Protein AF-A0A9P5BVC5-F1 (afdb_monomer_lite)

Sequence (616 aa):
MGFRSSTNMVRFTPLRLLCAAVILCVFYLHSSLRDLVPYVERGYDILQDRPTPARPAQTQIRFGEECSPFQSGVMEDVTIVLKIGAGEATTKLPAYLNRLGRCKQDLLVFSDRKATVQSFDVIDALSHVRPEYKWENADFNVYDSIQAANETADKSPDGWKLDKYKFLPMMEWTSYLRPDSHWYLFIETDTYVNYDNLYRFLTHFNPKSAHYFGSPVWPKKNAPFAHGGSGFILSRGALDKLMARGRMFAENHHFPGTHFFGENVAESCCGDEMLAQVLKKSGVLLRGYWPMFNGDKPPTMKFGPEQWCEAIMTMHHLQEEDYTGLSQWEQARKHPERALMFEELFNLIEPRLQGKADDWTNMSEDVIHTKGKPVRSFDNCERAFQETKRLLASEINVEIAEEKDACKIAEGLYVCYPDSSIDTIEPPHLRPLNYKEVRIQRLAKRFQPTFSTPGITWIKAVHVPTNTIIGTACWTGPDAPIVCPNRRDAFTFYGWREKLGWSDAQIDELFAHVDHDAWSGRHQRDDAVRKELLGGEKHWYLSLLLTWPEWQGRGVARRLLNWGIDKADAEDPPTAMYLETSAKAKRVYEHVGFVQQGEGKVMIRRGPKAAADVKE

Secondary structure (DSSP, 8-state):
-------------HHHHHHHHHHHHHHHHHHHHHTTS-----SS--S---PPPSS-----PPSSSTTHHHHTTTTTTEEEEEE--TTHHHHTHHHHHHHHGGG--EEEEEESS-EEETTEEEEETTTT--HHHHTT-TTHHHHHHHHH-SS--S--TTHHHHHTTTHHHHHHHHHHH-TT-SEEEEE-TT-EE-HHHHHHHHTTS-TTS--EEE-EE--SSS--EE-STT-EEEEHHHHHHHHHHHTTT-S-TTSSSS--TT--GGG-S-HHHHHHHHHHHTT--EEE-TTTB-SS-TTT---STTTTTSBP-EE-S--HHHHHHHHHHHHT-S-TTS--BHHHHHHHHGGG--S--TT------S----SSS---SHHHHHHHHHHHTPPPGGGEEEEE--GGGHHHHHHHHHHHS-HHHHHHHS-GGG--TTHHHHHHHHHHHHHGGGGGSTTEEEEEEEETTTTEEEEEEEEE-TTS-S--TTSTTHHHHTSHHHHHT--HHHHHHHHTTS-HIIIIIHHHHHHHHHHHHHTTS-EEEEEEEEE-GGGTTTTHHHHHHHHHHHHHTTSSSPPEEEEE--TTTHHHHHTTT-EE-TTSSEEEE-SSPPS-----

Structure (mmCIF, N/CA/C/O backbone):
data_AF-A0A9P5BVC5-F1
#
_entry.id   AF-A0A9P5BVC5-F1
#
loop_
_atom_site.group_PDB
_atom_site.id
_atom_site.type_symbol
_atom_site.label_atom_id
_atom_site.label_alt_id
_atom_site.label_comp_id
_atom_site.label_asym_id
_atom_site.label_entity_id
_atom_site.label_seq_id
_atom_site.pdbx_PDB_ins_code
_atom_site.Cartn_x
_atom_site.Cartn_y
_atom_site.Cartn_z
_atom_site.occupancy
_atom_site.B_iso_or_equiv
_atom_site.auth_seq_id
_atom_site.auth_comp_id
_atom_site.auth_asym_id
_atom_site.auth_atom_id
_atom_site.pdbx_PDB_model_num
ATOM 1 N N . MET A 1 1 ? -10.740 -79.420 -8.671 1.00 40.28 1 MET A N 1
ATOM 2 C CA . MET A 1 1 ? -10.108 -78.852 -7.459 1.00 40.28 1 MET A CA 1
ATOM 3 C C . MET A 1 1 ? -10.469 -77.380 -7.391 1.00 40.28 1 MET A C 1
ATOM 5 O O . MET A 1 1 ? -10.126 -76.647 -8.307 1.00 40.28 1 MET A O 1
ATOM 9 N N . GLY A 1 2 ? -11.267 -76.984 -6.398 1.00 35.28 2 GLY A N 1
ATOM 10 C CA . GLY A 1 2 ? -11.783 -75.621 -6.269 1.00 35.28 2 GLY A CA 1
ATOM 11 C C . GLY A 1 2 ? -10.772 -74.669 -5.630 1.00 35.28 2 GLY A C 1
ATOM 12 O O . GLY A 1 2 ? -10.174 -75.003 -4.610 1.00 35.28 2 GLY A O 1
ATOM 13 N N . PHE A 1 3 ? -10.628 -73.475 -6.203 1.00 37.38 3 PHE A N 1
ATOM 14 C CA . PHE A 1 3 ? -9.960 -72.343 -5.565 1.00 37.38 3 PHE A CA 1
ATOM 15 C C . PHE A 1 3 ? -11.009 -71.496 -4.833 1.00 37.38 3 PHE A C 1
ATOM 17 O O . PHE A 1 3 ? -11.892 -70.904 -5.450 1.00 37.38 3 PHE A O 1
ATOM 24 N N . ARG A 1 4 ? -10.930 -71.469 -3.498 1.00 38.19 4 ARG A N 1
ATOM 25 C CA . ARG A 1 4 ? -11.696 -70.552 -2.644 1.00 38.19 4 ARG A CA 1
ATOM 26 C C . ARG A 1 4 ? -11.077 -69.155 -2.733 1.00 38.19 4 ARG A C 1
ATOM 28 O O . ARG A 1 4 ? -9.928 -68.975 -2.349 1.00 38.19 4 ARG A O 1
ATOM 35 N N . SER A 1 5 ? -11.859 -68.177 -3.185 1.00 39.72 5 SER A N 1
ATOM 36 C CA . SER A 1 5 ? -11.577 -66.750 -3.000 1.00 39.72 5 SER A CA 1
ATOM 37 C C . SER A 1 5 ? -12.016 -66.341 -1.591 1.00 39.72 5 SER A C 1
ATOM 39 O O . SER A 1 5 ? -13.197 -66.441 -1.260 1.00 39.72 5 SER A O 1
ATOM 41 N N . SER A 1 6 ? -11.074 -65.936 -0.738 1.00 38.38 6 SER A N 1
ATOM 42 C CA . SER A 1 6 ? -11.358 -65.363 0.581 1.00 38.38 6 SER A CA 1
ATOM 43 C C . SER A 1 6 ? -11.352 -63.836 0.493 1.00 38.38 6 SER A C 1
ATOM 45 O O . SER A 1 6 ? -10.311 -63.193 0.627 1.00 38.38 6 SER A O 1
ATOM 47 N N . THR A 1 7 ? -12.518 -63.235 0.277 1.00 43.81 7 THR A N 1
ATOM 48 C CA . THR A 1 7 ? -12.722 -61.794 0.459 1.00 43.81 7 THR A CA 1
ATOM 49 C C . THR A 1 7 ? -12.802 -61.476 1.953 1.00 43.81 7 THR A C 1
ATOM 51 O O . THR A 1 7 ? -13.833 -61.702 2.589 1.00 43.81 7 THR A O 1
ATOM 54 N N . ASN A 1 8 ? -11.718 -60.946 2.523 1.00 39.53 8 ASN A N 1
ATOM 55 C CA . ASN A 1 8 ? -11.719 -60.344 3.857 1.00 39.53 8 ASN A CA 1
ATOM 56 C C . ASN A 1 8 ? -12.507 -59.024 3.818 1.00 39.53 8 ASN A C 1
ATOM 58 O O . ASN A 1 8 ? -11.961 -57.970 3.500 1.00 39.53 8 ASN A O 1
ATOM 62 N N . MET A 1 9 ? -13.798 -59.070 4.152 1.00 45.59 9 MET A N 1
ATOM 63 C CA . MET A 1 9 ? -14.551 -57.866 4.508 1.00 45.59 9 MET A CA 1
ATOM 64 C C . MET A 1 9 ? -14.042 -57.349 5.854 1.00 45.59 9 MET A C 1
ATOM 66 O O . MET A 1 9 ? -14.337 -57.918 6.907 1.00 45.59 9 MET A O 1
ATOM 70 N N . VAL A 1 10 ? -13.288 -56.252 5.825 1.00 51.22 10 VAL A N 1
ATOM 71 C CA . VAL A 1 10 ? -12.941 -55.489 7.026 1.00 51.22 10 VAL A CA 1
ATOM 72 C C . VAL A 1 10 ? -14.231 -54.871 7.568 1.00 51.22 10 VAL A C 1
ATOM 74 O O . VAL A 1 10 ? -14.706 -53.854 7.070 1.00 51.22 10 VAL A O 1
ATOM 77 N N . ARG A 1 11 ? -14.836 -55.501 8.581 1.00 56.88 11 ARG A N 1
ATOM 78 C CA . ARG A 1 11 ? -15.947 -54.902 9.332 1.00 56.88 11 ARG A CA 1
ATOM 79 C C . ARG A 1 11 ? -15.412 -53.692 10.094 1.00 56.88 11 ARG A C 1
ATOM 81 O O . ARG A 1 11 ? -14.619 -53.840 11.024 1.00 56.88 11 ARG A O 1
ATOM 88 N N . PHE A 1 12 ? -15.838 -52.497 9.698 1.00 53.12 12 PHE A N 1
ATOM 89 C CA . PHE A 1 12 ? -15.573 -51.287 10.463 1.00 53.12 12 PHE A CA 1
ATOM 90 C C . PHE A 1 12 ? -16.296 -51.388 11.806 1.00 53.12 12 PHE A C 1
ATOM 92 O O . PHE A 1 12 ? -17.519 -51.498 11.864 1.00 53.12 12 PHE A O 1
ATOM 99 N N . THR A 1 13 ? -15.534 -51.399 12.897 1.00 77.25 13 THR A N 1
ATOM 100 C CA . THR A 1 13 ? -16.104 -51.328 14.240 1.00 77.25 13 THR A CA 1
ATOM 101 C C . THR A 1 13 ? -16.777 -49.964 14.445 1.00 77.25 13 THR A C 1
ATOM 103 O O . THR A 1 13 ? -16.338 -48.979 13.842 1.00 77.25 13 THR A O 1
ATOM 106 N N . PRO A 1 14 ? -17.797 -49.864 15.318 1.00 75.00 14 PRO A N 1
ATOM 107 C CA . PRO A 1 14 ? -18.475 -48.597 15.617 1.00 75.00 14 PRO A CA 1
ATOM 108 C C . PRO A 1 14 ? -17.498 -47.476 15.994 1.00 75.00 14 PRO A C 1
ATOM 110 O O . PRO A 1 14 ? -17.671 -46.330 15.596 1.00 75.00 14 PRO A O 1
ATOM 113 N N . LEU A 1 15 ? -16.404 -47.833 16.675 1.00 75.69 15 LEU A N 1
ATOM 114 C CA . LEU A 1 15 ? -15.331 -46.915 17.045 1.00 75.69 15 LEU A CA 1
ATOM 115 C C . LEU A 1 15 ? -14.582 -46.340 15.830 1.00 75.69 15 LEU A C 1
ATOM 117 O O . LEU A 1 15 ? -14.257 -45.160 15.817 1.00 75.69 15 LEU A O 1
ATOM 121 N N . ARG A 1 16 ? -14.336 -47.138 14.782 1.00 72.81 16 ARG A N 1
ATOM 122 C CA . ARG A 1 16 ? -13.659 -46.663 13.561 1.00 72.81 16 ARG A CA 1
ATOM 123 C C . ARG A 1 16 ? -14.553 -45.752 12.722 1.00 72.81 16 ARG A C 1
ATOM 125 O O . ARG A 1 16 ? -14.047 -44.795 12.146 1.00 72.81 16 ARG A O 1
ATOM 132 N N . LEU A 1 17 ? -15.859 -46.021 12.689 1.00 77.44 17 LEU A N 1
ATOM 133 C CA . LEU A 1 17 ? -16.841 -45.127 12.064 1.00 77.44 17 LEU A CA 1
ATOM 134 C C . LEU A 1 17 ? -16.946 -43.801 12.824 1.00 77.44 17 LEU A C 1
ATOM 136 O O . LEU A 1 17 ? -16.964 -42.748 12.195 1.00 77.44 17 LEU A O 1
ATOM 140 N N . LEU A 1 18 ? -16.924 -43.842 14.161 1.00 81.94 18 LEU A N 1
ATOM 141 C CA . LEU A 1 18 ? -16.901 -42.642 14.996 1.00 81.94 18 LEU A CA 1
ATOM 142 C C . LEU A 1 18 ? -15.624 -41.819 14.763 1.00 81.94 18 LEU A C 1
ATOM 144 O O . LEU A 1 18 ? -15.709 -40.616 14.551 1.00 81.94 18 LEU A O 1
ATOM 148 N N . CYS A 1 19 ? -14.447 -42.452 14.729 1.00 80.75 19 CYS A N 1
ATOM 149 C CA . CYS A 1 19 ? -13.193 -41.752 14.439 1.00 80.75 19 CYS A CA 1
ATOM 150 C C . CYS A 1 19 ? -13.185 -41.136 13.033 1.00 80.75 19 CYS A C 1
ATOM 152 O O . CYS A 1 19 ? -12.767 -39.993 12.881 1.00 80.75 19 CYS A O 1
ATOM 154 N N . ALA A 1 20 ? -13.678 -41.850 12.016 1.00 79.00 20 ALA A N 1
ATOM 155 C CA . ALA A 1 20 ? -13.786 -41.312 10.661 1.00 79.00 20 ALA A CA 1
ATOM 156 C C . ALA A 1 20 ? -14.764 -40.126 10.589 1.00 79.00 20 ALA A C 1
ATOM 158 O O . ALA A 1 20 ? -14.454 -39.122 9.954 1.00 79.00 20 ALA A O 1
ATOM 159 N N . ALA A 1 21 ? -15.900 -40.206 11.289 1.00 80.75 21 ALA A N 1
ATOM 160 C CA . ALA A 1 21 ? -16.871 -39.120 11.381 1.00 80.75 21 ALA A CA 1
ATOM 161 C C . ALA A 1 21 ? -16.310 -37.901 12.126 1.00 80.75 21 ALA A C 1
ATOM 163 O O . ALA A 1 21 ? -16.516 -36.778 11.686 1.00 80.75 21 ALA A O 1
ATOM 164 N N . VAL A 1 22 ? -15.548 -38.101 13.207 1.00 86.75 22 VAL A N 1
ATOM 165 C CA . VAL A 1 22 ? -14.874 -37.011 13.929 1.00 86.75 22 VAL A CA 1
ATOM 166 C C . VAL A 1 22 ? -13.807 -36.359 13.054 1.00 86.75 22 VAL A C 1
ATOM 168 O O . VAL A 1 22 ? -13.755 -35.138 12.997 1.00 86.75 22 VAL A O 1
ATOM 171 N N . ILE A 1 23 ? -13.002 -37.135 12.321 1.00 82.69 23 ILE A N 1
ATOM 172 C CA . ILE A 1 23 ? -11.997 -36.587 11.396 1.00 82.69 23 ILE A CA 1
ATOM 173 C C . ILE A 1 23 ? -12.672 -35.789 10.277 1.00 82.69 23 ILE A C 1
ATOM 175 O O . ILE A 1 23 ? -12.227 -34.685 9.983 1.00 82.69 23 ILE A O 1
ATOM 179 N N . LEU A 1 24 ? -13.759 -36.304 9.695 1.00 78.12 24 LEU A N 1
ATOM 180 C CA . LEU A 1 24 ? -14.540 -35.599 8.675 1.00 78.12 24 LEU A CA 1
ATOM 181 C C . LEU A 1 24 ? -15.200 -34.334 9.228 1.00 78.12 24 LEU A C 1
ATOM 183 O O . LEU A 1 24 ? -15.139 -33.303 8.573 1.00 78.12 24 LEU A O 1
ATOM 187 N N . CYS A 1 25 ? -15.766 -34.373 10.437 1.00 78.44 25 CYS A N 1
ATOM 188 C CA . CYS A 1 25 ? -16.325 -33.194 11.098 1.00 78.44 25 CYS A CA 1
ATOM 189 C C . CYS A 1 25 ? -15.248 -32.157 11.416 1.00 78.44 25 CYS A C 1
ATOM 191 O O . CYS A 1 25 ? -15.478 -30.977 11.193 1.00 78.44 25 CYS A O 1
ATOM 193 N N . VAL A 1 26 ? -14.071 -32.571 11.893 1.00 76.06 26 VAL A N 1
ATOM 194 C CA . VAL A 1 26 ? -12.944 -31.660 12.130 1.00 76.06 26 VAL A CA 1
ATOM 195 C C . VAL A 1 26 ? -12.469 -31.062 10.810 1.00 76.06 26 VAL A C 1
ATOM 197 O O . VAL A 1 26 ? -12.317 -29.850 10.749 1.00 76.06 26 VAL A O 1
ATOM 200 N N . PHE A 1 27 ? -12.319 -31.854 9.741 1.00 72.44 27 PHE A N 1
ATOM 201 C CA . PHE A 1 27 ? -11.962 -31.348 8.410 1.00 72.44 27 PHE A CA 1
ATOM 202 C C . PHE A 1 27 ? -13.000 -30.365 7.866 1.00 72.44 27 PHE A C 1
ATOM 204 O O . PHE A 1 27 ? -12.624 -29.306 7.377 1.00 72.44 27 PHE A O 1
ATOM 211 N N . TYR A 1 28 ? -14.289 -30.689 7.992 1.00 70.88 28 TYR A N 1
ATOM 212 C CA . TYR A 1 28 ? -15.392 -29.865 7.503 1.00 70.88 28 TYR A CA 1
ATOM 213 C C . TYR A 1 28 ? -15.557 -28.580 8.323 1.00 70.88 28 TYR A C 1
ATOM 215 O O . TYR A 1 28 ? -15.815 -27.517 7.766 1.00 70.88 28 TYR A O 1
ATOM 223 N N . LEU A 1 29 ? -15.351 -28.643 9.642 1.00 63.59 29 LEU A N 1
ATOM 224 C CA . LEU A 1 29 ? -15.323 -27.467 10.512 1.00 63.59 29 LEU A CA 1
ATOM 225 C C . LEU A 1 29 ? -14.090 -26.604 10.227 1.00 63.59 29 LEU A C 1
ATOM 227 O O . LEU A 1 29 ? -14.221 -25.389 10.178 1.00 63.59 29 LEU A O 1
ATOM 231 N N . HIS A 1 30 ? -12.913 -27.189 9.977 1.00 54.19 30 HIS A N 1
ATOM 232 C CA . HIS A 1 30 ? -11.712 -26.423 9.624 1.00 54.19 30 HIS A CA 1
ATOM 233 C C . HIS A 1 30 ? -11.801 -25.784 8.233 1.00 54.19 30 HIS A C 1
ATOM 235 O O . HIS A 1 30 ? -11.350 -24.653 8.065 1.00 54.19 30 HIS A O 1
ATOM 241 N N . SER A 1 31 ? -12.400 -26.466 7.250 1.00 51.59 31 SER A N 1
ATOM 242 C CA . SER A 1 31 ? -12.621 -25.898 5.916 1.00 51.59 31 SER A CA 1
ATOM 243 C C . SER A 1 31 ? -13.692 -24.808 5.941 1.00 51.59 31 SER A C 1
ATOM 245 O O . SER A 1 31 ? -13.471 -23.737 5.397 1.00 51.59 31 SER A O 1
ATOM 247 N N . SER A 1 32 ? -14.799 -25.022 6.659 1.00 49.97 32 SER A N 1
ATOM 248 C CA . SER A 1 32 ? -15.890 -24.037 6.746 1.00 49.97 32 SER A CA 1
ATOM 249 C C . SER A 1 32 ? -15.529 -22.822 7.613 1.00 49.97 32 SER A C 1
ATOM 251 O O . SER A 1 32 ? -16.039 -21.731 7.382 1.00 49.97 32 SER A O 1
ATOM 253 N N . LEU A 1 33 ? -14.633 -22.974 8.600 1.00 49.75 33 LEU A N 1
ATOM 254 C CA . LEU A 1 33 ? -14.090 -21.847 9.375 1.00 49.75 33 LEU A CA 1
ATOM 255 C C . LEU A 1 33 ? -13.105 -20.995 8.563 1.00 49.75 33 LEU A C 1
ATOM 257 O O . LEU A 1 33 ? -12.993 -19.800 8.834 1.00 49.75 33 LEU A O 1
ATOM 261 N N . ARG A 1 34 ? -12.421 -21.574 7.563 1.00 42.91 34 ARG A N 1
ATOM 262 C CA . ARG A 1 34 ? -11.601 -20.811 6.607 1.00 42.91 34 ARG A CA 1
ATOM 263 C C . ARG A 1 34 ? -12.449 -19.873 5.749 1.00 42.91 34 ARG A C 1
ATOM 265 O O . ARG A 1 34 ? -12.007 -18.762 5.497 1.00 42.91 34 ARG A O 1
ATOM 272 N N . ASP A 1 35 ? -13.663 -20.285 5.391 1.00 42.41 35 ASP A N 1
ATOM 273 C CA . ASP A 1 35 ? -14.580 -19.488 4.564 1.00 42.41 35 ASP A CA 1
ATOM 274 C C . ASP A 1 35 ? -15.356 -18.413 5.364 1.00 42.41 35 ASP A C 1
ATOM 276 O O . ASP A 1 35 ? -15.967 -17.519 4.781 1.00 42.41 35 ASP A O 1
ATOM 280 N N . LEU A 1 36 ? -15.338 -18.476 6.705 1.00 43.91 36 LEU A N 1
ATOM 281 C CA . LEU A 1 36 ? -16.029 -17.541 7.614 1.00 43.91 36 LEU A CA 1
ATOM 282 C C . LEU A 1 36 ? -15.153 -16.380 8.110 1.00 43.91 36 LEU A C 1
ATOM 284 O O . LEU A 1 36 ? -15.677 -15.393 8.626 1.00 43.91 36 LEU A O 1
ATOM 288 N N . VAL A 1 37 ? -13.832 -16.479 7.953 1.00 37.50 37 VAL A N 1
ATOM 289 C CA . VAL A 1 37 ? -12.926 -15.338 8.092 1.00 37.50 37 VAL A CA 1
ATOM 290 C C . VAL A 1 37 ? -12.670 -14.842 6.676 1.00 37.50 37 VAL A C 1
ATOM 292 O O . VAL A 1 37 ? -12.010 -15.557 5.925 1.00 37.50 37 VAL A O 1
ATOM 295 N N . PRO A 1 38 ? -13.146 -13.652 6.275 1.00 33.72 38 PRO A N 1
ATOM 296 C CA . PRO A 1 38 ? -12.721 -13.059 5.022 1.00 33.72 38 PRO A CA 1
ATOM 297 C C . PRO A 1 38 ? -11.249 -12.670 5.184 1.00 33.72 38 PRO A C 1
ATOM 299 O O . PRO A 1 38 ? -10.913 -11.524 5.474 1.00 33.72 38 PRO A O 1
ATOM 302 N N . TYR A 1 39 ? -10.342 -13.633 5.022 1.00 38.34 39 TYR A N 1
ATOM 303 C CA . TYR A 1 39 ? -9.052 -13.310 4.453 1.00 38.34 39 TYR A CA 1
ATOM 304 C C . TYR A 1 39 ? -9.398 -12.775 3.075 1.00 38.34 39 TYR A C 1
ATOM 306 O O . TYR A 1 39 ? -9.800 -13.527 2.193 1.00 38.34 39 TYR A O 1
ATOM 314 N N . VAL A 1 40 ? -9.341 -11.453 2.933 1.00 37.62 40 VAL A N 1
ATOM 315 C CA . VAL A 1 40 ? -9.245 -10.819 1.625 1.00 37.62 40 VAL A CA 1
ATOM 316 C C . VAL A 1 40 ? -8.119 -11.569 0.921 1.00 37.62 40 VAL A C 1
ATOM 318 O O . VAL A 1 40 ? -6.964 -11.483 1.346 1.00 37.62 40 VAL A O 1
ATOM 321 N N . GLU A 1 41 ? -8.463 -12.416 -0.051 1.00 45.03 41 GLU A N 1
ATOM 322 C CA . GLU A 1 41 ? -7.456 -13.066 -0.874 1.00 45.03 41 GLU A CA 1
ATOM 323 C C . GLU A 1 41 ? -6.658 -11.933 -1.504 1.00 45.03 41 GLU A C 1
ATOM 325 O O . GLU A 1 41 ? -7.192 -11.097 -2.236 1.00 45.03 41 GLU A O 1
ATOM 330 N N . ARG A 1 42 ? -5.388 -11.845 -1.112 1.00 56.22 42 ARG A N 1
ATOM 331 C CA . ARG A 1 42 ? -4.443 -10.879 -1.656 1.00 56.22 42 ARG A CA 1
ATOM 332 C C . ARG A 1 42 ? -4.497 -11.020 -3.180 1.00 56.22 42 ARG A C 1
ATOM 334 O O . ARG A 1 42 ? -4.284 -12.112 -3.696 1.00 56.22 42 ARG A O 1
ATOM 341 N N . GLY A 1 43 ? -4.811 -9.941 -3.899 1.00 57.53 43 GLY A N 1
ATOM 342 C CA . GLY A 1 43 ? -4.928 -9.928 -5.367 1.00 57.53 43 GLY A CA 1
ATOM 343 C C . GLY A 1 43 ? -3.583 -10.039 -6.100 1.00 57.53 43 GLY A C 1
ATOM 344 O O . GLY A 1 43 ? -3.401 -9.425 -7.148 1.00 57.53 43 GLY A O 1
ATOM 345 N N . TYR A 1 44 ? -2.616 -10.735 -5.509 1.00 74.94 44 TYR A N 1
ATOM 346 C CA . TYR A 1 44 ? -1.228 -10.845 -5.935 1.00 74.94 44 TYR A CA 1
ATOM 347 C C . TYR A 1 44 ? -0.635 -12.182 -5.469 1.00 74.94 44 TYR A C 1
ATOM 349 O O . TYR A 1 44 ? -1.099 -12.787 -4.499 1.00 74.94 44 TYR A O 1
ATOM 357 N N . ASP A 1 45 ? 0.393 -12.650 -6.173 1.00 76.44 45 ASP A N 1
ATOM 358 C CA . ASP A 1 45 ? 1.061 -13.913 -5.889 1.00 76.44 45 ASP A CA 1
ATOM 359 C C . ASP A 1 45 ? 1.915 -13.801 -4.620 1.00 76.44 45 ASP A C 1
ATOM 361 O O . ASP A 1 45 ? 2.712 -12.878 -4.448 1.00 76.44 45 ASP A O 1
ATOM 365 N N . ILE A 1 46 ? 1.792 -14.791 -3.738 1.00 75.25 46 ILE A N 1
ATOM 366 C CA . ILE A 1 46 ? 2.689 -14.970 -2.593 1.00 75.25 46 ILE A CA 1
ATOM 367 C C . ILE A 1 46 ? 3.764 -15.972 -3.006 1.00 75.25 46 ILE A C 1
ATOM 369 O O . ILE A 1 46 ? 3.484 -16.941 -3.716 1.00 75.25 46 ILE A O 1
ATOM 373 N N . LEU A 1 47 ? 4.995 -15.792 -2.527 1.00 68.81 47 LEU A N 1
ATOM 374 C CA . LEU A 1 47 ? 6.060 -16.784 -2.677 1.00 68.81 47 LEU A CA 1
ATOM 375 C C . LEU A 1 47 ? 5.762 -18.036 -1.818 1.00 68.81 47 LEU A C 1
ATOM 377 O O . LEU A 1 47 ? 6.363 -18.259 -0.770 1.00 68.81 47 LEU A O 1
ATOM 381 N N . GLN A 1 48 ? 4.781 -18.841 -2.234 1.00 61.62 48 GLN A N 1
ATOM 382 C CA . GLN A 1 48 ? 4.442 -20.142 -1.638 1.00 61.62 48 GLN A CA 1
ATOM 383 C C . GLN A 1 48 ? 5.134 -21.301 -2.359 1.00 61.62 48 GLN A C 1
ATOM 385 O O . GLN A 1 48 ? 5.340 -22.363 -1.766 1.00 61.62 48 GLN A O 1
ATOM 390 N N . ASP A 1 49 ? 5.522 -21.080 -3.618 1.00 52.47 49 ASP A N 1
ATOM 391 C CA . ASP A 1 49 ? 6.307 -22.004 -4.423 1.00 52.47 49 ASP A CA 1
ATOM 392 C C . ASP A 1 49 ? 7.670 -22.203 -3.736 1.00 52.47 49 ASP A C 1
ATOM 394 O O . ASP A 1 49 ? 8.596 -21.410 -3.891 1.00 52.47 49 ASP A O 1
ATOM 398 N N . ARG A 1 50 ? 7.800 -23.283 -2.957 1.00 47.69 50 ARG A N 1
ATOM 399 C CA . ARG A 1 50 ? 9.086 -23.853 -2.528 1.00 47.69 50 ARG A CA 1
ATOM 400 C C . ARG A 1 50 ? 9.456 -25.021 -3.448 1.00 47.69 50 ARG A C 1
ATOM 402 O O . ARG A 1 50 ? 9.423 -26.169 -2.994 1.00 47.69 50 ARG A O 1
ATOM 409 N N . PRO A 1 51 ? 9.790 -24.809 -4.733 1.00 49.91 51 PRO A N 1
ATOM 410 C CA . PRO A 1 51 ? 10.487 -25.851 -5.457 1.00 49.91 51 PRO A CA 1
ATOM 411 C C . PRO A 1 51 ? 11.849 -26.054 -4.786 1.00 49.91 51 PRO A C 1
ATOM 413 O O . PRO A 1 51 ? 12.432 -25.135 -4.201 1.00 49.91 51 PRO A O 1
ATOM 416 N N . THR A 1 52 ? 12.352 -27.282 -4.838 1.00 49.94 52 THR A N 1
ATOM 417 C CA . THR A 1 52 ? 13.735 -27.574 -4.461 1.00 49.94 52 THR A CA 1
ATOM 418 C C . THR A 1 52 ? 14.649 -26.604 -5.222 1.00 49.94 52 THR A C 1
ATOM 420 O O . THR A 1 52 ? 14.451 -26.467 -6.433 1.00 49.94 52 THR A O 1
ATOM 423 N N . PRO A 1 53 ? 15.596 -25.908 -4.558 1.00 52.53 53 PRO A N 1
ATOM 424 C CA . PRO A 1 53 ? 16.456 -24.929 -5.215 1.00 52.53 53 PRO A CA 1
ATOM 425 C C . PRO A 1 53 ? 17.043 -25.514 -6.501 1.00 52.53 53 PRO A C 1
ATOM 427 O O . PRO A 1 53 ? 17.666 -26.576 -6.471 1.00 52.53 53 PRO A O 1
ATOM 430 N N . ALA A 1 54 ? 16.824 -24.844 -7.635 1.00 53.69 54 ALA A N 1
ATOM 431 C CA . ALA A 1 54 ? 17.306 -25.326 -8.932 1.00 53.69 54 ALA A CA 1
ATOM 432 C C . ALA A 1 54 ? 18.847 -25.342 -9.008 1.00 53.69 54 ALA A C 1
ATOM 434 O O . ALA A 1 54 ? 19.426 -26.030 -9.848 1.00 53.69 54 ALA A O 1
ATOM 435 N N . ARG A 1 55 ? 19.511 -24.609 -8.102 1.00 54.06 55 ARG A N 1
ATOM 436 C CA . ARG A 1 55 ? 20.955 -24.638 -7.866 1.00 54.06 55 ARG A CA 1
ATOM 437 C C . ARG A 1 55 ? 21.248 -25.203 -6.469 1.00 54.06 55 ARG A C 1
ATOM 439 O O . ARG A 1 55 ? 20.633 -24.744 -5.506 1.00 54.06 55 ARG A O 1
ATOM 446 N N . PRO A 1 56 ? 22.201 -26.141 -6.311 1.00 49.84 56 PRO A N 1
ATOM 447 C CA . PRO A 1 56 ? 22.737 -26.453 -4.991 1.00 49.84 56 PRO A CA 1
ATOM 448 C C . PRO A 1 56 ? 23.333 -25.179 -4.374 1.00 49.84 56 PRO A C 1
ATOM 450 O O . PRO A 1 56 ? 23.990 -24.406 -5.070 1.00 49.84 56 PRO A O 1
ATOM 453 N N . ALA A 1 57 ? 23.093 -24.962 -3.078 1.00 52.03 57 ALA A N 1
ATOM 454 C CA . ALA A 1 57 ? 23.644 -23.853 -2.300 1.00 52.03 57 ALA A CA 1
ATOM 455 C C . ALA A 1 57 ? 25.173 -23.991 -2.189 1.00 52.03 57 ALA A C 1
ATOM 457 O O . ALA A 1 57 ? 25.692 -24.459 -1.182 1.00 52.03 57 ALA A O 1
ATOM 458 N N . GLN A 1 58 ? 25.901 -23.669 -3.257 1.00 52.66 58 GLN A N 1
ATOM 459 C CA . GLN A 1 58 ? 27.357 -23.810 -3.297 1.00 52.66 58 GLN A CA 1
ATOM 460 C C . GLN A 1 58 ? 28.076 -22.622 -2.641 1.00 52.66 58 GLN A C 1
ATOM 462 O O . GLN A 1 58 ? 29.240 -22.757 -2.275 1.00 52.66 58 GLN A O 1
ATOM 467 N N . THR A 1 59 ? 27.374 -21.513 -2.376 1.00 59.78 59 THR A N 1
ATOM 468 C CA . THR A 1 59 ? 27.960 -20.319 -1.753 1.00 59.78 59 THR A CA 1
ATOM 469 C C . THR A 1 59 ? 26.938 -19.658 -0.824 1.00 59.78 59 THR A C 1
ATOM 471 O O . THR A 1 59 ? 25.904 -19.172 -1.276 1.00 59.78 59 THR A O 1
ATOM 474 N N . GLN A 1 60 ? 27.188 -19.648 0.491 1.00 67.56 60 GLN A N 1
ATOM 475 C CA . GLN A 1 60 ? 26.404 -18.822 1.418 1.00 67.56 60 GLN A CA 1
ATOM 476 C C . GLN A 1 60 ? 26.793 -17.354 1.208 1.00 67.56 60 GLN A C 1
ATOM 478 O O . GLN A 1 60 ? 27.828 -16.914 1.703 1.00 67.56 60 GLN A O 1
ATOM 483 N N . ILE A 1 61 ? 25.981 -16.604 0.461 1.00 84.06 61 ILE A N 1
ATOM 484 C CA . ILE A 1 61 ? 26.189 -15.161 0.287 1.00 84.06 61 ILE A CA 1
ATOM 485 C C . ILE A 1 61 ? 25.663 -14.449 1.531 1.00 84.06 61 ILE A C 1
ATOM 487 O O . ILE A 1 61 ? 24.509 -14.652 1.937 1.00 84.06 61 ILE A O 1
ATOM 491 N N . ARG A 1 62 ? 26.516 -13.633 2.148 1.00 83.50 62 ARG A N 1
ATOM 492 C CA . ARG A 1 62 ? 26.174 -12.866 3.347 1.00 83.50 62 ARG A CA 1
ATOM 493 C C . ARG A 1 62 ? 25.229 -11.725 2.983 1.00 83.50 62 ARG A C 1
ATOM 495 O O . ARG A 1 62 ? 25.293 -11.184 1.887 1.00 83.50 62 ARG A O 1
ATOM 502 N N . PHE A 1 63 ? 24.312 -11.403 3.886 1.00 87.56 63 PHE A N 1
ATOM 503 C CA . PHE A 1 63 ? 23.521 -10.180 3.776 1.00 87.56 63 PHE A CA 1
ATOM 504 C C . PHE A 1 63 ? 24.341 -8.983 4.271 1.00 87.56 63 PHE A C 1
ATOM 506 O O . PHE A 1 63 ? 25.227 -9.150 5.112 1.00 87.56 63 PHE A O 1
ATOM 513 N N . GLY A 1 64 ? 24.014 -7.788 3.777 1.00 78.31 64 GLY A N 1
ATOM 514 C CA . GLY A 1 64 ? 24.489 -6.525 4.351 1.00 78.31 64 GLY A CA 1
ATOM 515 C C . GLY A 1 64 ? 25.864 -6.060 3.872 1.00 78.31 64 GLY A C 1
ATOM 516 O O . GLY A 1 64 ? 26.314 -4.994 4.282 1.00 78.31 64 GLY A O 1
ATOM 517 N N . GLU A 1 65 ? 26.524 -6.820 2.998 1.00 83.69 65 GLU A N 1
ATOM 518 C CA . GLU A 1 65 ? 27.775 -6.419 2.348 1.00 83.69 65 GLU A CA 1
ATOM 519 C C . GLU A 1 65 ? 27.480 -5.723 1.003 1.00 83.69 65 GLU A C 1
ATOM 521 O O . GLU A 1 65 ? 26.725 -6.236 0.173 1.00 83.69 65 GLU A O 1
ATOM 526 N N . GLU A 1 66 ? 28.085 -4.553 0.766 1.00 81.88 66 GLU A N 1
ATOM 527 C CA . GLU A 1 66 ? 27.904 -3.788 -0.476 1.00 81.88 66 GLU A CA 1
ATOM 528 C C . GLU A 1 66 ? 28.286 -4.639 -1.700 1.00 81.88 66 GLU A C 1
ATOM 530 O O . GLU A 1 66 ? 29.373 -5.215 -1.769 1.00 81.88 66 GLU A O 1
ATOM 535 N N . CYS A 1 67 ? 27.386 -4.722 -2.682 1.00 85.62 67 CYS A N 1
ATOM 536 C CA . CYS A 1 67 ? 27.554 -5.531 -3.892 1.00 85.62 67 CYS A CA 1
ATOM 537 C C . CYS A 1 67 ? 27.801 -7.042 -3.653 1.00 85.62 67 CYS A C 1
ATOM 539 O O . CYS A 1 67 ? 28.278 -7.709 -4.575 1.00 85.62 67 CYS A O 1
ATOM 541 N N . SER A 1 68 ? 27.476 -7.616 -2.484 1.00 88.31 68 SER A N 1
ATOM 542 C CA . SER A 1 68 ? 27.786 -9.027 -2.153 1.00 88.31 68 SER A CA 1
ATOM 543 C C . SER A 1 68 ? 27.336 -10.054 -3.212 1.00 88.31 68 SER A C 1
ATOM 545 O O . SER A 1 68 ? 28.138 -10.914 -3.602 1.00 88.31 68 SER A O 1
ATOM 547 N N . PRO A 1 69 ? 26.116 -9.959 -3.788 1.00 89.62 69 PRO A N 1
ATOM 548 C CA . PRO A 1 69 ? 25.687 -10.882 -4.845 1.00 89.62 69 PRO A CA 1
ATOM 549 C C . PRO A 1 69 ? 26.529 -10.785 -6.128 1.00 89.62 69 PRO A C 1
ATOM 551 O O . PRO A 1 69 ? 26.723 -11.774 -6.829 1.00 89.62 69 PRO A O 1
ATOM 554 N N . PHE A 1 70 ? 27.066 -9.605 -6.438 1.00 90.50 70 PHE A N 1
ATOM 555 C CA . PHE A 1 70 ? 27.908 -9.409 -7.616 1.00 90.50 70 PHE A CA 1
ATOM 556 C C . PHE A 1 70 ? 29.344 -9.872 -7.373 1.00 90.50 70 PHE A C 1
ATOM 558 O O . PHE A 1 70 ? 29.914 -10.571 -8.204 1.00 90.50 70 PHE A O 1
ATOM 565 N N . GLN A 1 71 ? 29.921 -9.540 -6.215 1.00 88.12 71 GLN A N 1
ATOM 566 C CA . GLN A 1 71 ? 31.287 -9.945 -5.861 1.00 88.12 71 GLN A CA 1
ATOM 567 C C . GLN A 1 71 ? 31.443 -11.467 -5.757 1.00 88.12 71 GLN A C 1
ATOM 569 O O . GLN A 1 71 ? 32.522 -11.999 -6.007 1.00 88.12 71 GLN A O 1
ATOM 574 N N . SER A 1 72 ? 30.364 -12.168 -5.407 1.00 86.06 72 SER A N 1
ATOM 575 C CA . SER A 1 72 ? 30.324 -13.629 -5.330 1.00 86.06 72 SER A CA 1
ATOM 576 C C . SER A 1 72 ? 30.034 -14.335 -6.660 1.00 86.06 72 SER A C 1
ATOM 578 O O . SER A 1 72 ? 30.005 -15.565 -6.690 1.00 86.06 72 SER A O 1
ATOM 580 N N . GLY A 1 73 ? 29.806 -13.586 -7.745 1.00 89.12 73 GLY A N 1
ATOM 581 C CA . GLY A 1 73 ? 29.548 -14.124 -9.084 1.00 89.12 73 GLY A CA 1
ATOM 582 C C . GLY A 1 73 ? 28.138 -14.691 -9.295 1.00 89.12 73 GLY A C 1
ATOM 583 O O . GLY A 1 73 ? 27.811 -15.133 -10.392 1.00 89.12 73 GLY A O 1
ATOM 584 N N . VAL A 1 74 ? 27.251 -14.662 -8.290 1.00 89.38 74 VAL A N 1
ATOM 585 C CA . VAL A 1 74 ? 25.897 -15.247 -8.423 1.00 89.38 74 VAL A CA 1
ATOM 586 C C . VAL A 1 74 ? 24.952 -14.422 -9.303 1.00 89.38 74 VAL A C 1
ATOM 588 O O . VAL A 1 74 ? 23.860 -14.889 -9.611 1.00 89.38 74 VAL A O 1
ATOM 591 N N . MET A 1 75 ? 25.375 -13.219 -9.699 1.00 92.44 75 MET A N 1
ATOM 592 C CA . MET A 1 75 ? 24.648 -12.307 -10.587 1.00 92.44 75 MET A CA 1
ATOM 593 C C . MET A 1 75 ? 25.205 -12.272 -12.022 1.00 92.44 75 MET A C 1
ATOM 595 O O . MET A 1 75 ? 24.715 -11.488 -12.827 1.00 92.44 75 MET A O 1
ATOM 599 N N . GLU A 1 76 ? 26.207 -13.091 -12.369 1.00 92.12 76 GLU A N 1
ATOM 600 C CA . GLU A 1 76 ? 26.821 -13.097 -13.714 1.00 92.12 76 GLU A CA 1
ATOM 601 C C . GLU A 1 76 ? 25.848 -13.498 -14.835 1.00 92.12 76 GLU A C 1
ATOM 603 O O . GLU A 1 76 ? 26.046 -13.131 -15.989 1.00 92.12 76 GLU A O 1
ATOM 608 N N . ASP A 1 77 ? 24.783 -14.233 -14.506 1.00 93.62 77 ASP A N 1
ATOM 609 C CA . ASP A 1 77 ? 23.738 -14.653 -15.443 1.00 93.62 77 ASP A CA 1
ATOM 610 C C . ASP A 1 77 ? 22.492 -13.747 -15.420 1.00 93.62 77 ASP A C 1
ATOM 612 O O . ASP A 1 77 ? 21.456 -14.093 -16.004 1.00 93.62 77 ASP A O 1
ATOM 616 N N . VAL A 1 78 ? 22.585 -12.586 -14.767 1.00 96.62 78 VAL A N 1
ATOM 617 C CA . VAL A 1 78 ? 21.521 -11.582 -14.686 1.00 96.62 78 VAL A CA 1
ATOM 618 C C . VAL A 1 78 ? 21.942 -10.328 -15.447 1.00 96.62 78 VAL A C 1
ATOM 620 O O . VAL A 1 78 ? 22.831 -9.597 -15.018 1.00 96.62 78 VAL A O 1
ATOM 623 N N . THR A 1 79 ? 21.248 -10.032 -16.543 1.00 97.75 79 THR A N 1
ATOM 624 C CA . THR A 1 79 ? 21.417 -8.767 -17.266 1.00 97.75 79 THR A CA 1
ATOM 625 C C . THR A 1 79 ? 20.439 -7.731 -16.728 1.00 97.75 79 THR A C 1
ATOM 627 O O . THR A 1 79 ? 19.227 -7.962 -16.670 1.00 97.75 79 THR A O 1
ATOM 630 N N . ILE A 1 80 ? 20.958 -6.554 -16.396 1.00 96.94 80 ILE A N 1
ATOM 631 C CA . ILE A 1 80 ? 20.166 -5.372 -16.071 1.00 96.94 80 ILE A CA 1
ATOM 632 C C . ILE A 1 80 ? 19.946 -4.579 -17.355 1.00 96.94 80 ILE A C 1
ATOM 634 O O . ILE A 1 80 ? 20.891 -4.215 -18.052 1.00 96.94 80 ILE A O 1
ATOM 638 N N . VAL A 1 81 ? 18.687 -4.315 -17.673 1.00 98.06 81 VAL A N 1
ATOM 639 C CA . VAL A 1 81 ? 18.265 -3.569 -18.852 1.00 98.06 81 VAL A CA 1
ATOM 640 C C . VAL A 1 81 ? 17.679 -2.239 -18.400 1.00 98.06 81 VAL A C 1
ATOM 642 O O . VAL A 1 81 ? 16.575 -2.177 -17.865 1.00 98.06 81 VAL A O 1
ATOM 645 N N . LEU A 1 82 ? 18.431 -1.169 -18.619 1.00 96.75 82 LEU A N 1
ATOM 646 C CA . LEU A 1 82 ? 18.068 0.181 -18.220 1.00 96.75 82 LEU A CA 1
ATOM 647 C C . LEU A 1 82 ? 17.415 0.917 -19.394 1.00 96.75 82 LEU A C 1
ATOM 649 O O . LEU A 1 82 ? 18.041 1.100 -20.440 1.00 96.75 82 LEU A O 1
ATOM 653 N N . LYS A 1 83 ? 16.165 1.353 -19.222 1.00 95.69 83 LYS A N 1
ATOM 654 C CA . LYS A 1 83 ? 15.455 2.213 -20.180 1.00 95.69 83 LYS A CA 1
ATOM 655 C C . LYS A 1 83 ? 15.584 3.670 -19.756 1.00 95.69 83 LYS A C 1
ATOM 657 O O . LYS A 1 83 ? 15.259 4.005 -18.622 1.00 95.69 83 LYS A O 1
ATOM 662 N N . ILE A 1 84 ? 16.000 4.531 -20.678 1.00 93.50 84 ILE A N 1
ATOM 663 C CA . ILE A 1 84 ? 16.117 5.977 -20.460 1.00 93.50 84 ILE A CA 1
ATOM 664 C C . ILE A 1 84 ? 15.552 6.768 -21.643 1.00 93.50 84 ILE A C 1
ATOM 666 O O . ILE A 1 84 ? 15.325 6.221 -22.726 1.00 93.50 84 ILE A O 1
ATOM 670 N N . GLY A 1 85 ? 15.323 8.066 -21.445 1.00 90.75 85 GLY A N 1
ATOM 671 C CA . GLY A 1 85 ? 15.154 9.032 -22.538 1.00 90.75 85 GLY A CA 1
ATOM 672 C C . GLY A 1 85 ? 16.500 9.581 -23.028 1.00 90.75 85 GLY A C 1
ATOM 673 O O . GLY A 1 85 ? 17.490 9.504 -22.301 1.00 90.75 85 GLY A O 1
ATOM 674 N N . ALA A 1 86 ? 16.571 10.168 -24.228 1.00 88.88 86 ALA A N 1
ATOM 675 C CA . ALA A 1 86 ? 17.812 10.792 -24.711 1.00 88.88 86 ALA A CA 1
ATOM 676 C C . ALA A 1 86 ? 18.306 11.937 -23.811 1.00 88.88 86 ALA A C 1
ATOM 678 O O . ALA A 1 86 ? 19.512 12.088 -23.640 1.00 88.88 86 ALA A O 1
ATOM 679 N N . GLY A 1 87 ? 17.395 12.712 -23.209 1.00 86.25 87 GLY A N 1
ATOM 680 C CA . GLY A 1 87 ? 17.747 13.764 -22.244 1.00 86.25 87 GLY A CA 1
ATOM 681 C C . GLY A 1 87 ? 18.387 13.216 -20.965 1.00 86.25 87 GLY A C 1
ATOM 682 O O . GLY A 1 87 ? 19.352 13.778 -20.463 1.00 86.25 87 GLY A O 1
ATOM 683 N N . GLU A 1 88 ? 17.934 12.047 -20.503 1.00 89.88 88 GLU A N 1
ATOM 684 C CA . GLU A 1 88 ? 18.435 11.419 -19.275 1.00 89.88 88 GLU A CA 1
ATOM 685 C C . GLU A 1 88 ? 19.859 10.860 -19.404 1.00 89.88 88 GLU A C 1
ATOM 687 O O . GLU A 1 88 ? 20.521 10.597 -18.394 1.00 89.88 88 GLU A O 1
ATOM 692 N N . ALA A 1 89 ? 20.343 10.667 -20.636 1.00 89.31 89 ALA A N 1
ATOM 693 C CA . ALA A 1 89 ? 21.659 10.096 -20.900 1.00 89.31 89 ALA A CA 1
ATOM 694 C C . ALA A 1 89 ? 22.796 10.956 -20.323 1.00 89.31 89 ALA A C 1
ATOM 696 O O . ALA A 1 89 ? 23.804 10.412 -19.881 1.00 89.31 89 ALA A O 1
ATOM 697 N N . THR A 1 90 ? 22.647 12.283 -20.286 1.00 85.31 90 THR A N 1
ATOM 698 C CA . THR A 1 90 ? 23.673 13.194 -19.749 1.00 85.31 90 THR A CA 1
ATOM 699 C C . THR A 1 90 ? 23.400 13.644 -18.316 1.00 85.31 90 THR A C 1
ATOM 701 O O . THR A 1 90 ? 24.319 14.123 -17.654 1.00 85.31 90 THR A O 1
ATOM 704 N N . THR A 1 91 ? 22.181 13.468 -17.813 1.00 86.88 91 THR A N 1
ATOM 705 C CA . THR A 1 91 ? 21.731 14.057 -16.541 1.00 86.88 91 THR A CA 1
ATOM 706 C C . THR A 1 91 ? 21.518 13.021 -15.440 1.00 86.88 91 THR A C 1
ATOM 708 O O . THR A 1 91 ? 22.012 13.207 -14.330 1.00 86.88 91 THR A O 1
ATOM 711 N N . LYS A 1 92 ? 20.849 11.898 -15.736 1.00 90.62 92 LYS A N 1
ATOM 712 C CA . LYS A 1 92 ? 20.512 10.854 -14.754 1.00 90.62 92 LYS A CA 1
ATOM 713 C C . LYS A 1 92 ? 21.410 9.630 -14.853 1.00 90.62 92 LYS A C 1
ATOM 715 O O . LYS A 1 92 ? 21.795 9.064 -13.830 1.00 90.62 92 LYS A O 1
ATOM 720 N N . LEU A 1 93 ? 21.774 9.220 -16.070 1.00 91.88 93 LEU A N 1
ATOM 721 C CA . LEU A 1 93 ? 22.607 8.035 -16.279 1.00 91.88 93 LEU A CA 1
ATOM 722 C C . LEU A 1 93 ? 23.967 8.125 -15.551 1.00 91.88 93 LEU A C 1
ATOM 724 O O . LEU A 1 93 ? 24.324 7.151 -14.888 1.00 91.88 93 LEU A O 1
ATOM 728 N N . PRO A 1 94 ? 24.705 9.258 -15.558 1.00 91.69 94 PRO A N 1
ATOM 729 C CA . PRO A 1 94 ? 25.943 9.377 -14.782 1.00 91.69 94 PRO A CA 1
ATOM 730 C C . PRO A 1 94 ? 25.748 9.156 -13.276 1.00 91.69 94 PRO A C 1
ATOM 732 O O . PRO A 1 94 ? 26.572 8.506 -12.634 1.00 91.69 94 PRO A O 1
ATOM 735 N N . ALA A 1 95 ? 24.652 9.666 -12.702 1.00 89.94 95 ALA A N 1
ATOM 736 C CA . ALA A 1 95 ? 24.334 9.470 -11.289 1.00 89.94 95 ALA A CA 1
ATOM 737 C C . ALA A 1 95 ? 24.028 7.993 -10.988 1.00 89.94 95 ALA A C 1
ATOM 739 O O . ALA A 1 95 ? 24.569 7.439 -10.029 1.00 89.94 95 ALA A O 1
ATOM 740 N N . TYR A 1 96 ? 23.249 7.329 -11.849 1.00 90.75 96 TYR A N 1
ATOM 741 C CA . TYR A 1 96 ? 22.987 5.890 -11.757 1.00 90.75 96 TYR A CA 1
ATOM 742 C C . TYR A 1 96 ? 24.289 5.066 -11.801 1.00 90.75 96 TYR A C 1
ATOM 744 O O . TYR A 1 96 ? 24.531 4.231 -10.924 1.00 90.75 96 TYR A O 1
ATOM 752 N N . LEU A 1 97 ? 25.165 5.336 -12.777 1.00 90.25 97 LEU A N 1
ATOM 753 C CA . LEU A 1 97 ? 26.442 4.634 -12.947 1.00 90.25 97 LEU A CA 1
ATOM 754 C C . LEU A 1 97 ? 27.392 4.859 -11.764 1.00 90.25 97 LEU A C 1
ATOM 756 O O . LEU A 1 97 ? 28.038 3.919 -11.309 1.00 90.25 97 LEU A O 1
ATOM 760 N N . ASN A 1 98 ? 27.448 6.070 -11.211 1.00 87.75 98 ASN A N 1
ATOM 761 C CA . ASN A 1 98 ? 28.270 6.356 -10.035 1.00 87.75 98 ASN A CA 1
ATOM 762 C C . ASN A 1 98 ? 27.794 5.607 -8.781 1.00 87.75 98 ASN A C 1
ATOM 764 O O . ASN A 1 98 ? 28.625 5.196 -7.964 1.00 87.75 98 ASN A O 1
ATOM 768 N N . ARG A 1 99 ? 26.474 5.429 -8.631 1.00 83.94 99 ARG A N 1
ATOM 769 C CA . ARG A 1 99 ? 25.856 4.718 -7.504 1.00 83.94 99 ARG A CA 1
ATOM 770 C C . ARG A 1 99 ? 26.054 3.205 -7.604 1.00 83.94 99 ARG A C 1
ATOM 772 O O . ARG A 1 99 ? 26.517 2.591 -6.649 1.00 83.94 99 ARG A O 1
ATOM 779 N N . LEU A 1 100 ? 25.720 2.607 -8.749 1.00 76.19 100 LEU A N 1
ATOM 780 C CA . LEU A 1 100 ? 25.608 1.146 -8.896 1.00 76.19 100 LEU A CA 1
ATOM 781 C C . LEU A 1 100 ? 26.678 0.512 -9.794 1.00 76.19 100 LEU A C 1
ATOM 783 O O . LEU A 1 100 ? 26.914 -0.695 -9.718 1.00 76.19 100 LEU A O 1
ATOM 787 N N . GLY A 1 101 ? 27.397 1.307 -10.589 1.00 66.94 101 GLY A N 1
ATOM 788 C CA . GLY A 1 101 ? 28.467 0.829 -11.471 1.00 66.94 101 GLY A CA 1
ATOM 789 C C . GLY A 1 101 ? 29.649 0.201 -10.725 1.00 66.94 101 GLY A C 1
ATOM 790 O O . GLY A 1 101 ? 30.384 -0.603 -11.297 1.00 66.94 101 GLY A O 1
ATOM 791 N N . ARG A 1 102 ? 29.792 0.473 -9.419 1.00 69.25 102 ARG A N 1
ATOM 792 C CA . ARG A 1 102 ? 30.777 -0.192 -8.544 1.00 69.25 102 ARG A CA 1
ATOM 793 C C . ARG A 1 102 ? 30.546 -1.701 -8.434 1.00 69.25 102 ARG A C 1
ATOM 795 O O . ARG A 1 102 ? 31.505 -2.444 -8.242 1.00 69.25 102 ARG A O 1
ATOM 802 N N . CYS A 1 103 ? 29.307 -2.163 -8.615 1.00 81.88 103 CYS A N 1
ATOM 803 C CA . CYS A 1 103 ? 28.939 -3.568 -8.484 1.00 81.88 103 CYS A CA 1
ATOM 804 C C . CYS A 1 103 ? 29.228 -4.426 -9.734 1.00 81.88 103 CYS A C 1
ATOM 806 O O . CYS A 1 103 ? 28.777 -5.562 -9.775 1.00 81.88 103 CYS A O 1
ATOM 808 N N . LYS A 1 104 ? 29.972 -3.934 -10.744 1.00 83.06 104 LYS A N 1
ATOM 809 C CA . LYS A 1 104 ? 30.319 -4.682 -11.981 1.00 83.06 104 LYS A CA 1
ATOM 810 C C . LYS A 1 104 ? 29.121 -5.409 -12.620 1.00 83.06 104 LYS A C 1
ATOM 812 O O . LYS A 1 104 ? 29.182 -6.595 -12.929 1.00 83.06 104 LYS A O 1
ATOM 817 N N . GLN A 1 105 ? 28.019 -4.692 -12.780 1.00 88.81 105 GLN A N 1
ATOM 818 C CA . GLN A 1 105 ? 26.779 -5.243 -13.318 1.00 88.81 105 GLN A CA 1
ATOM 819 C C . GLN A 1 105 ? 26.905 -5.524 -14.825 1.00 88.81 105 GLN A C 1
ATOM 821 O O . GLN A 1 105 ? 27.528 -4.733 -15.537 1.00 88.81 105 GLN A O 1
ATOM 826 N N . ASP A 1 106 ? 26.265 -6.585 -15.328 1.00 92.88 106 ASP A N 1
ATOM 827 C CA . ASP A 1 106 ? 26.016 -6.703 -16.768 1.00 92.88 106 ASP A CA 1
ATOM 828 C C . ASP A 1 106 ? 24.859 -5.776 -17.154 1.00 92.88 106 ASP A C 1
ATOM 830 O O . ASP A 1 106 ? 23.702 -6.032 -16.815 1.00 92.88 106 ASP A O 1
ATOM 834 N N . LEU A 1 107 ? 25.188 -4.671 -17.822 1.00 93.81 107 LEU A N 1
ATOM 835 C CA . LEU A 1 107 ? 24.269 -3.575 -18.101 1.00 93.81 107 LEU A CA 1
ATOM 836 C C . LEU A 1 107 ? 24.045 -3.409 -19.610 1.00 93.81 107 LEU A C 1
ATOM 838 O O . LEU A 1 107 ? 24.995 -3.283 -20.385 1.00 93.81 107 LEU A O 1
ATOM 842 N N . LEU A 1 108 ? 22.777 -3.339 -20.011 1.00 96.56 108 LEU A N 1
ATOM 843 C CA . LEU A 1 108 ? 22.331 -2.851 -21.315 1.00 96.56 108 LEU A CA 1
ATOM 844 C C . LEU A 1 108 ? 21.556 -1.551 -21.120 1.00 96.56 108 LEU A C 1
ATOM 846 O O . LEU A 1 108 ? 20.589 -1.529 -20.364 1.00 96.56 108 LEU A O 1
ATOM 850 N N . VAL A 1 109 ? 21.945 -0.485 -21.820 1.00 96.94 109 VAL A N 1
ATOM 851 C CA . VAL A 1 109 ? 21.264 0.812 -21.736 1.00 96.94 109 VAL A CA 1
ATOM 852 C C . VAL A 1 109 ? 20.564 1.105 -23.055 1.00 96.94 109 VAL A C 1
ATOM 854 O O . VAL A 1 109 ? 21.209 1.190 -24.100 1.00 96.94 109 VAL A O 1
ATOM 857 N N . PHE A 1 110 ? 19.247 1.282 -23.002 1.00 97.50 110 PHE A N 1
ATOM 858 C CA . PHE A 1 110 ? 18.421 1.637 -24.148 1.00 97.50 110 PHE A CA 1
ATOM 859 C C . PHE A 1 110 ? 17.866 3.047 -24.018 1.00 97.50 110 PHE A C 1
ATOM 861 O O . PHE A 1 110 ? 17.353 3.440 -22.972 1.00 97.50 110 PHE A O 1
ATOM 868 N N . SER A 1 111 ? 17.915 3.779 -25.121 1.00 95.00 111 SER A N 1
ATOM 869 C CA . SER A 1 111 ? 17.374 5.122 -25.265 1.00 95.00 111 SER A CA 1
ATOM 870 C C . SER A 1 111 ? 16.632 5.256 -26.596 1.00 95.00 111 SER A C 1
ATOM 872 O O . SER A 1 111 ? 16.545 4.317 -27.387 1.00 95.00 111 SER A O 1
ATOM 874 N N . ASP A 1 112 ? 16.091 6.441 -26.836 1.00 91.44 112 ASP A N 1
ATOM 875 C CA . ASP A 1 112 ? 15.579 6.904 -28.128 1.00 91.44 112 ASP A CA 1
ATOM 876 C C . ASP A 1 112 ? 16.682 7.545 -28.992 1.00 91.44 112 ASP A C 1
ATOM 878 O O . ASP A 1 112 ? 16.405 8.040 -30.078 1.00 91.44 112 ASP A O 1
ATOM 882 N N . ARG A 1 113 ? 17.946 7.526 -28.545 1.00 92.00 113 ARG A N 1
ATOM 883 C CA . ARG A 1 113 ? 19.111 7.993 -29.308 1.00 92.00 113 ARG A CA 1
ATOM 884 C C . ARG A 1 113 ? 20.366 7.202 -28.950 1.00 92.00 113 ARG A C 1
ATOM 886 O O . ARG A 1 113 ? 20.614 6.903 -27.784 1.00 92.00 113 ARG A O 1
ATOM 893 N N . LYS A 1 114 ? 21.200 6.927 -29.955 1.00 94.75 114 LYS A N 1
ATOM 894 C CA . LYS A 1 114 ? 22.513 6.310 -29.750 1.00 94.75 114 LYS A CA 1
ATOM 895 C C . LYS A 1 114 ? 23.470 7.323 -29.126 1.00 94.75 114 LYS A C 1
ATOM 897 O O . LYS A 1 114 ? 23.610 8.431 -29.639 1.00 94.75 114 LYS A O 1
ATOM 902 N N . ALA A 1 115 ? 24.161 6.929 -28.064 1.00 93.06 115 ALA A N 1
ATOM 903 C CA . ALA A 1 115 ? 25.167 7.755 -27.402 1.00 93.06 115 ALA A CA 1
ATOM 904 C C . ALA A 1 115 ? 26.238 6.884 -26.732 1.00 93.06 115 ALA A C 1
ATOM 906 O O . ALA A 1 115 ? 26.098 5.666 -26.639 1.00 93.06 115 ALA A O 1
ATOM 907 N N . THR A 1 116 ? 27.293 7.523 -26.233 1.00 93.19 116 THR A N 1
ATOM 908 C CA . THR A 1 116 ? 28.283 6.892 -25.356 1.00 93.19 116 THR A CA 1
ATOM 909 C C . THR A 1 116 ? 28.488 7.799 -24.147 1.00 93.19 116 THR A C 1
ATOM 911 O O . THR A 1 116 ? 28.811 8.975 -24.306 1.00 93.19 116 THR A O 1
ATOM 914 N N . VAL A 1 117 ? 28.292 7.269 -22.937 1.00 90.00 117 VAL A N 1
ATOM 915 C CA . VAL A 1 117 ? 28.346 8.033 -21.678 1.00 90.00 117 VAL A CA 1
ATOM 916 C C . VAL A 1 117 ? 29.263 7.316 -20.697 1.00 90.00 117 VAL A C 1
ATOM 918 O O . VAL A 1 117 ? 29.025 6.162 -20.370 1.00 90.00 117 VAL A O 1
ATOM 921 N N . GLN A 1 118 ? 30.328 7.977 -20.226 1.00 83.62 118 GLN A N 1
ATOM 922 C CA . GLN A 1 118 ? 31.305 7.402 -19.279 1.00 83.62 118 GLN A CA 1
ATOM 923 C C . GLN A 1 118 ? 31.814 5.993 -19.673 1.00 83.62 118 GLN A C 1
ATOM 925 O O . GLN A 1 118 ? 32.096 5.162 -18.814 1.00 83.62 118 GLN A O 1
ATOM 930 N N . SER A 1 119 ? 31.985 5.749 -20.979 1.00 83.81 119 SER A N 1
ATOM 931 C CA . SER A 1 119 ? 32.384 4.463 -21.597 1.00 83.81 119 SER A CA 1
ATOM 932 C C . SER A 1 119 ? 31.292 3.389 -21.705 1.00 83.81 119 SER A C 1
ATOM 934 O O . SER A 1 119 ? 31.588 2.280 -22.140 1.00 83.81 119 SER A O 1
ATOM 936 N N . PHE A 1 120 ? 30.043 3.703 -21.356 1.00 88.19 120 PHE A N 1
ATOM 937 C CA . PHE A 1 120 ? 28.888 2.839 -21.602 1.00 88.19 120 PHE A CA 1
ATOM 938 C C . PHE A 1 120 ? 28.220 3.193 -22.927 1.00 88.19 120 PHE A C 1
ATOM 940 O O . PHE A 1 120 ? 27.949 4.366 -23.204 1.00 88.19 120 PHE A O 1
ATOM 947 N N . ASP A 1 121 ? 27.921 2.168 -23.721 1.00 93.81 121 ASP A N 1
ATOM 948 C CA . ASP A 1 121 ? 27.153 2.306 -24.952 1.00 93.81 121 ASP A CA 1
ATOM 949 C C . ASP A 1 121 ? 25.660 2.422 -24.641 1.00 93.81 121 ASP A C 1
ATOM 951 O O . ASP A 1 121 ? 25.067 1.563 -23.985 1.00 93.81 121 ASP A O 1
ATOM 955 N N . VAL A 1 122 ? 25.050 3.491 -25.148 1.00 96.12 122 VAL A N 1
ATOM 956 C CA . VAL A 1 122 ? 23.607 3.719 -25.113 1.00 96.12 122 VAL A CA 1
ATOM 957 C C . VAL A 1 122 ? 23.043 3.368 -26.484 1.00 96.12 122 VAL A C 1
ATOM 959 O O . VAL A 1 122 ? 23.408 3.970 -27.498 1.00 96.12 122 VAL A O 1
ATOM 962 N N . ILE A 1 123 ? 22.159 2.376 -26.518 1.00 96.88 123 ILE A N 1
ATOM 963 C CA . ILE A 1 123 ? 21.599 1.807 -27.743 1.00 96.88 123 ILE A CA 1
ATOM 964 C C . ILE A 1 123 ? 20.278 2.501 -28.066 1.00 96.88 123 ILE A C 1
ATOM 966 O O . ILE A 1 123 ? 19.389 2.584 -27.221 1.00 96.88 123 ILE A O 1
ATOM 970 N N . ASP A 1 124 ? 20.118 2.951 -29.308 1.00 96.12 124 ASP A N 1
ATOM 971 C CA . ASP A 1 124 ? 18.824 3.417 -29.802 1.00 96.12 124 ASP A CA 1
ATOM 972 C C . ASP A 1 124 ? 17.902 2.221 -30.072 1.00 96.12 124 ASP A C 1
ATOM 974 O O . ASP A 1 124 ? 18.068 1.501 -31.064 1.00 96.12 124 ASP A O 1
ATOM 978 N N . ALA A 1 125 ? 16.914 2.028 -29.199 1.00 96.06 125 ALA A N 1
ATOM 979 C CA . ALA A 1 125 ? 15.940 0.947 -29.305 1.00 96.06 125 ALA A CA 1
ATOM 980 C C . ALA A 1 125 ? 15.061 1.048 -30.565 1.00 96.06 125 ALA A C 1
ATOM 982 O O . ALA A 1 125 ? 14.535 0.034 -31.019 1.00 96.06 125 ALA A O 1
ATOM 983 N N . LEU A 1 126 ? 14.906 2.244 -31.141 1.00 95.12 126 LEU A N 1
ATOM 984 C CA . LEU A 1 126 ? 14.023 2.517 -32.280 1.00 95.12 126 LEU A CA 1
ATOM 985 C C . LEU A 1 126 ? 14.769 2.599 -33.621 1.00 95.12 126 LEU A C 1
ATOM 987 O O . LEU A 1 126 ? 14.143 2.792 -34.668 1.00 95.12 126 LEU A O 1
ATOM 991 N N . SER A 1 127 ? 16.093 2.423 -33.606 1.00 93.56 127 SER A N 1
ATOM 992 C CA . SER A 1 127 ? 16.971 2.588 -34.774 1.00 93.56 127 SER A CA 1
ATOM 993 C C . SER A 1 127 ? 16.609 1.703 -35.971 1.00 93.56 127 SER A C 1
ATOM 995 O O . SER A 1 127 ? 16.781 2.122 -37.115 1.00 93.56 127 SER A O 1
ATOM 997 N N . HIS A 1 128 ? 16.074 0.503 -35.731 1.00 92.94 128 HIS A N 1
ATOM 998 C CA . HIS A 1 128 ? 15.676 -0.445 -36.779 1.00 92.94 128 HIS A CA 1
ATOM 999 C C . HIS A 1 128 ? 14.165 -0.489 -37.046 1.00 92.94 128 HIS A C 1
ATOM 1001 O O . HIS A 1 128 ? 13.719 -1.271 -37.888 1.00 92.94 128 HIS A O 1
ATOM 1007 N N . VAL A 1 129 ? 13.370 0.353 -36.375 1.00 92.00 129 VAL A N 1
ATOM 1008 C CA . VAL A 1 129 ? 11.922 0.412 -36.612 1.00 92.00 129 VAL A CA 1
ATOM 1009 C C . VAL A 1 129 ? 11.674 0.866 -38.047 1.00 92.00 129 VAL A C 1
ATOM 1011 O O . VAL A 1 129 ? 12.136 1.931 -38.471 1.00 92.00 129 VAL A O 1
ATOM 1014 N N . ARG A 1 130 ? 10.931 0.048 -38.800 1.00 89.69 130 ARG A N 1
ATOM 1015 C CA . ARG A 1 130 ? 10.694 0.272 -40.228 1.00 89.69 130 ARG A CA 1
ATOM 1016 C C . ARG A 1 130 ? 9.899 1.560 -40.487 1.00 89.69 130 ARG A C 1
ATOM 1018 O O . ARG A 1 130 ? 9.031 1.907 -39.683 1.00 89.69 130 ARG A O 1
ATOM 1025 N N . PRO A 1 131 ? 10.122 2.234 -41.634 1.00 90.00 131 PRO A N 1
ATOM 1026 C CA . PRO A 1 131 ? 9.420 3.471 -41.983 1.00 90.00 131 PRO A CA 1
ATOM 1027 C C . PRO A 1 131 ? 7.890 3.362 -41.972 1.00 90.00 131 PRO A C 1
ATOM 1029 O O . PRO A 1 131 ? 7.219 4.321 -41.614 1.00 90.00 131 PRO A O 1
ATOM 1032 N N . GLU A 1 132 ? 7.335 2.195 -42.302 1.00 89.50 132 GLU A N 1
ATOM 1033 C CA . GLU A 1 132 ? 5.888 1.923 -42.284 1.00 89.50 132 GLU A CA 1
ATOM 1034 C C . GLU A 1 132 ? 5.234 2.141 -40.910 1.00 89.50 132 GLU A C 1
ATOM 1036 O O . GLU A 1 132 ? 4.091 2.576 -40.849 1.00 89.50 132 GLU A O 1
ATOM 1041 N N . TYR A 1 133 ? 5.962 1.927 -39.809 1.00 89.12 133 TYR A N 1
ATOM 1042 C CA . TYR A 1 133 ? 5.457 2.197 -38.458 1.00 89.12 133 TYR A CA 1
ATOM 1043 C C . TYR A 1 133 ? 5.563 3.674 -38.047 1.00 89.12 133 TYR A C 1
ATOM 1045 O O . TYR A 1 133 ? 4.923 4.101 -37.082 1.00 89.12 133 TYR A O 1
ATOM 1053 N N . LYS A 1 134 ? 6.403 4.437 -38.757 1.00 89.88 134 LYS A N 1
ATOM 1054 C CA . LYS A 1 134 ? 6.605 5.880 -38.560 1.00 89.88 134 LYS A CA 1
ATOM 1055 C C . LYS A 1 134 ? 5.672 6.704 -39.456 1.00 89.88 134 LYS A C 1
ATOM 1057 O O . LYS A 1 134 ? 5.368 7.849 -39.136 1.00 89.88 134 LYS A O 1
ATOM 1062 N N . TRP A 1 135 ? 5.220 6.127 -40.571 1.00 87.94 135 TRP A N 1
ATOM 1063 C CA . TRP A 1 135 ? 4.320 6.770 -41.525 1.00 87.94 135 TRP A CA 1
ATOM 1064 C C . TRP A 1 135 ? 2.991 7.157 -40.867 1.00 87.94 135 TRP A C 1
ATOM 1066 O O . TRP A 1 135 ? 2.391 6.349 -40.166 1.00 87.94 135 TRP A O 1
ATOM 1076 N N . GLU A 1 136 ? 2.547 8.401 -41.084 1.00 87.56 136 GLU A N 1
ATOM 1077 C CA . GLU A 1 136 ? 1.318 8.971 -40.496 1.00 87.56 136 GLU A CA 1
ATOM 1078 C C . GLU A 1 136 ? 1.218 8.856 -38.961 1.00 87.56 136 GLU A C 1
ATOM 1080 O O . GLU A 1 136 ? 0.144 9.003 -38.378 1.00 87.56 136 GLU A O 1
ATOM 1085 N N . ASN A 1 137 ? 2.352 8.668 -38.283 1.00 91.69 137 ASN A N 1
ATOM 1086 C CA . ASN A 1 137 ? 2.414 8.534 -36.839 1.00 91.69 137 ASN A CA 1
ATOM 1087 C C . ASN A 1 137 ? 3.081 9.761 -36.209 1.00 91.69 137 ASN A C 1
ATOM 1089 O O . ASN A 1 137 ? 4.306 9.867 -36.138 1.00 91.69 137 ASN A O 1
ATOM 1093 N N . ALA A 1 138 ? 2.257 10.687 -35.715 1.00 91.25 138 ALA A N 1
ATOM 1094 C CA . ALA A 1 138 ? 2.729 11.940 -35.130 1.00 91.25 138 ALA A CA 1
ATOM 1095 C C . ALA A 1 138 ? 3.614 11.752 -33.881 1.00 91.25 138 ALA A C 1
ATOM 1097 O O . ALA A 1 138 ? 4.375 12.662 -33.551 1.00 91.25 138 ALA A O 1
ATOM 1098 N N . ASP A 1 139 ? 3.565 10.592 -33.214 1.00 90.56 139 ASP A N 1
ATOM 1099 C CA . ASP A 1 139 ? 4.440 10.298 -32.074 1.00 90.56 139 ASP A CA 1
ATOM 1100 C C . ASP A 1 139 ? 5.923 10.260 -32.502 1.00 90.56 139 ASP A C 1
ATOM 1102 O O . ASP A 1 139 ? 6.802 10.666 -31.740 1.00 90.56 139 ASP A O 1
ATOM 1106 N N . PHE A 1 140 ? 6.218 9.847 -33.744 1.00 92.62 140 PHE A N 1
ATOM 1107 C CA . PHE A 1 140 ? 7.588 9.790 -34.273 1.00 92.62 140 PHE A CA 1
ATOM 1108 C C . PHE A 1 140 ? 8.160 11.155 -34.676 1.00 92.62 140 PHE A C 1
ATOM 1110 O O . PHE A 1 140 ? 9.379 11.275 -34.789 1.00 92.62 140 PHE A O 1
ATOM 1117 N N . ASN A 1 141 ? 7.344 12.214 -34.745 1.00 90.25 141 ASN A N 1
ATOM 1118 C CA . ASN A 1 141 ? 7.863 13.583 -34.877 1.00 90.25 141 ASN A CA 1
ATOM 1119 C C . ASN A 1 141 ? 8.790 13.942 -33.699 1.00 90.25 141 ASN A C 1
ATOM 1121 O O . ASN A 1 141 ? 9.755 14.695 -33.859 1.00 90.25 141 ASN A O 1
ATOM 1125 N N . VAL A 1 142 ? 8.515 13.386 -32.510 1.00 89.00 142 VAL A N 1
ATOM 1126 C CA . VAL A 1 142 ? 9.366 13.541 -31.322 1.00 89.00 142 VAL A CA 1
ATOM 1127 C C . VAL A 1 142 ? 10.713 12.853 -31.538 1.00 89.00 142 VAL A C 1
ATOM 1129 O O . VAL A 1 142 ? 11.747 13.441 -31.233 1.00 89.00 142 VAL A O 1
ATOM 1132 N N . TYR A 1 143 ? 10.720 11.644 -32.108 1.00 91.44 143 TYR A N 1
ATOM 1133 C CA . TYR A 1 143 ? 11.951 10.913 -32.421 1.00 91.44 143 TYR A CA 1
ATOM 1134 C C . TYR A 1 143 ? 12.815 11.674 -33.428 1.00 91.44 143 TYR A C 1
ATOM 1136 O O . TYR A 1 143 ? 14.002 11.870 -33.179 1.00 91.44 143 TYR A O 1
ATOM 1144 N N . ASP A 1 144 ? 12.221 12.171 -34.514 1.00 90.19 144 ASP A N 1
ATOM 1145 C CA . ASP A 1 144 ? 12.939 12.945 -35.533 1.00 90.19 144 ASP A CA 1
ATOM 1146 C C . ASP A 1 144 ? 13.527 14.238 -34.950 1.00 90.19 144 ASP A C 1
ATOM 1148 O O . ASP A 1 144 ? 14.680 14.582 -35.217 1.00 90.19 144 ASP A O 1
ATOM 1152 N N . SER A 1 145 ? 12.771 14.915 -34.079 1.00 88.88 145 SER A N 1
ATOM 1153 C CA . SER A 1 145 ? 13.245 16.100 -33.354 1.00 88.88 145 SER A CA 1
ATOM 1154 C C . SER A 1 145 ? 14.426 15.772 -32.439 1.00 88.88 145 SER A C 1
ATOM 1156 O O . SER A 1 145 ? 15.401 16.523 -32.402 1.00 88.88 145 SER A O 1
ATOM 1158 N N . ILE A 1 146 ? 14.368 14.638 -31.730 1.00 89.25 146 ILE A N 1
ATOM 1159 C CA . ILE A 1 146 ? 15.476 14.155 -30.902 1.00 89.25 146 ILE A CA 1
ATOM 1160 C C . ILE A 1 146 ? 16.689 13.879 -31.782 1.00 89.25 146 ILE A C 1
ATOM 1162 O O . ILE A 1 146 ? 17.756 14.367 -31.442 1.00 89.25 146 ILE A O 1
ATOM 1166 N N . GLN A 1 147 ? 16.550 13.180 -32.915 1.00 90.50 147 GLN A N 1
ATOM 1167 C CA . GLN A 1 147 ? 17.680 12.881 -33.805 1.00 90.50 147 GLN A CA 1
ATOM 1168 C C . GLN A 1 147 ? 18.304 14.135 -34.429 1.00 90.50 147 GLN A C 1
ATOM 1170 O O . GLN A 1 147 ? 19.522 14.167 -34.599 1.00 90.50 147 GLN A O 1
ATOM 1175 N N . ALA A 1 148 ? 17.508 15.164 -34.725 1.00 88.81 148 ALA A N 1
ATOM 1176 C CA . ALA A 1 148 ? 17.985 16.419 -35.301 1.00 88.81 148 ALA A CA 1
ATOM 1177 C C . ALA A 1 148 ? 18.650 17.368 -34.283 1.00 88.81 148 ALA A C 1
ATOM 1179 O O . ALA A 1 148 ? 19.416 18.247 -34.677 1.00 88.81 148 ALA A O 1
ATOM 1180 N N . ALA A 1 149 ? 18.367 17.225 -32.984 1.00 84.31 149 ALA A N 1
ATOM 1181 C CA . ALA A 1 149 ? 18.873 18.131 -31.954 1.00 84.31 149 ALA A CA 1
ATOM 1182 C C . ALA A 1 149 ? 20.354 17.875 -31.618 1.00 84.31 149 ALA A C 1
ATOM 1184 O O . ALA A 1 149 ? 20.757 16.732 -31.422 1.00 84.31 149 ALA A O 1
ATOM 1185 N N . ASN A 1 150 ? 21.171 18.920 -31.451 1.00 74.81 150 ASN A N 1
ATOM 1186 C CA . ASN A 1 150 ? 22.555 18.754 -30.969 1.00 74.81 150 ASN A CA 1
ATOM 1187 C C . ASN A 1 150 ? 22.610 18.342 -29.488 1.00 74.81 150 ASN A C 1
ATOM 1189 O O . ASN A 1 150 ? 23.460 17.548 -29.101 1.00 74.81 150 ASN A O 1
ATOM 1193 N N . GLU A 1 151 ? 21.667 18.835 -28.685 1.00 68.50 151 GLU A N 1
ATOM 1194 C CA . GLU A 1 151 ? 21.475 18.471 -27.281 1.00 68.50 151 GLU A CA 1
ATOM 1195 C C . GLU A 1 151 ? 19.980 18.255 -27.031 1.00 68.50 151 GLU A C 1
ATOM 1197 O O . GLU A 1 151 ? 19.147 19.029 -27.511 1.00 68.50 151 GLU A O 1
ATOM 1202 N N . THR A 1 152 ? 19.630 17.196 -26.300 1.00 66.50 152 THR A N 1
ATOM 1203 C CA . THR A 1 152 ? 18.238 16.895 -25.952 1.00 66.50 152 THR A CA 1
ATOM 1204 C C . THR A 1 152 ? 17.964 17.390 -24.538 1.00 66.50 152 THR A C 1
ATOM 1206 O O . THR A 1 152 ? 18.684 17.032 -23.610 1.00 66.50 152 THR A O 1
ATOM 1209 N N . ALA A 1 153 ? 16.921 18.205 -24.365 1.00 67.00 153 ALA A N 1
ATOM 1210 C CA . ALA A 1 153 ? 16.485 18.633 -23.041 1.00 67.00 153 ALA A CA 1
ATOM 1211 C C . ALA A 1 153 ? 16.079 17.434 -22.169 1.00 67.00 153 ALA A C 1
ATOM 1213 O O . ALA A 1 153 ? 15.574 16.425 -22.661 1.00 67.00 153 ALA A O 1
ATOM 1214 N N . ASP A 1 154 ? 16.255 17.598 -20.861 1.00 63.12 154 ASP A N 1
ATOM 1215 C CA . ASP A 1 154 ? 16.136 16.535 -19.863 1.00 63.12 154 ASP A CA 1
ATOM 1216 C C . ASP A 1 154 ? 14.734 15.896 -19.799 1.00 63.12 154 ASP A C 1
ATOM 1218 O O . ASP A 1 154 ? 14.569 14.683 -19.680 1.00 63.12 154 ASP A O 1
ATOM 1222 N N . LYS A 1 155 ? 13.694 16.726 -19.949 1.00 61.84 155 LYS A N 1
ATOM 1223 C CA . LYS A 1 155 ? 12.295 16.301 -20.061 1.00 61.84 155 LYS A CA 1
ATOM 1224 C C . LYS A 1 155 ? 11.649 16.970 -21.266 1.00 61.84 155 LYS A C 1
ATOM 1226 O O . LYS A 1 155 ? 11.431 18.180 -21.268 1.00 61.84 155 LYS A O 1
ATOM 1231 N N . SER A 1 156 ? 11.293 16.173 -22.270 1.00 64.88 156 SER A N 1
ATOM 1232 C CA . SER A 1 156 ? 10.347 16.601 -23.303 1.00 64.88 156 SER A CA 1
ATOM 1233 C C . SER A 1 156 ? 8.918 16.436 -22.768 1.00 64.88 156 SER A C 1
ATOM 1235 O O . SER A 1 156 ? 8.596 15.341 -22.297 1.00 64.88 156 SER A O 1
ATOM 1237 N N . PRO A 1 157 ? 8.040 17.454 -22.869 1.00 61.34 157 PRO A N 1
ATOM 1238 C CA . PRO A 1 157 ? 6.623 17.337 -22.499 1.00 61.34 157 PRO A CA 1
ATOM 1239 C C . PRO A 1 157 ? 5.905 16.163 -23.183 1.00 61.34 157 PRO A C 1
ATOM 1241 O O . PRO A 1 157 ? 4.963 15.599 -22.632 1.00 61.34 157 PRO A O 1
ATOM 1244 N N . ASP A 1 158 ? 6.392 15.772 -24.362 1.00 69.56 158 ASP A N 1
ATOM 1245 C CA . ASP A 1 158 ? 5.836 14.714 -25.201 1.00 69.56 158 ASP A CA 1
ATOM 1246 C C . ASP A 1 158 ? 6.698 13.441 -25.230 1.00 69.56 158 ASP A C 1
ATOM 1248 O O . ASP A 1 158 ? 6.361 12.491 -25.932 1.00 69.56 158 ASP A O 1
ATOM 1252 N N . GLY A 1 159 ? 7.795 13.377 -24.465 1.00 68.06 159 GLY A N 1
ATOM 1253 C CA . GLY A 1 159 ? 8.719 12.232 -24.481 1.00 68.06 159 GLY A CA 1
ATOM 1254 C C . GLY A 1 159 ? 8.049 10.899 -24.126 1.00 68.06 159 GLY A C 1
ATOM 1255 O O . GLY A 1 159 ? 8.392 9.858 -24.685 1.00 68.06 159 GLY A O 1
ATOM 1256 N N . TRP A 1 160 ? 7.020 10.939 -23.275 1.00 73.12 160 TRP A N 1
ATOM 1257 C CA . TRP A 1 160 ? 6.221 9.768 -22.906 1.00 73.12 160 TRP A CA 1
A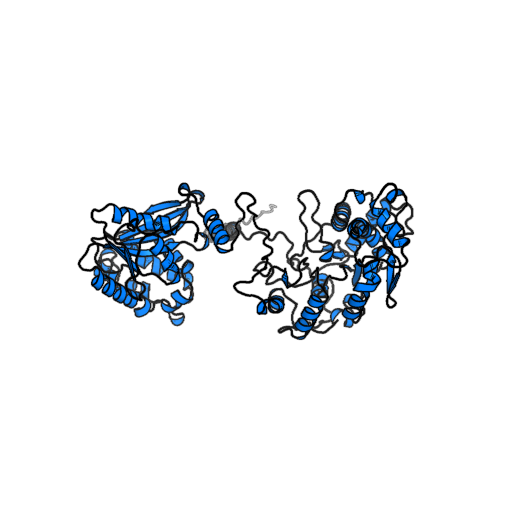TOM 1258 C C . TRP A 1 160 ? 5.455 9.159 -24.095 1.00 73.12 160 TRP A C 1
ATOM 1260 O O . TRP A 1 160 ? 5.238 7.949 -24.117 1.00 73.12 160 TRP A O 1
ATOM 1270 N N . LYS A 1 161 ? 5.092 9.961 -25.114 1.00 82.69 161 LYS A N 1
ATOM 1271 C CA . LYS A 1 161 ? 4.396 9.475 -26.321 1.00 82.69 161 LYS A CA 1
ATOM 1272 C C . LYS A 1 161 ? 5.262 8.506 -27.118 1.00 82.69 161 LYS A C 1
ATOM 1274 O O . LYS A 1 161 ? 4.747 7.548 -27.686 1.00 82.69 161 LYS A O 1
ATOM 1279 N N . LEU A 1 162 ? 6.574 8.747 -27.141 1.00 89.19 162 LEU A N 1
ATOM 1280 C CA . LEU A 1 162 ? 7.536 7.902 -27.841 1.00 89.19 162 LEU A CA 1
ATOM 1281 C C . LEU A 1 162 ? 7.954 6.684 -27.004 1.00 89.19 162 LEU A C 1
ATOM 1283 O O . LEU A 1 162 ? 8.279 5.628 -27.547 1.00 89.19 162 LEU A O 1
ATOM 1287 N N . ASP A 1 163 ? 7.927 6.808 -25.677 1.00 89.06 163 ASP A N 1
ATOM 1288 C CA . ASP A 1 163 ? 8.448 5.790 -24.767 1.00 89.06 163 ASP A CA 1
ATOM 1289 C C . ASP A 1 163 ? 7.755 4.423 -24.910 1.00 89.06 163 ASP A C 1
ATOM 1291 O O . ASP A 1 163 ? 8.423 3.384 -24.898 1.00 89.06 163 ASP A O 1
ATOM 1295 N N . LYS A 1 164 ? 6.444 4.418 -25.198 1.00 92.00 164 LYS A N 1
ATOM 1296 C CA . LYS A 1 164 ? 5.664 3.190 -25.437 1.00 92.00 164 LYS A CA 1
ATOM 1297 C C . LYS A 1 164 ? 6.222 2.311 -26.566 1.00 92.00 164 LYS A C 1
ATOM 1299 O O . LYS A 1 164 ? 6.078 1.091 -26.508 1.00 92.00 164 LYS A O 1
ATOM 1304 N N . TYR A 1 165 ? 6.897 2.895 -27.561 1.00 95.19 165 TYR A N 1
ATOM 1305 C CA . TYR A 1 165 ? 7.445 2.155 -28.703 1.00 95.19 165 TYR A CA 1
ATOM 1306 C C . TYR A 1 165 ? 8.758 1.434 -28.387 1.00 95.19 165 TYR A C 1
ATOM 1308 O O . TYR A 1 165 ? 9.125 0.524 -29.125 1.00 95.19 165 TYR A O 1
ATOM 1316 N N . LYS A 1 166 ? 9.469 1.792 -27.306 1.00 95.50 166 LYS A N 1
ATOM 1317 C CA . LYS A 1 166 ? 10.765 1.177 -26.964 1.00 95.50 166 LYS A CA 1
ATOM 1318 C C . LYS A 1 166 ? 10.617 -0.245 -26.412 1.00 95.50 166 LYS A C 1
ATOM 1320 O O . LYS A 1 166 ? 11.476 -1.085 -26.666 1.00 95.50 166 LYS A O 1
ATOM 1325 N N . PHE A 1 167 ? 9.516 -0.540 -25.716 1.00 96.25 167 PHE A N 1
ATOM 1326 C CA . PHE A 1 167 ? 9.328 -1.794 -24.974 1.00 96.25 167 PHE A CA 1
ATOM 1327 C C . PHE A 1 167 ? 9.511 -3.052 -25.826 1.00 96.25 167 PHE A C 1
ATOM 1329 O O . PHE A 1 167 ? 10.227 -3.957 -25.413 1.00 96.25 167 PHE A O 1
ATOM 1336 N N . LEU A 1 168 ? 8.892 -3.128 -27.008 1.00 96.62 168 LEU A N 1
ATOM 1337 C CA . LEU A 1 168 ? 8.950 -4.337 -27.837 1.00 96.62 168 LEU A CA 1
ATOM 1338 C C . LEU A 1 168 ? 10.310 -4.518 -28.546 1.00 96.62 168 LEU A C 1
ATOM 1340 O O . LEU A 1 168 ? 10.889 -5.597 -28.399 1.00 96.62 168 LEU A O 1
ATOM 1344 N N . PRO A 1 169 ? 10.876 -3.511 -29.248 1.00 95.94 169 PRO A N 1
ATOM 1345 C CA . PRO A 1 169 ? 12.201 -3.628 -29.860 1.00 95.94 169 PRO A CA 1
ATOM 1346 C C . PRO A 1 169 ? 13.313 -3.924 -28.856 1.00 95.94 169 PRO A C 1
ATOM 1348 O O . PRO A 1 169 ? 14.214 -4.707 -29.159 1.00 95.94 169 PRO A O 1
ATOM 1351 N N . MET A 1 170 ? 13.239 -3.350 -27.649 1.00 97.31 170 MET A N 1
ATOM 1352 C CA . MET A 1 170 ? 14.204 -3.635 -26.586 1.00 97.31 170 MET A CA 1
ATOM 1353 C C . MET A 1 170 ? 14.283 -5.129 -26.270 1.00 97.31 170 MET A C 1
ATOM 1355 O O . MET A 1 170 ? 15.372 -5.617 -26.005 1.00 97.31 170 MET A O 1
ATOM 1359 N N . MET A 1 171 ? 13.179 -5.880 -26.343 1.00 97.81 171 MET A N 1
ATOM 1360 C CA . MET A 1 171 ? 13.207 -7.325 -26.084 1.00 97.81 171 MET A CA 1
ATOM 1361 C C . MET A 1 171 ? 14.036 -8.079 -27.128 1.00 97.81 171 MET A C 1
ATOM 1363 O O . MET A 1 171 ? 14.818 -8.961 -26.770 1.00 97.81 171 MET A O 1
ATOM 1367 N N . GLU A 1 172 ? 13.895 -7.723 -28.410 1.00 95.44 172 GLU A N 1
ATOM 1368 C CA . GLU A 1 172 ? 14.697 -8.323 -29.482 1.00 95.44 172 GLU A CA 1
ATOM 1369 C C . GLU A 1 172 ? 16.171 -7.956 -29.340 1.00 95.44 172 GLU A C 1
ATOM 1371 O O . GLU A 1 172 ? 17.037 -8.828 -29.420 1.00 95.44 172 GLU A O 1
ATOM 1376 N N . TRP A 1 173 ? 16.461 -6.685 -29.055 1.00 96.25 173 TRP A N 1
ATOM 1377 C CA . TRP A 1 173 ? 17.825 -6.227 -28.815 1.00 96.25 173 TRP A CA 1
ATOM 1378 C C . TRP A 1 173 ? 18.462 -6.906 -27.603 1.00 96.25 173 TRP A C 1
ATOM 1380 O O . TRP A 1 173 ? 19.592 -7.379 -27.693 1.00 96.25 173 TRP A O 1
ATOM 1390 N N . THR A 1 174 ? 17.747 -7.000 -26.483 1.00 97.81 174 THR A N 1
ATOM 1391 C CA . THR A 1 174 ? 18.209 -7.687 -25.274 1.00 97.81 174 THR A CA 1
ATOM 1392 C C . THR A 1 174 ? 18.504 -9.157 -25.559 1.00 97.81 174 THR A C 1
ATOM 1394 O O . THR A 1 174 ? 19.563 -9.651 -25.170 1.00 97.81 174 THR A O 1
ATOM 1397 N N . SER A 1 175 ? 17.619 -9.857 -26.279 1.00 95.88 175 SER A N 1
ATOM 1398 C CA . SER A 1 175 ? 17.857 -11.256 -26.649 1.00 95.88 175 SER A CA 1
ATOM 1399 C C . SER A 1 175 ? 19.065 -11.412 -27.572 1.00 95.88 175 SER A C 1
ATOM 1401 O O . SER A 1 175 ? 19.813 -12.375 -27.429 1.00 95.88 175 SER A O 1
ATOM 1403 N N . TYR A 1 176 ? 19.249 -10.483 -28.512 1.00 95.25 176 TYR A N 1
ATOM 1404 C CA . TYR A 1 176 ? 20.350 -10.498 -29.472 1.00 95.25 176 TYR A CA 1
ATOM 1405 C C . TYR A 1 176 ? 21.706 -10.212 -28.811 1.00 95.25 176 TYR A C 1
ATOM 1407 O O . TYR A 1 176 ? 22.692 -10.885 -29.097 1.00 95.25 176 TYR A O 1
ATOM 1415 N N . LEU A 1 177 ? 21.763 -9.231 -27.907 1.00 96.44 177 LEU A N 1
ATOM 1416 C CA . LEU A 1 177 ? 23.003 -8.771 -27.273 1.00 96.44 177 LEU A CA 1
ATOM 1417 C C . LEU A 1 177 ? 23.430 -9.608 -26.067 1.00 96.44 177 LEU A C 1
ATOM 1419 O O . LEU A 1 177 ? 24.590 -9.534 -25.656 1.00 96.44 177 LEU A O 1
ATOM 1423 N N . ARG A 1 178 ? 22.496 -10.346 -25.460 1.00 97.12 178 ARG A N 1
ATOM 1424 C CA . ARG A 1 178 ? 22.725 -11.172 -24.268 1.00 97.12 178 ARG A CA 1
ATOM 1425 C C . ARG A 1 178 ? 22.051 -12.537 -24.412 1.00 97.12 178 ARG A C 1
ATOM 1427 O O . ARG A 1 178 ? 21.117 -12.836 -23.664 1.00 97.12 178 ARG A O 1
ATOM 1434 N N . PRO A 1 179 ? 22.484 -13.372 -25.373 1.00 95.56 179 PRO A N 1
ATOM 1435 C CA . PRO A 1 179 ? 21.870 -14.677 -25.630 1.00 95.56 179 PRO A CA 1
ATOM 1436 C C . PRO A 1 179 ? 22.124 -15.704 -24.514 1.00 95.56 179 PRO A C 1
ATOM 1438 O O . PRO A 1 179 ? 21.366 -16.664 -24.393 1.00 95.56 179 PRO A O 1
ATOM 1441 N N . ASP A 1 180 ? 23.137 -15.483 -23.671 1.00 96.25 180 ASP A N 1
ATOM 1442 C CA . ASP A 1 180 ? 23.554 -16.440 -22.638 1.00 96.25 180 ASP A CA 1
ATOM 1443 C C . ASP A 1 180 ? 22.977 -16.146 -21.243 1.00 96.25 180 ASP A C 1
ATOM 1445 O O . ASP A 1 180 ? 22.993 -17.015 -20.372 1.00 96.25 180 ASP A O 1
ATOM 1449 N N . SER A 1 181 ? 22.407 -14.958 -21.018 1.00 97.94 181 SER A N 1
ATOM 1450 C CA . SER A 1 181 ? 21.838 -14.589 -19.715 1.00 97.94 181 SER A CA 1
ATOM 1451 C C . SER A 1 181 ? 20.633 -15.458 -19.347 1.00 97.94 181 SER A C 1
ATOM 1453 O O . SER A 1 181 ? 19.875 -15.920 -20.203 1.00 97.94 181 SER A O 1
ATOM 1455 N N . HIS A 1 182 ? 20.427 -15.685 -18.057 1.00 97.94 182 HIS A N 1
ATOM 1456 C CA . HIS A 1 182 ? 19.299 -16.456 -17.537 1.00 97.94 182 HIS A CA 1
ATOM 1457 C C . HIS A 1 182 ? 18.119 -15.572 -17.141 1.00 97.94 182 HIS A C 1
ATOM 1459 O O . HIS A 1 182 ? 16.963 -15.987 -17.279 1.00 97.94 182 HIS A O 1
ATOM 1465 N N . TRP A 1 183 ? 18.412 -14.366 -16.661 1.00 98.56 183 TRP A N 1
ATOM 1466 C CA . TRP A 1 183 ? 17.430 -13.416 -16.161 1.00 98.56 183 TRP A CA 1
ATOM 1467 C C . TRP A 1 183 ? 17.679 -12.024 -16.722 1.00 98.56 183 TRP A C 1
ATOM 1469 O O . TRP A 1 183 ? 18.820 -11.610 -16.918 1.00 98.56 183 TRP A O 1
ATOM 1479 N N . TYR A 1 184 ? 16.586 -11.300 -16.930 1.00 98.69 184 TYR A N 1
ATOM 1480 C CA . TYR A 1 184 ? 16.580 -9.948 -17.462 1.00 98.69 184 TYR A CA 1
ATOM 1481 C C . TYR A 1 184 ? 15.748 -9.053 -16.562 1.00 98.69 184 TYR A C 1
ATOM 1483 O O . TYR A 1 184 ? 14.528 -9.206 -16.519 1.00 98.69 184 TYR A O 1
ATOM 1491 N N . LEU A 1 185 ? 16.404 -8.147 -15.842 1.00 98.50 185 LEU A N 1
ATOM 1492 C CA . LEU A 1 185 ? 15.754 -7.153 -14.993 1.00 98.50 185 LEU A CA 1
ATOM 1493 C C . LEU A 1 185 ? 15.637 -5.838 -15.765 1.00 98.50 185 LEU A C 1
ATOM 1495 O O . LEU A 1 185 ? 16.646 -5.195 -16.029 1.00 98.50 185 LEU A O 1
ATOM 1499 N N . PHE A 1 186 ? 14.417 -5.434 -16.099 1.00 98.50 186 PHE A N 1
ATOM 1500 C CA . PHE A 1 186 ? 14.132 -4.179 -16.789 1.00 98.50 186 PHE A CA 1
ATOM 1501 C C . PHE A 1 186 ? 13.760 -3.107 -15.770 1.00 98.50 186 PHE A C 1
ATOM 1503 O O . PHE A 1 186 ? 12.851 -3.336 -14.974 1.00 98.50 186 PHE A O 1
ATOM 1510 N N . ILE A 1 187 ? 14.461 -1.971 -15.785 1.00 97.38 187 ILE A N 1
ATOM 1511 C CA . ILE A 1 187 ? 14.313 -0.870 -14.815 1.00 97.38 187 ILE A CA 1
ATOM 1512 C C . ILE A 1 187 ? 14.577 0.503 -15.455 1.00 97.38 187 ILE A C 1
ATOM 1514 O O . ILE A 1 187 ? 15.034 0.594 -16.599 1.00 97.38 187 ILE A O 1
ATOM 1518 N N . GLU A 1 188 ? 14.319 1.568 -14.696 1.00 94.94 188 GLU A N 1
ATOM 1519 C CA . GLU A 1 188 ? 14.607 2.966 -15.041 1.00 94.94 188 GLU A CA 1
ATOM 1520 C C . GLU A 1 188 ? 15.650 3.572 -14.078 1.00 94.94 188 GLU A C 1
ATOM 1522 O O . GLU A 1 188 ? 16.078 2.940 -13.109 1.00 94.94 188 GLU A O 1
ATOM 1527 N N . THR A 1 189 ? 16.111 4.797 -14.353 1.00 93.38 189 THR A N 1
ATOM 1528 C CA . THR A 1 189 ? 17.180 5.457 -13.568 1.00 93.38 189 THR A CA 1
ATOM 1529 C C . THR A 1 189 ? 16.761 5.858 -12.149 1.00 93.38 189 THR A C 1
ATOM 1531 O O . THR A 1 189 ? 17.623 6.079 -11.292 1.00 93.38 189 THR A O 1
ATOM 1534 N N . ASP A 1 190 ? 15.455 5.928 -11.898 1.00 94.44 190 ASP A N 1
ATOM 1535 C CA . ASP A 1 190 ? 14.813 6.231 -10.617 1.00 94.44 190 ASP A CA 1
ATOM 1536 C C . ASP A 1 190 ? 14.154 4.995 -9.967 1.00 94.44 190 ASP A C 1
ATOM 1538 O O . ASP A 1 190 ? 13.339 5.124 -9.046 1.00 94.44 190 ASP A O 1
ATOM 1542 N N . THR A 1 191 ? 14.508 3.789 -10.427 1.00 96.44 191 THR A N 1
ATOM 1543 C CA . THR A 1 191 ? 14.146 2.523 -9.783 1.00 96.44 191 THR A CA 1
ATOM 1544 C C . THR A 1 191 ? 15.266 2.090 -8.829 1.00 96.44 191 THR A C 1
ATOM 1546 O O . THR A 1 191 ? 16.407 1.855 -9.228 1.00 96.44 191 THR A O 1
ATOM 1549 N N . TYR A 1 192 ? 14.974 1.985 -7.535 1.00 95.62 192 TYR A N 1
ATOM 1550 C CA . TYR A 1 192 ? 15.854 1.320 -6.570 1.00 95.62 192 TYR A CA 1
ATOM 1551 C C . TYR A 1 192 ? 15.691 -0.198 -6.675 1.00 95.62 192 TYR A C 1
ATOM 1553 O O . TYR A 1 192 ? 14.580 -0.687 -6.876 1.00 95.62 192 TYR A O 1
ATOM 1561 N N . VAL A 1 193 ? 16.785 -0.940 -6.482 1.00 95.00 193 VAL A N 1
ATOM 1562 C CA . VAL A 1 193 ? 16.793 -2.407 -6.494 1.00 95.00 193 VAL A CA 1
ATOM 1563 C C . VAL A 1 193 ? 17.588 -2.928 -5.303 1.00 95.00 193 VAL A C 1
ATOM 1565 O O . VAL A 1 193 ? 18.768 -2.607 -5.151 1.00 95.00 193 VAL A O 1
ATOM 1568 N N . ASN A 1 194 ? 16.976 -3.797 -4.499 1.00 94.50 194 ASN A N 1
ATOM 1569 C CA . ASN A 1 194 ? 17.689 -4.564 -3.485 1.00 94.50 194 ASN A CA 1
ATOM 1570 C C . ASN A 1 194 ? 18.210 -5.875 -4.097 1.00 94.50 194 ASN A C 1
ATOM 1572 O O . ASN A 1 194 ? 17.513 -6.891 -4.136 1.00 94.50 194 ASN A O 1
ATOM 1576 N N . TYR A 1 195 ? 19.448 -5.859 -4.594 1.00 92.81 195 TYR A N 1
ATOM 1577 C CA . TYR A 1 195 ? 20.036 -7.011 -5.291 1.00 92.81 195 TYR A CA 1
ATOM 1578 C C . TYR A 1 195 ? 20.197 -8.258 -4.406 1.00 92.81 195 TYR A C 1
ATOM 1580 O O . TYR A 1 195 ? 20.163 -9.382 -4.908 1.00 92.81 195 TYR A O 1
ATOM 1588 N N . ASP A 1 196 ? 20.329 -8.074 -3.090 1.00 91.56 196 ASP A N 1
ATOM 1589 C CA . ASP A 1 196 ? 20.381 -9.161 -2.113 1.00 91.56 196 ASP A CA 1
ATOM 1590 C C . ASP A 1 196 ? 19.071 -9.948 -2.045 1.00 91.56 196 ASP A C 1
ATOM 1592 O O . ASP A 1 196 ? 19.071 -11.182 -2.107 1.00 91.56 196 ASP A O 1
ATOM 1596 N N . ASN A 1 197 ? 17.949 -9.247 -1.920 1.00 94.44 197 ASN A N 1
ATOM 1597 C CA . ASN A 1 197 ? 16.629 -9.862 -1.947 1.00 94.44 197 ASN A CA 1
ATOM 1598 C C . ASN A 1 197 ? 16.344 -10.455 -3.334 1.00 94.44 197 ASN A C 1
ATOM 1600 O O . ASN A 1 197 ? 15.800 -11.558 -3.429 1.00 94.44 197 ASN A O 1
ATOM 1604 N N . LEU A 1 198 ? 16.775 -9.768 -4.397 1.00 94.75 198 LEU A N 1
ATOM 1605 C CA . LEU A 1 198 ? 16.548 -10.166 -5.785 1.00 94.75 198 LEU A CA 1
ATOM 1606 C C . LEU A 1 198 ? 17.145 -11.504 -6.138 1.00 94.75 198 LEU A C 1
ATOM 1608 O O . LEU A 1 198 ? 16.419 -12.379 -6.612 1.00 94.75 198 LEU A O 1
ATOM 1612 N N . TYR A 1 199 ? 18.440 -11.693 -5.909 1.00 92.06 199 TYR A N 1
ATOM 1613 C CA . TYR A 1 199 ? 19.049 -12.955 -6.300 1.00 92.06 199 TYR A CA 1
ATOM 1614 C C . TYR A 1 199 ? 18.405 -14.110 -5.516 1.00 92.06 199 TYR A C 1
ATOM 1616 O O . TYR A 1 199 ? 18.095 -15.146 -6.100 1.00 92.06 199 TYR A O 1
ATOM 1624 N N . ARG A 1 200 ? 18.129 -13.924 -4.213 1.00 91.06 200 ARG A N 1
ATOM 1625 C CA . ARG A 1 200 ? 17.497 -14.955 -3.374 1.00 91.06 200 ARG A CA 1
ATOM 1626 C C . ARG A 1 200 ? 16.117 -15.311 -3.906 1.00 91.06 200 ARG A C 1
ATOM 1628 O O . ARG A 1 200 ? 15.821 -16.493 -4.040 1.00 91.06 200 ARG A O 1
ATOM 1635 N N . PHE A 1 201 ? 15.330 -14.318 -4.309 1.00 93.31 201 PHE A N 1
ATOM 1636 C CA . PHE A 1 201 ? 14.052 -14.537 -4.978 1.00 93.31 201 PHE A CA 1
ATOM 1637 C C . PHE A 1 201 ? 14.213 -15.352 -6.271 1.00 93.31 201 PHE A C 1
ATOM 1639 O O . PHE A 1 201 ? 13.529 -16.359 -6.449 1.00 93.31 201 PHE A O 1
ATOM 1646 N N . LEU A 1 202 ? 15.165 -14.992 -7.136 1.00 93.81 202 LEU A N 1
ATOM 1647 C CA . LEU A 1 202 ? 15.393 -15.689 -8.406 1.00 93.81 202 LEU A CA 1
ATOM 1648 C C . LEU A 1 202 ? 15.856 -17.145 -8.234 1.00 93.81 202 LEU A C 1
ATOM 1650 O O . LEU A 1 202 ? 15.515 -17.984 -9.067 1.00 93.81 202 LEU A O 1
ATOM 1654 N N . THR A 1 203 ? 16.563 -17.489 -7.148 1.00 90.00 203 THR A N 1
ATOM 1655 C CA . THR A 1 203 ? 17.008 -18.879 -6.896 1.00 90.00 203 THR A CA 1
ATOM 1656 C C . THR A 1 203 ? 15.862 -19.881 -6.710 1.00 90.00 203 THR A C 1
ATOM 1658 O O . THR A 1 203 ? 16.077 -21.090 -6.840 1.00 90.00 203 THR A O 1
ATOM 1661 N N . HIS A 1 204 ? 14.642 -19.399 -6.457 1.00 89.38 204 HIS A N 1
ATOM 1662 C CA . HIS A 1 204 ? 13.441 -20.226 -6.352 1.00 89.38 204 HIS A CA 1
ATOM 1663 C C . HIS A 1 204 ? 12.837 -20.607 -7.707 1.00 89.38 204 HIS A C 1
ATOM 1665 O O . HIS A 1 204 ? 11.916 -21.415 -7.752 1.00 89.38 204 HIS A O 1
ATOM 1671 N N . PHE A 1 205 ? 13.335 -20.073 -8.821 1.00 92.00 205 PHE A N 1
ATOM 1672 C CA . PHE A 1 205 ? 12.731 -20.286 -10.133 1.00 92.00 205 PHE A CA 1
ATOM 1673 C C . PHE A 1 205 ? 13.726 -20.878 -11.130 1.00 92.00 205 PHE A C 1
ATOM 1675 O O . PHE A 1 205 ? 14.925 -20.608 -11.098 1.00 92.00 205 PHE A O 1
ATOM 1682 N N . ASN A 1 206 ? 13.222 -21.707 -12.046 1.00 93.94 206 ASN A N 1
ATOM 1683 C CA . ASN A 1 206 ? 14.027 -22.237 -13.142 1.00 93.94 206 ASN A CA 1
ATOM 1684 C C . ASN A 1 206 ? 14.033 -21.216 -14.295 1.00 93.94 206 ASN A C 1
ATOM 1686 O O . ASN A 1 206 ? 12.978 -21.010 -14.894 1.00 93.94 206 ASN A O 1
ATOM 1690 N N . PRO A 1 207 ? 15.181 -20.635 -14.683 1.00 96.19 207 PRO A N 1
ATOM 1691 C CA . PRO A 1 207 ? 15.232 -19.624 -15.744 1.00 96.19 207 PRO A CA 1
ATOM 1692 C C . PRO A 1 207 ? 14.824 -20.146 -17.132 1.00 96.19 207 PRO A C 1
ATOM 1694 O O . PRO A 1 207 ? 14.510 -19.360 -18.022 1.00 96.19 207 PRO A O 1
ATOM 1697 N N . LYS A 1 208 ? 14.806 -21.468 -17.347 1.00 96.75 208 LYS A N 1
ATOM 1698 C CA . LYS A 1 208 ? 14.318 -22.071 -18.602 1.00 96.75 208 LYS A CA 1
ATOM 1699 C C . LYS A 1 208 ? 12.791 -22.126 -18.682 1.00 96.75 208 LYS A C 1
ATOM 1701 O O . LYS A 1 208 ? 12.237 -22.278 -19.768 1.00 96.75 208 LYS A O 1
ATOM 1706 N N . SER A 1 209 ? 12.106 -22.024 -17.546 1.00 96.94 209 SER A N 1
ATOM 1707 C CA . SER A 1 209 ? 10.650 -21.898 -17.495 1.00 96.94 209 SER A CA 1
ATOM 1708 C C . SER A 1 209 ? 10.241 -20.463 -17.815 1.00 96.94 209 SER A C 1
ATOM 1710 O O . SER A 1 209 ? 10.972 -19.526 -17.521 1.00 96.94 209 SER A O 1
ATOM 1712 N N . ALA A 1 210 ? 9.064 -20.277 -18.415 1.00 97.81 210 ALA A N 1
ATOM 1713 C CA . ALA A 1 210 ? 8.598 -18.957 -18.826 1.00 97.81 210 ALA A CA 1
ATOM 1714 C C . ALA A 1 210 ? 8.022 -18.156 -17.648 1.00 97.81 210 ALA A C 1
ATOM 1716 O O . ALA A 1 210 ? 6.846 -18.281 -17.306 1.00 97.81 210 ALA A O 1
ATOM 1717 N N . HIS A 1 211 ? 8.873 -17.329 -17.051 1.00 97.88 211 HIS A N 1
ATOM 1718 C CA . HIS A 1 211 ? 8.556 -16.415 -15.962 1.00 97.88 211 HIS A CA 1
ATOM 1719 C C . HIS A 1 211 ? 8.549 -14.949 -16.406 1.00 97.88 211 HIS A C 1
ATOM 1721 O O . HIS A 1 211 ? 9.505 -14.491 -17.039 1.00 97.88 211 HIS A O 1
ATOM 1727 N N . TYR A 1 212 ? 7.486 -14.245 -16.014 1.00 98.50 212 TYR A N 1
ATOM 1728 C CA . TYR A 1 212 ? 7.313 -12.798 -16.105 1.00 98.50 212 TYR A CA 1
ATOM 1729 C C . TYR A 1 212 ? 6.867 -12.279 -14.734 1.00 98.50 212 TYR A C 1
ATOM 1731 O O . TYR A 1 212 ? 5.798 -12.665 -14.261 1.00 98.50 212 TYR A O 1
ATOM 1739 N N . PHE A 1 213 ? 7.701 -11.467 -14.082 1.00 98.25 213 PHE A N 1
ATOM 1740 C CA . PHE A 1 213 ? 7.496 -10.985 -12.710 1.00 98.25 213 PHE A CA 1
ATOM 1741 C C . PHE A 1 213 ? 7.446 -9.462 -12.646 1.00 98.25 213 PHE A C 1
ATOM 1743 O O . PHE A 1 213 ? 8.153 -8.801 -13.402 1.00 98.25 213 PHE A O 1
ATOM 1750 N N . GLY A 1 214 ? 6.683 -8.914 -11.702 1.00 97.44 214 GLY A N 1
ATOM 1751 C CA . GLY A 1 214 ? 6.711 -7.488 -11.374 1.00 97.44 214 GLY A CA 1
ATOM 1752 C C . GLY A 1 214 ? 5.525 -7.055 -10.516 1.00 97.44 214 GLY A C 1
ATOM 1753 O O . GLY A 1 214 ? 4.783 -7.897 -10.004 1.00 97.44 214 GLY A O 1
ATOM 1754 N N . SER A 1 215 ? 5.346 -5.740 -10.374 1.00 96.50 215 SER A N 1
ATOM 1755 C CA . SER A 1 215 ? 4.193 -5.145 -9.682 1.00 96.50 215 SER A CA 1
ATOM 1756 C C . SER A 1 215 ? 2.970 -5.153 -10.609 1.00 96.50 215 SER A C 1
ATOM 1758 O O . SER A 1 215 ? 3.031 -4.510 -11.657 1.00 96.50 215 SER A O 1
ATOM 1760 N N . PRO A 1 216 ? 1.879 -5.877 -10.298 1.00 94.38 216 PRO A N 1
ATOM 1761 C CA . PRO A 1 216 ? 0.752 -6.016 -11.201 1.00 94.38 216 PRO A CA 1
ATOM 1762 C C . PRO A 1 216 ? -0.122 -4.758 -11.235 1.00 94.38 216 PRO A C 1
ATOM 1764 O O . PRO A 1 216 ? -0.538 -4.233 -10.204 1.00 94.38 216 PRO A O 1
ATOM 1767 N N . VAL A 1 217 ? -0.479 -4.339 -12.444 1.00 91.00 217 VAL A N 1
ATOM 1768 C CA . VAL A 1 217 ? -1.559 -3.394 -12.730 1.00 91.00 217 VAL A CA 1
ATOM 1769 C C . VAL A 1 217 ? -2.737 -4.180 -13.296 1.00 91.00 217 VAL A C 1
ATOM 1771 O O . VAL A 1 217 ? -2.569 -5.014 -14.189 1.00 91.00 217 VAL A O 1
ATOM 1774 N N . TRP A 1 218 ? -3.938 -3.909 -12.779 1.00 87.62 218 TRP A N 1
ATOM 1775 C CA . TRP A 1 218 ? -5.166 -4.644 -13.101 1.00 87.62 218 TRP A CA 1
ATOM 1776 C C . TRP A 1 218 ? -6.149 -3.775 -13.902 1.00 87.62 218 TRP A C 1
ATOM 1778 O O . TRP A 1 218 ? -7.100 -3.222 -13.340 1.00 87.62 218 TRP A O 1
ATOM 1788 N N . PRO A 1 219 ? -5.952 -3.616 -15.224 1.00 81.56 219 PRO A N 1
ATOM 1789 C CA . PRO A 1 219 ? -6.890 -2.874 -16.054 1.00 81.56 219 PRO A CA 1
ATOM 1790 C C . PRO A 1 219 ? -8.222 -3.627 -16.190 1.00 81.56 219 PRO A C 1
ATOM 1792 O O . PRO A 1 219 ? -8.268 -4.851 -16.267 1.00 81.56 219 PRO A O 1
ATOM 1795 N N . LYS A 1 220 ? -9.336 -2.891 -16.301 1.00 77.25 220 LYS A N 1
ATOM 1796 C CA . LYS A 1 220 ? -10.687 -3.489 -16.392 1.00 77.25 220 LYS A CA 1
ATOM 1797 C C . LYS A 1 220 ? -10.917 -4.349 -17.641 1.00 77.25 220 LYS A C 1
ATOM 1799 O O . LYS A 1 220 ? -11.786 -5.214 -17.622 1.00 77.25 220 LYS A O 1
ATOM 1804 N N . LYS A 1 221 ? -10.230 -4.046 -18.748 1.00 78.31 221 LYS A N 1
ATOM 1805 C CA . LYS A 1 221 ? -10.491 -4.642 -20.074 1.00 78.31 221 LYS A CA 1
ATOM 1806 C C . LYS A 1 221 ? -9.316 -5.432 -20.650 1.00 78.31 221 LYS A C 1
ATOM 1808 O O . LYS A 1 221 ? -9.526 -6.216 -21.570 1.00 78.31 221 LYS A O 1
ATOM 1813 N N . ASN A 1 222 ? -8.113 -5.236 -20.120 1.00 81.25 222 ASN A N 1
ATOM 1814 C CA . ASN A 1 222 ? -6.878 -5.747 -20.704 1.00 81.25 222 ASN A CA 1
ATOM 1815 C C . ASN A 1 222 ? -6.215 -6.779 -19.785 1.00 81.25 222 ASN A C 1
ATOM 1817 O O . ASN A 1 222 ? -6.688 -7.054 -18.682 1.00 81.25 222 ASN A O 1
ATOM 1821 N N . ALA A 1 223 ? -5.154 -7.421 -20.274 1.00 82.69 223 ALA A N 1
ATOM 1822 C CA . ALA A 1 223 ? -4.402 -8.369 -19.465 1.00 82.69 223 ALA A CA 1
ATOM 1823 C C . ALA A 1 223 ? -3.701 -7.645 -18.300 1.00 82.69 223 ALA A C 1
ATOM 1825 O O . ALA A 1 223 ? -3.229 -6.527 -18.501 1.00 82.69 223 ALA A O 1
ATOM 1826 N N . PRO A 1 224 ? -3.583 -8.281 -17.122 1.00 91.38 224 PRO A N 1
ATOM 1827 C CA . PRO A 1 224 ? -2.712 -7.781 -16.067 1.00 91.38 224 PRO A CA 1
ATOM 1828 C C . PRO A 1 224 ? -1.279 -7.649 -16.584 1.00 91.38 224 PRO A C 1
ATOM 1830 O O . PRO A 1 224 ? -0.796 -8.537 -17.297 1.00 91.38 224 PRO A O 1
ATOM 1833 N N . PHE A 1 225 ? -0.610 -6.558 -16.228 1.00 94.94 225 PHE A N 1
ATOM 1834 C CA . PHE A 1 225 ? 0.743 -6.250 -16.691 1.00 94.94 225 PHE A CA 1
ATOM 1835 C C . PHE A 1 225 ? 1.626 -5.777 -15.538 1.00 94.94 225 PHE A C 1
ATOM 1837 O O . PHE A 1 225 ? 1.121 -5.252 -14.549 1.00 94.94 225 PHE A O 1
ATOM 1844 N N . ALA A 1 226 ? 2.935 -6.013 -15.634 1.00 97.06 226 ALA A N 1
ATOM 1845 C CA . ALA A 1 226 ? 3.877 -5.456 -14.672 1.00 97.06 226 ALA A CA 1
ATOM 1846 C C . ALA A 1 226 ? 4.082 -3.969 -14.969 1.00 97.06 226 ALA A C 1
ATOM 1848 O O . ALA A 1 226 ? 4.414 -3.628 -16.102 1.00 97.06 226 ALA A O 1
ATOM 1849 N N . HIS A 1 227 ? 3.925 -3.114 -13.961 1.00 95.75 227 HIS A N 1
ATOM 1850 C CA . HIS A 1 227 ? 4.204 -1.686 -14.070 1.00 95.75 227 HIS A CA 1
ATOM 1851 C C . HIS A 1 227 ? 5.668 -1.451 -14.473 1.00 95.75 227 HIS A C 1
ATOM 1853 O O . HIS A 1 227 ? 6.579 -1.857 -13.746 1.00 95.75 227 HIS A O 1
ATOM 1859 N N . GLY A 1 228 ? 5.896 -0.802 -15.620 1.00 93.19 228 GLY A N 1
ATOM 1860 C CA . GLY A 1 228 ? 7.227 -0.686 -16.226 1.00 93.19 228 GLY A CA 1
ATOM 1861 C C . GLY A 1 228 ? 8.276 -0.034 -15.321 1.00 93.19 228 GLY A C 1
ATOM 1862 O O . GLY A 1 228 ? 9.375 -0.567 -15.175 1.00 93.19 228 GLY A O 1
ATOM 1863 N N . GLY A 1 229 ? 7.925 1.071 -14.660 1.00 93.19 229 GLY A N 1
ATOM 1864 C CA . GLY A 1 229 ? 8.855 1.825 -13.814 1.00 93.19 229 GLY A CA 1
ATOM 1865 C C . GLY A 1 229 ? 9.154 1.176 -12.454 1.00 93.19 229 GLY A C 1
ATOM 1866 O O . GLY A 1 229 ? 10.253 1.310 -11.916 1.00 93.19 229 GLY A O 1
ATOM 1867 N N . SER A 1 230 ? 8.225 0.363 -11.927 1.00 96.62 230 SER A N 1
ATOM 1868 C CA . SER A 1 230 ? 8.484 -0.492 -10.748 1.00 96.62 230 SER A CA 1
ATOM 1869 C C . SER A 1 230 ? 9.546 -1.555 -11.014 1.00 96.62 230 SER A C 1
ATOM 1871 O O . SER A 1 230 ? 10.027 -2.199 -10.084 1.00 96.62 230 SER A O 1
ATOM 1873 N N . GLY A 1 231 ? 9.886 -1.766 -12.279 1.00 97.75 231 GLY A N 1
ATOM 1874 C CA . GLY A 1 231 ? 10.749 -2.829 -12.731 1.00 97.75 231 GLY A CA 1
ATOM 1875 C C . GLY A 1 231 ? 10.014 -4.156 -12.885 1.00 97.75 231 GLY A C 1
ATOM 1876 O O . GLY A 1 231 ? 9.077 -4.492 -12.153 1.00 97.75 231 GLY A O 1
ATOM 1877 N N . PHE A 1 232 ? 10.468 -4.930 -13.863 1.00 98.62 232 PHE A N 1
ATOM 1878 C CA . PHE A 1 232 ? 9.941 -6.256 -14.152 1.00 98.62 232 PHE A CA 1
ATOM 1879 C C . PHE A 1 232 ? 11.053 -7.196 -14.599 1.00 98.62 232 PHE A C 1
ATOM 1881 O O . PHE A 1 232 ? 12.121 -6.770 -15.040 1.00 98.62 232 PHE A O 1
ATOM 1888 N N . ILE A 1 233 ? 10.801 -8.497 -14.483 1.00 98.75 233 ILE A N 1
ATOM 1889 C CA . ILE A 1 233 ? 11.784 -9.528 -14.809 1.00 98.75 233 ILE A CA 1
ATOM 1890 C C . ILE A 1 233 ? 11.219 -10.477 -15.846 1.00 98.75 233 ILE A C 1
ATOM 1892 O O . ILE A 1 233 ? 10.109 -10.990 -15.687 1.00 98.75 233 ILE A O 1
ATOM 1896 N N . LEU A 1 234 ? 12.024 -10.765 -16.864 1.00 98.75 234 LEU A N 1
ATOM 1897 C CA . LEU A 1 234 ? 11.810 -11.891 -17.761 1.00 98.75 234 LEU A CA 1
ATOM 1898 C C . LEU A 1 234 ? 12.909 -12.928 -17.550 1.00 98.75 234 LEU A C 1
ATOM 1900 O O . LEU A 1 234 ? 14.099 -12.626 -17.515 1.00 98.75 234 LEU A O 1
ATOM 1904 N N . SER A 1 235 ? 12.497 -14.179 -17.423 1.00 98.62 235 SER A N 1
ATOM 1905 C CA . SER A 1 235 ? 13.401 -15.324 -17.581 1.00 98.62 235 SER A CA 1
ATOM 1906 C C . SER A 1 235 ? 13.816 -15.513 -19.043 1.00 98.62 235 SER A C 1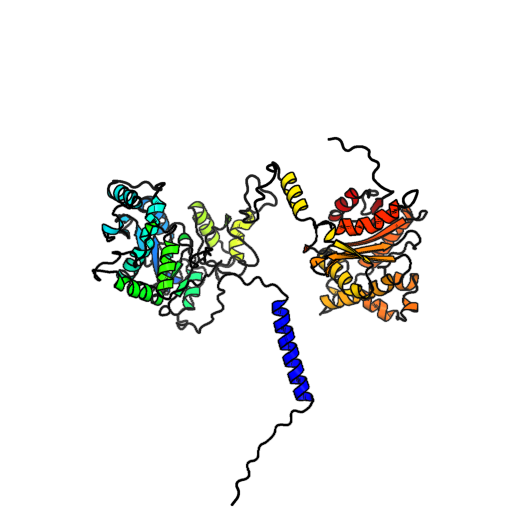
ATOM 1908 O O . SER A 1 235 ? 13.076 -15.130 -19.956 1.00 98.62 235 SER A O 1
ATOM 1910 N N . ARG A 1 236 ? 14.929 -16.217 -19.270 1.00 98.31 236 ARG A N 1
ATOM 1911 C CA . ARG A 1 236 ? 15.312 -16.755 -20.586 1.00 98.31 236 ARG A CA 1
ATOM 1912 C C . ARG A 1 236 ? 14.136 -17.440 -21.283 1.00 98.31 236 ARG A C 1
ATOM 1914 O O . ARG A 1 236 ? 13.794 -17.074 -22.401 1.00 98.31 236 ARG A O 1
ATOM 1921 N N . GLY A 1 237 ? 13.460 -18.369 -20.604 1.00 98.38 237 GLY A N 1
ATOM 1922 C CA . GLY A 1 237 ? 12.337 -19.108 -21.188 1.00 98.38 237 GLY A CA 1
ATOM 1923 C C . GLY A 1 237 ? 11.152 -18.227 -21.604 1.00 98.38 237 GLY A C 1
ATOM 1924 O O . GLY A 1 237 ? 10.450 -18.547 -22.565 1.00 98.38 237 GLY A O 1
ATOM 1925 N N . ALA A 1 238 ? 10.913 -17.111 -20.907 1.00 98.62 238 ALA A N 1
ATOM 1926 C CA . ALA A 1 238 ? 9.890 -16.144 -21.299 1.00 98.62 238 ALA A CA 1
ATOM 1927 C C . ALA A 1 238 ? 10.320 -15.331 -22.524 1.00 98.62 238 ALA A C 1
ATOM 1929 O O . ALA A 1 238 ? 9.531 -15.180 -23.460 1.00 98.62 238 ALA A O 1
ATOM 1930 N N . LEU A 1 239 ? 11.567 -14.850 -22.536 1.00 98.25 239 LEU A N 1
ATOM 1931 C CA . LEU A 1 239 ? 12.097 -14.081 -23.657 1.00 98.25 239 LEU A CA 1
ATOM 1932 C C . LEU A 1 239 ? 12.175 -14.933 -24.931 1.00 98.25 239 LEU A C 1
ATOM 1934 O O . LEU A 1 239 ? 11.753 -14.477 -25.986 1.00 98.25 239 LEU A O 1
ATOM 1938 N N . ASP A 1 240 ? 12.586 -16.199 -24.838 1.00 98.19 240 ASP A N 1
ATOM 1939 C CA . ASP A 1 240 ? 12.652 -17.117 -25.984 1.00 98.19 240 ASP A CA 1
ATOM 1940 C C . ASP A 1 240 ? 11.277 -17.354 -26.623 1.00 98.19 240 ASP A C 1
ATOM 1942 O O . ASP A 1 240 ? 11.149 -17.385 -27.851 1.00 98.19 240 ASP A O 1
ATOM 1946 N N . LYS A 1 241 ? 10.224 -17.489 -25.803 1.00 98.25 241 LYS A N 1
ATOM 1947 C CA . LYS A 1 241 ? 8.839 -17.576 -26.295 1.00 98.25 241 LYS A CA 1
ATOM 1948 C C . LYS A 1 241 ? 8.414 -16.298 -27.007 1.00 98.25 241 LYS A C 1
ATOM 1950 O O . LYS A 1 241 ? 7.778 -16.375 -28.058 1.00 98.25 241 LYS A O 1
ATOM 1955 N N . LEU A 1 242 ? 8.779 -15.142 -26.454 1.00 97.25 242 LEU A N 1
ATOM 1956 C CA . LEU A 1 242 ? 8.512 -13.856 -27.083 1.00 97.25 242 LEU A CA 1
ATOM 1957 C C . LEU A 1 242 ? 9.229 -13.760 -28.439 1.00 97.25 242 LEU A C 1
ATOM 1959 O O . LEU A 1 242 ? 8.585 -13.492 -29.449 1.00 97.25 242 LEU A O 1
ATOM 1963 N N . MET A 1 243 ? 10.523 -14.086 -28.501 1.00 95.75 243 MET A N 1
ATOM 1964 C CA . MET A 1 243 ? 11.301 -14.102 -29.747 1.00 95.75 243 MET A CA 1
ATOM 1965 C C . MET A 1 243 ? 10.728 -15.085 -30.773 1.00 95.75 243 MET A C 1
ATOM 1967 O O . MET A 1 243 ? 10.693 -14.793 -31.967 1.00 95.75 243 MET A O 1
ATOM 1971 N N . ALA A 1 244 ? 10.226 -16.243 -30.328 1.00 95.44 244 ALA A N 1
ATOM 1972 C CA . ALA A 1 244 ? 9.567 -17.204 -31.207 1.00 95.44 244 ALA A CA 1
ATOM 1973 C C . ALA A 1 244 ? 8.326 -16.631 -31.896 1.00 95.44 244 ALA A C 1
ATOM 1975 O O . ALA A 1 244 ? 8.117 -16.901 -33.078 1.00 95.44 244 ALA A O 1
ATOM 1976 N N . ARG A 1 245 ? 7.552 -15.802 -31.188 1.00 94.44 245 ARG A N 1
ATOM 1977 C CA . ARG A 1 245 ? 6.454 -15.037 -31.780 1.00 94.44 245 ARG A CA 1
ATOM 1978 C C . ARG A 1 245 ? 6.970 -13.958 -32.735 1.00 94.44 245 ARG A C 1
ATOM 1980 O O . ARG A 1 245 ? 6.422 -13.821 -33.823 1.00 94.44 245 ARG A O 1
ATOM 1987 N N . GLY A 1 246 ? 8.019 -13.226 -32.357 1.00 93.50 246 GLY A N 1
ATOM 1988 C CA . GLY A 1 246 ? 8.618 -12.163 -33.180 1.00 93.50 246 GLY A CA 1
ATOM 1989 C C . GLY A 1 246 ? 9.038 -12.641 -34.569 1.00 93.50 246 GLY A C 1
ATOM 1990 O O . GLY A 1 246 ? 8.694 -12.020 -35.570 1.00 93.50 246 GLY A O 1
ATOM 1991 N N . ARG A 1 247 ? 9.626 -13.841 -34.666 1.00 91.94 247 ARG A N 1
ATOM 1992 C CA . ARG A 1 247 ? 10.028 -14.447 -35.952 1.00 91.94 247 ARG A CA 1
ATOM 1993 C C . ARG A 1 247 ? 8.913 -14.553 -37.001 1.00 91.94 247 ARG A C 1
ATOM 1995 O O . ARG A 1 247 ? 9.238 -14.667 -38.178 1.00 91.94 247 ARG A O 1
ATOM 2002 N N . MET A 1 248 ? 7.638 -14.529 -36.598 1.00 91.00 248 MET A N 1
ATOM 2003 C CA . MET A 1 248 ? 6.487 -14.531 -37.512 1.00 91.00 248 MET A CA 1
ATOM 2004 C C . MET A 1 248 ? 6.271 -13.186 -38.224 1.00 91.00 248 MET A C 1
ATOM 2006 O O . MET A 1 248 ? 5.573 -13.143 -39.231 1.00 91.00 248 MET A O 1
ATOM 2010 N N . PHE A 1 249 ? 6.832 -12.104 -37.684 1.00 90.62 249 PHE A N 1
ATOM 2011 C CA . PHE A 1 249 ? 6.656 -10.729 -38.155 1.00 90.62 249 PHE A CA 1
ATOM 2012 C C . PHE A 1 249 ? 7.956 -10.120 -38.691 1.00 90.62 249 PHE A C 1
ATOM 2014 O O . PHE A 1 249 ? 7.917 -9.112 -39.391 1.00 90.62 249 PHE A O 1
ATOM 2021 N N . ALA A 1 250 ? 9.105 -10.720 -38.373 1.00 83.19 250 ALA A N 1
ATOM 2022 C CA . ALA A 1 250 ? 10.396 -10.314 -38.911 1.00 83.19 250 ALA A CA 1
ATOM 2023 C C . ALA A 1 250 ? 10.532 -10.729 -40.381 1.00 83.19 250 ALA A C 1
ATOM 2025 O O . ALA A 1 250 ? 10.607 -11.916 -40.695 1.00 83.19 250 ALA A O 1
ATOM 2026 N N . GLU A 1 251 ? 10.620 -9.744 -41.278 1.00 68.69 251 GLU A N 1
ATOM 2027 C CA . GLU A 1 251 ? 10.982 -9.971 -42.686 1.00 68.69 251 GLU A CA 1
ATOM 2028 C C . GLU A 1 251 ? 12.468 -10.340 -42.841 1.00 68.69 251 GLU A C 1
ATOM 2030 O O . GLU A 1 251 ? 12.834 -11.064 -43.765 1.00 68.69 251 GLU A O 1
ATOM 2035 N N . ASN A 1 252 ? 13.328 -9.874 -41.924 1.00 66.25 252 ASN A N 1
ATOM 2036 C CA . ASN A 1 252 ? 14.756 -10.180 -41.900 1.00 66.25 252 ASN A CA 1
ATOM 2037 C C . ASN A 1 252 ? 15.203 -10.570 -40.484 1.00 66.25 252 ASN A C 1
ATOM 2039 O O . ASN A 1 252 ? 15.300 -9.722 -39.601 1.00 66.25 252 ASN A O 1
ATOM 2043 N N . HIS A 1 253 ? 15.518 -11.852 -40.274 1.00 67.75 253 HIS A N 1
ATOM 2044 C CA . HIS A 1 253 ? 15.900 -12.397 -38.961 1.00 67.75 253 HIS A CA 1
ATOM 2045 C C . HIS A 1 253 ? 17.292 -11.972 -38.463 1.00 67.75 253 HIS A C 1
ATOM 2047 O O . HIS A 1 253 ? 17.689 -12.390 -37.379 1.00 67.75 253 HIS A O 1
ATOM 2053 N N . HIS A 1 254 ? 18.043 -11.172 -39.227 1.00 72.62 254 HIS A N 1
ATOM 2054 C CA . HIS A 1 254 ? 19.404 -10.762 -38.857 1.00 72.62 254 HIS A CA 1
ATOM 2055 C C . HIS A 1 254 ? 19.471 -9.485 -38.011 1.00 72.62 254 HIS A C 1
ATOM 2057 O O . HIS A 1 254 ? 20.504 -9.240 -37.393 1.00 72.62 254 HIS A O 1
ATOM 2063 N N . PHE A 1 255 ? 18.410 -8.669 -37.979 1.00 83.19 255 PHE A N 1
ATOM 2064 C CA . PHE A 1 255 ? 18.411 -7.390 -37.264 1.00 83.19 255 PHE A CA 1
ATOM 2065 C C . PHE A 1 255 ? 17.270 -7.329 -36.238 1.00 83.19 255 PHE A C 1
ATOM 2067 O O . PHE A 1 255 ? 16.109 -7.474 -36.626 1.00 83.19 255 PHE A O 1
ATOM 2074 N N . PRO A 1 256 ? 17.568 -7.096 -34.945 1.00 91.62 256 PRO A N 1
ATOM 2075 C CA . PRO A 1 256 ? 16.539 -6.945 -33.919 1.00 91.62 256 PRO A CA 1
ATOM 2076 C C . PRO A 1 256 ? 15.804 -5.604 -34.052 1.00 91.62 256 PRO A C 1
ATOM 2078 O O . PRO A 1 256 ? 16.375 -4.623 -34.534 1.00 91.62 256 PRO A O 1
ATOM 2081 N N . GLY A 1 257 ? 14.566 -5.541 -33.562 1.00 91.62 257 GLY A N 1
ATOM 2082 C CA . GLY A 1 257 ? 13.812 -4.301 -33.383 1.00 91.62 257 GLY A CA 1
ATOM 2083 C C . GLY A 1 257 ? 13.127 -3.785 -34.647 1.00 91.62 257 GLY A C 1
ATOM 2084 O O . GLY A 1 257 ? 12.915 -2.581 -34.775 1.00 91.62 257 GLY A O 1
ATOM 2085 N N . THR A 1 258 ? 12.800 -4.668 -35.592 1.00 92.38 258 THR A N 1
ATOM 2086 C CA . THR A 1 258 ? 12.252 -4.281 -36.909 1.00 92.38 258 THR A CA 1
ATOM 2087 C C . THR A 1 258 ? 10.723 -4.242 -36.961 1.00 92.38 258 THR A C 1
ATOM 2089 O O . THR A 1 258 ? 10.151 -3.763 -37.942 1.00 92.38 258 THR A O 1
ATOM 2092 N N . HIS A 1 259 ? 10.042 -4.709 -35.912 1.00 92.94 259 HIS A N 1
ATOM 2093 C CA . HIS A 1 259 ? 8.585 -4.810 -35.857 1.00 92.94 259 HIS A CA 1
ATOM 2094 C C . HIS A 1 259 ? 8.028 -4.666 -34.437 1.00 92.94 259 HIS A C 1
ATOM 2096 O O . HIS A 1 259 ? 8.746 -4.777 -33.444 1.00 92.94 259 HIS A O 1
ATOM 2102 N N . PHE A 1 260 ? 6.700 -4.593 -34.336 1.00 94.62 260 PHE A N 1
ATOM 2103 C CA . PHE A 1 260 ? 5.968 -4.602 -33.067 1.00 94.62 260 PHE A CA 1
ATOM 2104 C C . PHE A 1 260 ? 5.126 -5.869 -32.847 1.00 94.62 260 PHE A C 1
ATOM 2106 O O . PHE A 1 260 ? 4.048 -5.810 -32.269 1.00 94.62 260 PHE A O 1
ATOM 2113 N N . PHE A 1 261 ? 5.602 -7.038 -33.299 1.00 94.31 261 PHE A N 1
ATOM 2114 C CA . PHE A 1 261 ? 4.949 -8.342 -33.065 1.00 94.31 261 PHE A CA 1
ATOM 2115 C C . PHE A 1 261 ? 3.503 -8.422 -33.597 1.00 94.31 261 PHE A C 1
ATOM 2117 O O . PHE A 1 261 ? 2.666 -9.151 -33.052 1.00 94.31 261 PHE A O 1
ATOM 2124 N N . GLY A 1 262 ? 3.224 -7.658 -34.659 1.00 90.88 262 GLY A N 1
ATOM 2125 C CA . GLY A 1 262 ? 1.904 -7.538 -35.278 1.00 90.88 262 GLY A CA 1
ATOM 2126 C C . GLY A 1 262 ? 0.921 -6.644 -34.521 1.00 90.88 262 GLY A C 1
ATOM 2127 O O . GLY A 1 262 ? -0.263 -6.658 -34.846 1.00 90.88 262 GLY A O 1
ATOM 2128 N N . GLU A 1 263 ? 1.375 -5.899 -33.514 1.00 92.94 263 GLU A N 1
ATOM 2129 C CA . GLU A 1 263 ? 0.518 -5.037 -32.703 1.00 92.94 263 GLU A CA 1
ATOM 2130 C C . GLU A 1 263 ? 0.539 -3.579 -33.174 1.00 92.94 263 GLU A C 1
ATOM 2132 O O . GLU A 1 263 ? 1.571 -3.049 -33.593 1.00 92.94 263 GLU A O 1
ATOM 2137 N N . ASN A 1 264 ? -0.605 -2.904 -33.035 1.00 90.94 264 ASN A N 1
ATOM 2138 C CA . ASN A 1 264 ? -0.710 -1.466 -33.253 1.00 90.94 264 ASN A CA 1
ATOM 2139 C C . ASN A 1 264 ? -0.368 -0.711 -31.959 1.00 90.94 264 ASN A C 1
ATOM 2141 O O . ASN A 1 264 ? -1.229 -0.441 -31.123 1.00 90.94 264 ASN A O 1
ATOM 2145 N N . VAL A 1 265 ? 0.912 -0.374 -31.785 1.00 92.06 265 VAL A N 1
ATOM 2146 C CA . VAL A 1 265 ? 1.403 0.332 -30.587 1.00 92.06 265 VAL A CA 1
ATOM 2147 C C . VAL A 1 265 ? 0.864 1.764 -30.494 1.00 92.06 265 VAL A C 1
ATOM 2149 O O . VAL A 1 265 ? 0.741 2.298 -29.391 1.00 92.06 265 VAL A O 1
ATOM 2152 N N . ALA A 1 266 ? 0.487 2.381 -31.620 1.00 89.50 266 ALA A N 1
ATOM 2153 C CA . ALA A 1 266 ? -0.026 3.749 -31.635 1.00 89.50 266 ALA A CA 1
ATOM 2154 C C . ALA A 1 266 ? -1.344 3.889 -30.856 1.00 89.50 266 ALA A C 1
ATOM 2156 O O . ALA A 1 266 ? -1.521 4.878 -30.146 1.00 89.50 266 ALA A O 1
ATOM 2157 N N . GLU A 1 267 ? -2.207 2.871 -30.911 1.00 86.75 267 GLU A N 1
ATOM 2158 C CA . GLU A 1 267 ? -3.500 2.823 -30.210 1.00 86.75 267 GLU A CA 1
ATOM 2159 C C . GLU A 1 267 ? -3.395 2.405 -28.732 1.00 86.75 267 GLU A C 1
ATOM 2161 O O . GLU A 1 267 ? -4.387 2.451 -28.003 1.00 86.75 267 GLU A O 1
ATOM 2166 N N . SER A 1 268 ? -2.207 2.007 -28.266 1.00 86.19 268 SER A N 1
ATOM 2167 C CA . SER A 1 268 ? -1.977 1.657 -26.861 1.00 86.19 268 SER A CA 1
ATOM 2168 C C . SER A 1 268 ? -1.747 2.900 -26.003 1.00 86.19 268 SER A C 1
ATOM 2170 O O . SER A 1 268 ? -1.099 3.855 -26.443 1.00 86.19 268 SER A O 1
ATOM 2172 N N . CYS A 1 269 ? -2.195 2.865 -24.743 1.00 81.25 269 CYS A N 1
ATOM 2173 C CA . CYS A 1 269 ? -1.821 3.901 -23.778 1.00 81.25 269 CYS A CA 1
ATOM 2174 C C . CYS A 1 269 ? -0.337 3.821 -23.416 1.00 81.25 269 CYS A C 1
ATOM 2176 O O . CYS A 1 269 ? 0.300 4.844 -23.178 1.00 81.25 269 CYS A O 1
ATOM 2178 N N . CYS A 1 270 ? 0.179 2.591 -23.325 1.00 87.75 270 CYS A N 1
ATOM 2179 C CA . CYS A 1 270 ? 1.342 2.286 -22.511 1.00 87.75 270 CYS A CA 1
ATOM 2180 C C . CYS A 1 270 ? 2.139 1.120 -23.127 1.00 87.75 270 CYS A C 1
ATOM 2182 O O . CYS A 1 270 ? 1.568 0.197 -23.721 1.00 87.75 270 CYS A O 1
ATOM 2184 N N . GLY A 1 271 ? 3.471 1.180 -23.037 1.00 92.56 271 GLY A N 1
ATOM 2185 C CA . GLY A 1 271 ? 4.364 0.179 -23.637 1.00 92.56 271 GLY A CA 1
ATOM 2186 C C . GLY A 1 271 ? 4.488 -1.113 -22.824 1.00 92.56 271 GLY A C 1
ATOM 2187 O O . GLY A 1 271 ? 4.618 -2.193 -23.398 1.00 92.56 271 GLY A O 1
ATOM 2188 N N . ASP A 1 272 ? 4.389 -1.020 -21.502 1.00 94.50 272 ASP A N 1
ATOM 2189 C CA . ASP A 1 272 ? 4.371 -2.153 -20.573 1.00 94.50 272 ASP A CA 1
ATOM 2190 C C . ASP A 1 272 ? 3.098 -2.999 -20.716 1.00 94.50 272 ASP A C 1
ATOM 2192 O O . ASP A 1 272 ? 3.171 -4.227 -20.813 1.00 94.50 272 ASP A O 1
ATOM 2196 N N . GLU A 1 273 ? 1.939 -2.350 -20.839 1.00 94.00 273 GLU A N 1
ATOM 2197 C CA . GLU A 1 273 ? 0.681 -3.014 -21.179 1.00 94.00 273 GLU A CA 1
ATOM 2198 C C . GLU A 1 273 ? 0.788 -3.744 -22.526 1.00 94.00 273 GLU A C 1
ATOM 2200 O O . GLU A 1 273 ? 0.398 -4.910 -22.640 1.00 94.00 273 GLU A O 1
ATOM 2205 N N . MET A 1 274 ? 1.359 -3.089 -23.542 1.00 94.62 274 MET A N 1
ATOM 2206 C CA . MET A 1 274 ? 1.560 -3.691 -24.860 1.00 94.62 274 MET A CA 1
ATOM 2207 C C . MET A 1 274 ? 2.485 -4.917 -24.792 1.00 94.62 274 MET A C 1
ATOM 2209 O O . MET A 1 274 ? 2.157 -5.977 -25.330 1.00 94.62 274 MET A O 1
ATOM 2213 N N . LEU A 1 275 ? 3.603 -4.823 -24.069 1.00 97.06 275 LEU A N 1
ATOM 2214 C CA . LEU A 1 275 ? 4.498 -5.956 -23.832 1.00 97.06 275 LEU A CA 1
ATOM 2215 C C . LEU A 1 275 ? 3.759 -7.130 -23.174 1.00 97.06 275 LEU A C 1
ATOM 2217 O O . LEU A 1 275 ? 3.884 -8.268 -23.632 1.00 97.06 275 LEU A O 1
ATOM 2221 N N . ALA A 1 276 ? 2.944 -6.872 -22.150 1.00 96.44 276 ALA A N 1
ATOM 2222 C CA . ALA A 1 276 ? 2.165 -7.910 -21.480 1.00 96.44 276 ALA A CA 1
ATOM 2223 C C . ALA A 1 276 ? 1.130 -8.569 -22.406 1.00 96.44 276 ALA A C 1
ATOM 2225 O O . ALA A 1 276 ? 0.926 -9.785 -22.335 1.00 96.44 276 ALA A O 1
ATOM 2226 N N . GLN A 1 277 ? 0.509 -7.814 -23.318 1.00 95.06 277 GLN A N 1
ATOM 2227 C CA . GLN A 1 277 ? -0.385 -8.380 -24.332 1.00 95.06 277 GLN A CA 1
ATOM 2228 C C . GLN A 1 277 ? 0.357 -9.353 -25.257 1.00 95.06 277 GLN A C 1
ATOM 2230 O O . GLN A 1 277 ? -0.126 -10.466 -25.494 1.00 95.06 277 GLN A O 1
ATOM 2235 N N . VAL A 1 278 ? 1.547 -8.983 -25.743 1.00 96.69 278 VAL A N 1
ATOM 2236 C CA . VAL A 1 278 ? 2.362 -9.851 -26.610 1.00 96.69 278 VAL A CA 1
ATOM 2237 C C . VAL A 1 278 ? 2.885 -11.072 -25.845 1.00 96.69 278 VAL A C 1
ATOM 2239 O O . VAL A 1 278 ? 2.834 -12.192 -26.365 1.00 96.69 278 VAL A O 1
ATOM 2242 N N . LEU A 1 279 ? 3.319 -10.903 -24.593 1.00 97.94 279 LEU A N 1
ATOM 2243 C CA . LEU A 1 279 ? 3.720 -12.002 -23.708 1.00 97.94 279 LEU A CA 1
ATOM 2244 C C . LEU A 1 279 ? 2.565 -12.984 -23.483 1.00 97.94 279 LEU A C 1
ATOM 2246 O O . LEU A 1 279 ? 2.738 -14.189 -23.679 1.00 97.94 279 LEU A O 1
ATOM 2250 N N . LYS A 1 280 ? 1.357 -12.483 -23.197 1.00 96.50 280 LYS A N 1
ATOM 2251 C CA . LYS A 1 280 ? 0.150 -13.308 -23.052 1.00 96.50 280 LYS A CA 1
ATOM 2252 C C . LYS A 1 280 ? -0.153 -14.087 -24.329 1.00 96.50 280 LYS A C 1
ATOM 2254 O O . LYS A 1 280 ? -0.393 -15.292 -24.261 1.00 96.50 280 LYS A O 1
ATOM 2259 N N . LYS A 1 281 ? -0.087 -13.435 -25.496 1.00 96.25 281 LYS A N 1
ATOM 2260 C CA . LYS A 1 281 ? -0.234 -14.089 -26.811 1.00 96.25 281 LYS A CA 1
ATOM 2261 C C . LYS A 1 281 ? 0.873 -15.122 -27.087 1.00 96.25 281 LYS A C 1
ATOM 2263 O O . LYS A 1 281 ? 0.670 -16.020 -27.898 1.00 96.25 281 LYS A O 1
ATOM 2268 N N . SER A 1 282 ? 2.009 -15.022 -26.397 1.00 97.31 282 SER A N 1
ATOM 2269 C CA . SER A 1 282 ? 3.124 -15.984 -26.428 1.00 97.31 282 SER A CA 1
ATOM 2270 C C . SER A 1 282 ? 3.016 -17.070 -25.342 1.00 97.31 282 SER A C 1
ATOM 2272 O O . SER A 1 282 ? 3.922 -17.888 -25.182 1.00 97.31 282 SER A O 1
ATOM 2274 N N . GLY A 1 283 ? 1.919 -17.102 -24.576 1.00 96.81 283 GLY A N 1
ATOM 2275 C CA . GLY A 1 283 ? 1.709 -18.063 -23.492 1.00 96.81 283 GLY A CA 1
ATOM 2276 C C . GLY A 1 283 ? 2.570 -17.793 -22.254 1.00 96.81 283 GLY A C 1
ATOM 2277 O O . GLY A 1 283 ? 2.976 -18.740 -21.575 1.00 96.81 283 GLY A O 1
ATOM 2278 N N . VAL A 1 284 ? 2.888 -16.523 -21.992 1.00 97.88 284 VAL A N 1
ATOM 2279 C CA . VAL A 1 284 ? 3.588 -16.049 -20.793 1.00 97.88 284 VAL A CA 1
ATOM 2280 C C . VAL A 1 284 ? 2.668 -15.080 -20.059 1.00 97.88 284 VAL A C 1
ATOM 2282 O O . VAL A 1 284 ? 2.323 -14.024 -20.580 1.00 97.88 284 VAL A O 1
ATOM 2285 N N . LEU A 1 285 ? 2.233 -15.458 -18.861 1.00 95.00 285 LEU A N 1
ATOM 2286 C CA . LEU A 1 285 ? 1.371 -14.633 -18.015 1.00 95.00 285 LEU A CA 1
ATOM 2287 C C . LEU A 1 285 ? 2.201 -13.979 -16.913 1.00 95.00 285 LEU A C 1
ATOM 2289 O O . LEU A 1 285 ? 3.196 -14.552 -16.464 1.00 95.00 285 LEU A O 1
ATOM 2293 N N . LEU A 1 286 ? 1.771 -12.796 -16.480 1.00 95.69 286 LEU A N 1
ATOM 2294 C CA . LEU 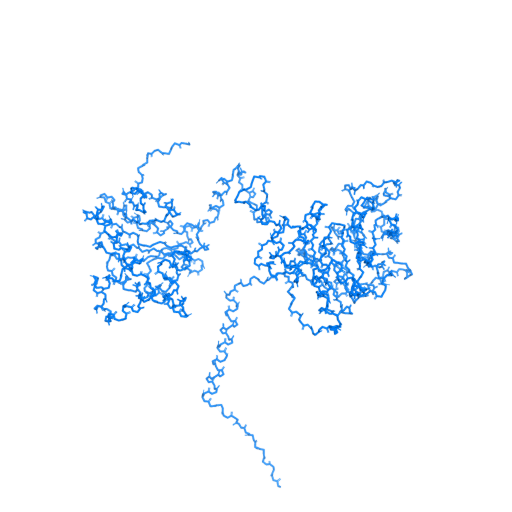A 1 286 ? 2.343 -12.131 -15.318 1.00 95.69 286 LEU A CA 1
ATOM 2295 C C . LEU A 1 286 ? 2.131 -12.983 -14.064 1.00 95.69 286 LEU A C 1
ATOM 2297 O O . LEU A 1 286 ? 1.014 -13.436 -13.816 1.00 95.69 286 LEU A O 1
ATOM 2301 N N . ARG A 1 287 ? 3.187 -13.131 -13.261 1.00 94.44 287 ARG A N 1
ATOM 2302 C CA . ARG A 1 287 ? 3.068 -13.424 -11.830 1.00 94.44 287 ARG A CA 1
ATOM 2303 C C . ARG A 1 287 ? 3.349 -12.145 -11.051 1.00 94.44 287 ARG A C 1
ATOM 2305 O O . ARG A 1 287 ? 4.448 -11.589 -11.134 1.00 94.44 287 ARG A O 1
ATOM 2312 N N . GLY A 1 288 ? 2.324 -11.642 -10.381 1.00 93.19 288 GLY A N 1
ATOM 2313 C CA . GLY A 1 288 ? 2.331 -10.324 -9.761 1.00 93.19 288 GLY A CA 1
ATOM 2314 C C . GLY A 1 288 ? 2.836 -10.406 -8.330 1.00 93.19 288 GLY A C 1
ATOM 2315 O O . GLY A 1 288 ? 2.074 -10.791 -7.455 1.00 93.19 288 GLY A O 1
ATOM 2316 N N . TYR A 1 289 ? 4.080 -10.002 -8.080 1.00 94.06 289 TYR A N 1
ATOM 2317 C CA . TYR A 1 289 ? 4.712 -10.041 -6.754 1.00 94.06 289 TYR A CA 1
ATOM 2318 C C . TYR A 1 289 ? 4.722 -8.657 -6.091 1.00 94.06 289 TYR A C 1
ATOM 2320 O O . TYR A 1 289 ? 5.765 -8.147 -5.678 1.00 94.06 289 TYR A O 1
ATOM 2328 N N . TRP A 1 290 ? 3.555 -8.026 -5.991 1.00 92.19 290 TRP A N 1
ATOM 2329 C CA . TRP A 1 290 ? 3.379 -6.896 -5.077 1.00 92.19 290 TRP A CA 1
ATOM 2330 C C . TRP A 1 290 ? 3.238 -7.437 -3.651 1.00 92.19 290 TRP A C 1
ATOM 2332 O O . TRP A 1 290 ? 2.691 -8.519 -3.480 1.00 92.19 290 TRP A O 1
ATOM 2342 N N . PRO A 1 291 ? 3.748 -6.763 -2.615 1.00 92.81 291 PRO A N 1
ATOM 2343 C CA . PRO A 1 291 ? 4.391 -5.452 -2.616 1.00 92.81 291 PRO A CA 1
ATOM 2344 C C . PRO A 1 291 ? 5.913 -5.504 -2.802 1.00 92.81 291 PRO A C 1
ATOM 2346 O O . PRO A 1 291 ? 6.554 -4.465 -2.672 1.00 92.81 291 PRO A O 1
ATOM 2349 N N . MET A 1 292 ? 6.498 -6.676 -3.084 1.00 95.69 292 MET A N 1
ATOM 2350 C CA . MET A 1 292 ? 7.952 -6.825 -3.222 1.00 95.69 292 MET A CA 1
ATOM 2351 C C . MET A 1 292 ? 8.492 -5.965 -4.368 1.00 95.69 292 MET A C 1
ATOM 2353 O O . MET A 1 292 ? 9.446 -5.214 -4.181 1.00 95.69 292 MET A O 1
ATOM 2357 N N . PHE A 1 293 ? 7.853 -6.041 -5.536 1.00 97.50 293 PHE A N 1
ATOM 2358 C CA . PHE A 1 293 ? 8.014 -5.047 -6.592 1.00 97.50 293 PHE A CA 1
ATOM 2359 C C . PHE A 1 293 ? 7.034 -3.914 -6.329 1.00 97.50 293 PHE A C 1
ATOM 2361 O O . PHE A 1 293 ? 5.826 -4.157 -6.254 1.00 97.50 293 PHE A O 1
ATOM 2368 N N . ASN A 1 294 ? 7.536 -2.690 -6.184 1.00 95.00 294 ASN A N 1
ATOM 2369 C CA . ASN A 1 294 ? 6.714 -1.575 -5.739 1.00 95.00 294 ASN A CA 1
ATOM 2370 C C . ASN A 1 294 ? 6.867 -0.338 -6.631 1.00 95.00 294 ASN A C 1
ATOM 2372 O O . ASN A 1 294 ? 7.952 -0.018 -7.111 1.00 95.00 294 ASN A O 1
ATOM 2376 N N . GLY A 1 295 ? 5.747 0.336 -6.899 1.00 94.12 295 GLY A N 1
ATOM 2377 C CA . GLY A 1 295 ? 5.714 1.612 -7.623 1.00 94.12 295 GLY A CA 1
ATOM 2378 C C . GLY A 1 295 ? 5.960 2.818 -6.730 1.00 94.12 295 GLY A C 1
ATOM 2379 O O . GLY A 1 295 ? 6.287 3.885 -7.237 1.00 94.12 295 GLY A O 1
ATOM 2380 N N . ASP A 1 296 ? 5.847 2.639 -5.417 1.00 93.19 296 ASP A N 1
ATOM 2381 C CA . ASP A 1 296 ? 6.037 3.701 -4.448 1.00 93.19 296 ASP A CA 1
ATOM 2382 C C . ASP A 1 296 ? 7.494 3.822 -4.005 1.00 93.19 296 ASP A C 1
ATOM 2384 O O . ASP A 1 296 ? 8.255 2.850 -3.955 1.00 93.19 296 ASP A O 1
ATOM 2388 N N . LYS A 1 297 ? 7.853 5.040 -3.605 1.00 92.94 297 LYS A N 1
ATOM 2389 C CA . LYS A 1 297 ? 9.062 5.338 -2.836 1.00 92.94 297 LYS A CA 1
ATOM 2390 C C . LYS A 1 297 ? 8.743 5.358 -1.341 1.00 92.94 297 LYS A C 1
ATOM 2392 O O . LYS A 1 297 ? 7.574 5.512 -0.985 1.00 92.94 297 LYS A O 1
ATOM 2397 N N . PRO A 1 298 ? 9.740 5.287 -0.437 1.00 91.62 298 PRO A N 1
ATOM 2398 C CA . PRO A 1 298 ? 9.471 5.148 0.994 1.00 91.62 298 PRO A CA 1
ATOM 2399 C C . PRO A 1 298 ? 8.448 6.150 1.572 1.00 91.62 298 PRO A C 1
ATOM 2401 O O . PRO A 1 298 ? 7.579 5.709 2.318 1.00 91.62 298 PRO A O 1
ATOM 2404 N N . PRO A 1 299 ? 8.445 7.453 1.209 1.00 87.25 299 PRO A N 1
ATOM 2405 C CA . PRO A 1 299 ? 7.447 8.398 1.726 1.00 87.25 299 PRO A CA 1
ATOM 2406 C C . PRO A 1 299 ? 5.999 8.192 1.249 1.00 87.25 299 PRO A C 1
ATOM 2408 O O . PRO A 1 299 ? 5.089 8.671 1.919 1.00 87.25 299 PRO A O 1
ATOM 2411 N N . THR A 1 300 ? 5.771 7.552 0.096 1.00 87.88 300 THR A N 1
ATOM 2412 C CA . THR A 1 300 ? 4.421 7.321 -0.471 1.00 87.88 300 THR A CA 1
ATOM 2413 C C . THR A 1 300 ? 3.945 5.882 -0.298 1.00 87.88 300 THR A C 1
ATOM 2415 O O . THR A 1 300 ? 2.794 5.568 -0.585 1.00 87.88 300 THR A O 1
ATOM 2418 N N . MET A 1 301 ? 4.825 5.013 0.191 1.00 89.19 301 MET A N 1
ATOM 2419 C CA . MET A 1 301 ? 4.592 3.587 0.329 1.00 89.19 301 MET A CA 1
ATOM 2420 C C . MET A 1 301 ? 3.636 3.264 1.480 1.00 89.19 301 MET A C 1
ATOM 2422 O O . MET A 1 301 ? 3.693 3.855 2.561 1.00 89.19 301 MET A O 1
ATOM 2426 N N . LYS A 1 302 ? 2.769 2.270 1.267 1.00 86.88 302 LYS A N 1
ATOM 2427 C CA . LYS A 1 302 ? 1.871 1.749 2.304 1.00 86.88 302 LYS A CA 1
ATOM 2428 C C . LYS A 1 302 ? 2.630 0.808 3.247 1.00 86.88 302 LYS A C 1
ATOM 2430 O O . LYS A 1 302 ? 3.225 -0.173 2.805 1.00 86.88 302 LYS A O 1
ATOM 2435 N N . PHE A 1 303 ? 2.539 1.073 4.549 1.00 88.75 303 PHE A N 1
ATOM 2436 C CA . PHE A 1 303 ? 3.055 0.206 5.611 1.00 88.75 303 PHE A CA 1
ATOM 2437 C C . PHE A 1 303 ? 1.889 -0.335 6.440 1.00 88.75 303 PHE A C 1
ATOM 2439 O O . PHE A 1 303 ? 1.335 0.361 7.289 1.00 88.75 303 PHE A O 1
ATOM 2446 N N . GLY A 1 304 ? 1.491 -1.579 6.182 1.00 85.94 304 GLY A N 1
ATOM 2447 C CA . GLY A 1 304 ? 0.395 -2.234 6.888 1.00 85.94 304 GLY A CA 1
ATOM 2448 C C . GLY A 1 304 ? 0.526 -3.757 6.895 1.00 85.94 304 GLY A C 1
ATOM 2449 O O . GLY A 1 304 ? 1.514 -4.292 6.393 1.00 85.94 304 GLY A O 1
ATOM 2450 N N . PRO A 1 305 ? -0.466 -4.483 7.445 1.00 83.19 305 PRO A N 1
ATOM 2451 C CA . PRO A 1 305 ? -0.410 -5.943 7.597 1.00 83.19 305 PRO A CA 1
ATOM 2452 C C . PRO A 1 305 ? -0.184 -6.722 6.290 1.00 83.19 305 PRO A C 1
ATOM 2454 O O . PRO A 1 305 ? 0.265 -7.867 6.317 1.00 83.19 305 PRO A O 1
ATOM 2457 N N . GLU A 1 306 ? -0.502 -6.121 5.142 1.00 81.88 306 GLU A N 1
ATOM 2458 C CA . GLU A 1 306 ? -0.293 -6.713 3.820 1.00 81.88 306 GLU A CA 1
ATOM 2459 C C . GLU A 1 306 ? 1.176 -6.722 3.391 1.00 81.88 306 GLU A C 1
ATOM 2461 O O . GLU A 1 306 ? 1.622 -7.707 2.805 1.00 81.88 306 GLU A O 1
ATOM 2466 N N . GLN A 1 307 ? 1.926 -5.664 3.715 1.00 88.69 307 GLN A N 1
ATOM 2467 C CA . GLN A 1 307 ? 3.314 -5.484 3.291 1.00 88.69 307 GLN A CA 1
ATOM 2468 C C . GLN A 1 307 ? 4.331 -5.765 4.391 1.00 88.69 307 GLN A C 1
ATOM 2470 O O . GLN A 1 307 ? 5.463 -6.108 4.079 1.00 88.69 307 GLN A O 1
ATOM 2475 N N . TRP A 1 308 ? 3.944 -5.647 5.666 1.00 92.00 308 TRP A N 1
ATOM 2476 C CA . TRP A 1 308 ? 4.856 -5.609 6.818 1.00 92.00 308 TRP A CA 1
ATOM 2477 C C . TRP A 1 308 ? 5.924 -6.712 6.815 1.00 92.00 308 TRP A C 1
ATOM 2479 O O . TRP A 1 308 ? 7.093 -6.459 7.102 1.00 92.00 308 TRP A O 1
ATOM 2489 N N . CYS A 1 309 ? 5.516 -7.931 6.453 1.00 90.25 309 CYS A N 1
ATOM 2490 C CA . CYS A 1 309 ? 6.354 -9.130 6.452 1.00 90.25 309 CYS A CA 1
ATOM 2491 C C . CYS A 1 309 ? 6.893 -9.512 5.064 1.00 90.25 309 CYS A C 1
ATOM 2493 O O . CYS A 1 309 ? 7.364 -10.635 4.895 1.00 90.25 309 CYS A O 1
ATOM 2495 N N . GLU A 1 310 ? 6.820 -8.620 4.080 1.00 92.81 310 GLU A N 1
ATOM 2496 C CA . GLU A 1 310 ? 7.310 -8.848 2.720 1.00 92.81 310 GLU A CA 1
ATOM 2497 C C . GLU A 1 310 ? 8.703 -8.224 2.534 1.00 92.81 310 GLU A C 1
ATOM 2499 O O . GLU A 1 310 ? 9.088 -7.279 3.232 1.00 92.81 310 GLU A O 1
ATOM 2504 N N . ALA A 1 311 ? 9.486 -8.775 1.607 1.00 95.00 311 ALA A N 1
ATOM 2505 C CA . ALA A 1 311 ? 10.815 -8.260 1.281 1.00 95.00 311 ALA A CA 1
ATOM 2506 C C . ALA A 1 311 ? 10.726 -7.147 0.227 1.00 95.00 311 ALA A C 1
ATOM 2508 O O . ALA A 1 311 ? 9.918 -7.232 -0.693 1.00 95.00 311 ALA A O 1
ATOM 2509 N N . ILE A 1 312 ? 11.588 -6.135 0.315 1.00 96.12 312 ILE A N 1
ATOM 2510 C CA . ILE A 1 312 ? 11.673 -5.063 -0.686 1.00 96.12 312 ILE A CA 1
ATOM 2511 C C . ILE A 1 312 ? 12.531 -5.541 -1.854 1.00 96.12 312 ILE A C 1
ATOM 2513 O O . ILE A 1 312 ? 13.707 -5.842 -1.664 1.00 96.12 312 ILE A O 1
ATOM 2517 N N . MET A 1 313 ? 11.962 -5.601 -3.055 1.00 96.12 313 MET A N 1
ATOM 2518 C CA . MET A 1 313 ? 12.693 -5.914 -4.281 1.00 96.12 313 MET A CA 1
ATOM 2519 C C . MET A 1 313 ? 13.075 -4.646 -5.019 1.00 96.12 313 MET A C 1
ATOM 2521 O O . MET A 1 313 ? 14.253 -4.387 -5.267 1.00 96.12 313 MET A O 1
ATOM 2525 N N . THR A 1 314 ? 12.059 -3.851 -5.333 1.00 97.81 314 THR A N 1
ATOM 2526 C CA . THR A 1 314 ? 12.196 -2.605 -6.067 1.00 97.81 314 THR A CA 1
ATOM 2527 C C . THR A 1 314 ? 11.285 -1.537 -5.485 1.00 97.81 314 THR A C 1
ATOM 2529 O O . THR A 1 314 ? 10.232 -1.829 -4.918 1.00 97.81 314 THR A O 1
ATOM 2532 N N . MET A 1 315 ? 11.717 -0.291 -5.629 1.00 97.62 315 MET A N 1
ATOM 2533 C CA . MET A 1 315 ? 10.944 0.913 -5.324 1.00 97.62 315 MET A CA 1
ATOM 2534 C C . MET A 1 315 ? 11.147 1.888 -6.480 1.00 97.62 315 MET A C 1
ATOM 2536 O O . MET A 1 315 ? 12.213 1.868 -7.097 1.00 97.62 315 MET A O 1
ATOM 2540 N N . HIS A 1 316 ? 10.176 2.743 -6.775 1.00 96.81 316 HIS A N 1
ATOM 2541 C CA . HIS A 1 316 ? 10.242 3.634 -7.938 1.00 96.81 316 HIS A CA 1
ATOM 2542 C C . HIS A 1 316 ? 9.887 5.082 -7.575 1.00 96.81 316 HIS A C 1
ATOM 2544 O O . HIS A 1 316 ? 9.468 5.368 -6.455 1.00 96.81 316 HIS A O 1
ATOM 2550 N N . HIS A 1 317 ? 10.136 6.004 -8.507 1.00 94.81 317 HIS A N 1
ATOM 2551 C CA . HIS A 1 317 ? 10.043 7.456 -8.367 1.00 94.81 317 HIS A CA 1
ATOM 2552 C C . HIS A 1 317 ? 11.040 8.081 -7.382 1.00 94.81 317 HIS A C 1
ATOM 2554 O O . HIS A 1 317 ? 10.804 9.186 -6.871 1.00 94.81 317 HIS A O 1
ATOM 2560 N N . LEU A 1 318 ? 12.169 7.412 -7.125 1.00 94.19 318 LEU A N 1
ATOM 2561 C CA . LEU A 1 318 ? 13.202 7.950 -6.246 1.00 94.19 318 LEU A CA 1
ATOM 2562 C C . LEU A 1 318 ? 13.898 9.145 -6.897 1.00 94.19 318 LEU A C 1
ATOM 2564 O O . LEU A 1 318 ? 14.367 9.082 -8.030 1.00 94.19 318 LEU A O 1
ATOM 2568 N N . GLN A 1 319 ? 13.993 10.238 -6.150 1.00 92.25 319 GLN A N 1
ATOM 2569 C CA . GLN A 1 319 ? 14.844 11.370 -6.506 1.00 92.25 319 GLN A CA 1
ATOM 2570 C C . GLN A 1 319 ? 16.224 11.229 -5.849 1.00 92.25 319 GLN A C 1
ATOM 2572 O O . GLN A 1 319 ? 16.447 10.349 -5.013 1.00 92.25 319 GLN A O 1
ATOM 2577 N N . GLU A 1 320 ? 17.169 12.095 -6.208 1.00 89.31 320 GLU A N 1
ATOM 2578 C CA . GLU A 1 320 ? 18.533 12.045 -5.662 1.00 89.31 320 GLU A CA 1
ATOM 2579 C C . GLU A 1 320 ? 18.558 12.214 -4.129 1.00 89.31 320 GLU A C 1
ATOM 2581 O O . GLU A 1 320 ? 19.351 11.565 -3.439 1.00 89.31 320 GLU A O 1
ATOM 2586 N N . GLU A 1 321 ? 17.637 12.997 -3.559 1.00 91.25 321 GLU A N 1
ATOM 2587 C CA . GLU A 1 321 ? 17.483 13.128 -2.105 1.00 91.25 321 GLU A CA 1
ATOM 2588 C C . GLU A 1 321 ? 16.982 11.827 -1.461 1.00 91.25 321 GLU A C 1
ATOM 2590 O O . GLU A 1 321 ? 17.440 11.458 -0.376 1.00 91.25 321 GLU A O 1
ATOM 2595 N N . ASP A 1 322 ? 16.075 11.113 -2.139 1.00 93.44 322 ASP A N 1
ATOM 2596 C CA . ASP A 1 322 ? 15.559 9.820 -1.684 1.00 93.44 322 ASP A CA 1
ATOM 2597 C C . ASP A 1 322 ? 16.688 8.775 -1.679 1.00 93.44 322 ASP A C 1
ATOM 2599 O O . ASP A 1 322 ? 16.871 8.076 -0.683 1.00 93.44 322 ASP A O 1
ATOM 2603 N N . TYR A 1 323 ? 17.500 8.711 -2.744 1.00 92.50 323 TYR A N 1
ATOM 2604 C CA . TYR A 1 323 ? 18.664 7.818 -2.811 1.00 92.50 323 TYR A CA 1
ATOM 2605 C C . TYR A 1 323 ? 19.716 8.140 -1.752 1.00 92.50 323 TYR A C 1
ATOM 2607 O O . TYR A 1 323 ? 20.260 7.227 -1.131 1.00 92.50 323 TYR A O 1
ATOM 2615 N N . THR A 1 324 ? 19.996 9.424 -1.526 1.00 91.06 324 THR A N 1
ATOM 2616 C CA . THR A 1 324 ? 20.955 9.853 -0.503 1.00 91.06 324 THR A CA 1
ATOM 2617 C C . THR A 1 324 ? 20.490 9.424 0.887 1.00 91.06 324 THR A C 1
ATOM 2619 O O . THR A 1 324 ? 21.259 8.816 1.635 1.00 91.06 324 THR A O 1
ATOM 2622 N N . GLY A 1 325 ? 19.222 9.687 1.222 1.00 92.31 325 GLY A N 1
ATOM 2623 C CA . GLY A 1 325 ? 18.642 9.285 2.502 1.00 92.31 325 GLY A CA 1
ATOM 2624 C C . GLY A 1 325 ? 18.597 7.768 2.677 1.00 92.31 325 GLY A C 1
ATOM 2625 O O . GLY A 1 325 ? 18.946 7.263 3.743 1.00 92.31 325 GLY A O 1
ATOM 2626 N N . LEU A 1 326 ? 18.230 7.036 1.621 1.00 92.62 326 LEU A N 1
ATOM 2627 C CA . LEU A 1 326 ? 18.190 5.578 1.643 1.00 92.62 326 LEU A CA 1
ATOM 2628 C C . LEU A 1 326 ? 19.588 4.982 1.825 1.00 92.62 326 LEU A C 1
ATOM 2630 O O . LEU A 1 326 ? 19.752 4.118 2.673 1.00 92.62 326 LEU A O 1
ATOM 2634 N N . SER A 1 327 ? 20.606 5.486 1.122 1.00 90.19 327 SER A N 1
ATOM 2635 C CA . SER A 1 327 ? 21.983 4.992 1.253 1.00 90.19 327 SER A CA 1
ATOM 2636 C C . SER A 1 327 ? 22.545 5.199 2.663 1.00 90.19 327 SER A C 1
ATOM 2638 O O . SER A 1 327 ? 23.160 4.294 3.228 1.00 90.19 327 SER A O 1
ATOM 2640 N N . GLN A 1 328 ? 22.305 6.370 3.262 1.00 92.44 328 GLN A N 1
ATOM 2641 C CA . GLN A 1 328 ? 22.706 6.647 4.646 1.00 92.44 328 GLN A CA 1
ATOM 2642 C C . GLN A 1 328 ? 21.995 5.717 5.632 1.00 92.44 328 GLN A C 1
ATOM 2644 O O . GLN A 1 328 ? 22.610 5.200 6.563 1.00 92.44 328 GLN A O 1
ATOM 2649 N N . TRP A 1 329 ? 20.700 5.489 5.415 1.00 94.25 329 TRP A N 1
ATOM 2650 C CA . TRP A 1 329 ? 19.906 4.591 6.240 1.00 94.25 329 TRP A CA 1
ATOM 2651 C C . TRP A 1 329 ? 20.336 3.127 6.091 1.00 94.25 329 TRP A C 1
ATOM 2653 O O . TRP A 1 329 ? 20.461 2.434 7.096 1.00 94.25 329 TRP A O 1
ATOM 2663 N N . GLU A 1 330 ? 20.631 2.667 4.873 1.00 91.75 330 GLU A N 1
ATOM 2664 C CA . GLU A 1 330 ? 21.109 1.310 4.590 1.00 91.75 330 GLU A CA 1
ATOM 2665 C C . GLU A 1 330 ? 22.422 1.000 5.314 1.00 91.75 330 GLU A C 1
ATOM 2667 O O . GLU A 1 330 ? 22.552 -0.064 5.919 1.00 91.75 330 GLU A O 1
ATOM 2672 N N . GLN A 1 331 ? 23.363 1.951 5.317 1.00 90.06 331 GLN A N 1
ATOM 2673 C CA . GLN A 1 331 ? 24.627 1.845 6.057 1.00 90.06 331 GLN A CA 1
ATOM 2674 C C . GLN A 1 331 ? 24.422 1.775 7.578 1.00 90.06 331 GLN A C 1
ATOM 2676 O O . GLN A 1 331 ? 25.247 1.204 8.288 1.00 90.06 331 GLN A O 1
ATOM 2681 N N . ALA A 1 332 ? 23.327 2.350 8.078 1.00 92.69 332 ALA A N 1
ATOM 2682 C CA . ALA A 1 332 ? 22.968 2.391 9.492 1.00 92.69 332 ALA A CA 1
ATOM 2683 C C . ALA A 1 332 ? 21.873 1.376 9.869 1.00 92.69 332 ALA A C 1
ATOM 2685 O O . ALA A 1 332 ? 21.262 1.498 10.937 1.00 92.69 332 ALA A O 1
ATOM 2686 N N . ARG A 1 333 ? 21.595 0.389 9.005 1.00 92.19 333 ARG A N 1
ATOM 2687 C CA . ARG A 1 333 ? 20.572 -0.629 9.266 1.00 92.19 333 ARG A CA 1
ATOM 2688 C C . ARG A 1 333 ? 20.822 -1.331 10.592 1.00 92.19 333 ARG A C 1
ATOM 2690 O O . ARG A 1 333 ? 21.949 -1.685 10.930 1.00 92.19 333 ARG A O 1
ATOM 2697 N N . LYS A 1 334 ? 19.734 -1.569 11.330 1.00 89.75 334 LYS A N 1
ATOM 2698 C CA . LYS A 1 334 ? 19.771 -2.298 12.606 1.00 89.75 334 LYS A CA 1
ATOM 2699 C C . LYS A 1 334 ? 20.039 -3.787 12.393 1.00 89.75 334 LYS A C 1
ATOM 2701 O O . LYS A 1 334 ? 20.663 -4.405 13.248 1.00 89.75 334 LYS A O 1
ATOM 2706 N N . HIS A 1 335 ? 19.553 -4.335 11.275 1.00 91.44 335 HIS A N 1
ATOM 2707 C CA . HIS A 1 335 ? 19.603 -5.764 10.975 1.00 91.44 335 HIS A CA 1
ATOM 2708 C C . HIS A 1 335 ? 20.136 -6.037 9.556 1.00 91.44 335 HIS A C 1
ATOM 2710 O O . HIS A 1 335 ? 19.421 -6.608 8.724 1.00 91.44 335 HIS A O 1
ATOM 2716 N N . PRO A 1 336 ? 21.376 -5.619 9.230 1.00 91.69 336 PRO A N 1
ATOM 2717 C CA . PRO A 1 336 ? 21.963 -5.839 7.909 1.00 91.69 336 PRO A CA 1
ATOM 2718 C C . PRO A 1 336 ? 22.171 -7.328 7.588 1.00 91.69 336 PRO A C 1
ATOM 2720 O O . PRO A 1 336 ? 22.271 -7.688 6.423 1.00 91.69 336 PRO A O 1
ATOM 2723 N N . GLU A 1 337 ? 22.189 -8.206 8.593 1.00 91.06 337 GLU A N 1
ATOM 2724 C CA . GLU A 1 337 ? 22.361 -9.657 8.471 1.00 91.06 337 GLU A CA 1
ATOM 2725 C C . GLU A 1 337 ? 21.147 -10.411 7.901 1.00 91.06 337 GLU A C 1
ATOM 2727 O O . GLU A 1 337 ? 21.230 -11.623 7.675 1.00 91.06 337 GLU A O 1
ATOM 2732 N N . ARG A 1 338 ? 20.024 -9.725 7.657 1.00 91.56 338 ARG A N 1
ATOM 2733 C CA . ARG A 1 338 ? 18.806 -10.304 7.069 1.00 91.56 338 ARG A CA 1
ATOM 2734 C C . ARG A 1 338 ? 18.318 -9.521 5.848 1.00 91.56 338 ARG A C 1
ATOM 2736 O O . ARG A 1 338 ? 18.744 -8.396 5.574 1.00 91.56 338 ARG A O 1
ATOM 2743 N N . ALA A 1 339 ? 17.373 -10.135 5.136 1.00 92.81 339 ALA A N 1
ATOM 2744 C CA . ALA A 1 339 ? 16.656 -9.521 4.023 1.00 92.81 339 ALA A CA 1
ATOM 2745 C C . ALA A 1 339 ? 16.073 -8.155 4.413 1.00 92.81 339 ALA A C 1
ATOM 2747 O O . ALA A 1 339 ? 15.583 -7.983 5.531 1.00 92.81 339 ALA A O 1
ATOM 2748 N N . LEU A 1 340 ? 16.113 -7.195 3.486 1.00 94.50 340 LEU A N 1
ATOM 2749 C CA . LEU A 1 340 ? 15.467 -5.898 3.686 1.00 94.50 340 LEU A CA 1
ATOM 2750 C C . LEU A 1 340 ? 13.946 -6.080 3.608 1.00 94.50 340 LEU A C 1
ATOM 2752 O O . LEU A 1 340 ? 13.421 -6.391 2.538 1.00 94.50 340 LEU A O 1
ATOM 2756 N N . MET A 1 341 ? 13.258 -5.889 4.731 1.00 95.25 341 MET A N 1
ATOM 2757 C CA . MET A 1 341 ? 11.803 -6.040 4.851 1.00 95.25 341 MET A CA 1
ATOM 2758 C C . MET A 1 341 ? 11.111 -4.679 4.966 1.00 95.25 341 MET A C 1
ATOM 2760 O O . MET A 1 341 ? 11.728 -3.712 5.418 1.00 95.25 341 MET A O 1
ATOM 2764 N N . PHE A 1 342 ? 9.815 -4.617 4.642 1.00 95.62 342 PHE A N 1
ATOM 2765 C CA . PHE A 1 342 ? 8.990 -3.418 4.871 1.00 95.62 342 PHE A CA 1
ATOM 2766 C C . PHE A 1 342 ? 9.012 -2.957 6.335 1.00 95.62 342 PHE A C 1
ATOM 2768 O O . PHE A 1 342 ? 9.127 -1.761 6.589 1.00 95.62 342 PHE A O 1
ATOM 2775 N N . GLU A 1 343 ? 8.943 -3.891 7.290 1.00 95.12 343 GLU A N 1
ATOM 2776 C CA . GLU A 1 343 ? 9.066 -3.594 8.726 1.00 95.12 343 GLU A CA 1
ATOM 2777 C C . GLU A 1 343 ? 10.357 -2.837 9.058 1.00 95.12 343 GLU A C 1
ATOM 2779 O O . GLU A 1 343 ? 10.333 -1.878 9.825 1.00 95.12 343 GLU A O 1
ATOM 2784 N N . GLU A 1 344 ? 11.483 -3.222 8.454 1.00 95.06 344 GLU A N 1
ATOM 2785 C CA . GLU A 1 344 ? 12.744 -2.528 8.696 1.00 95.06 344 GLU A CA 1
ATOM 2786 C C . GLU A 1 344 ? 12.741 -1.163 8.004 1.00 95.06 344 GLU A C 1
ATOM 2788 O O . GLU A 1 344 ? 13.035 -0.160 8.656 1.00 95.06 344 GLU A O 1
ATOM 2793 N N . LEU A 1 345 ? 12.341 -1.106 6.726 1.00 95.56 345 LEU A N 1
ATOM 2794 C CA . LEU A 1 345 ? 12.265 0.130 5.938 1.00 95.56 345 LEU A CA 1
ATOM 2795 C C . LEU A 1 345 ? 11.379 1.197 6.601 1.00 95.56 345 LEU A C 1
ATOM 2797 O O . LEU A 1 345 ? 11.663 2.385 6.469 1.00 95.56 345 LEU A O 1
ATOM 2801 N N . PHE A 1 346 ? 10.356 0.802 7.365 1.00 94.62 346 PHE A N 1
ATOM 2802 C CA . PHE A 1 346 ? 9.513 1.729 8.126 1.00 94.62 346 PHE A CA 1
ATOM 2803 C C . PHE A 1 346 ? 10.327 2.656 9.047 1.00 94.62 346 PHE A C 1
ATOM 2805 O O . PHE A 1 346 ? 9.987 3.829 9.190 1.00 94.62 346 PHE A O 1
ATOM 2812 N N . ASN A 1 347 ? 11.463 2.191 9.585 1.00 93.50 347 ASN A N 1
ATOM 2813 C CA . ASN A 1 347 ? 12.352 3.011 10.419 1.00 93.50 347 ASN A CA 1
ATOM 2814 C C . ASN A 1 347 ? 12.931 4.233 9.667 1.00 93.50 347 ASN A C 1
ATOM 2816 O O . ASN A 1 347 ? 13.401 5.171 10.309 1.00 93.50 347 ASN A O 1
ATOM 2820 N N . LEU A 1 348 ? 12.926 4.239 8.327 1.00 92.44 348 LEU A N 1
ATOM 2821 C CA . LEU A 1 348 ? 13.325 5.399 7.519 1.00 92.44 348 LEU A CA 1
ATOM 2822 C C . LEU A 1 348 ? 12.288 6.530 7.594 1.00 92.44 348 LEU A C 1
ATOM 2824 O O . LEU A 1 348 ? 12.653 7.708 7.562 1.00 92.44 348 LEU A O 1
ATOM 2828 N N . ILE A 1 349 ? 11.000 6.183 7.678 1.00 90.44 349 ILE A N 1
ATOM 2829 C CA . ILE A 1 349 ? 9.897 7.152 7.662 1.00 90.44 349 ILE A CA 1
ATOM 2830 C C . ILE A 1 349 ? 9.355 7.475 9.054 1.00 90.44 349 ILE A C 1
ATOM 2832 O O . ILE A 1 349 ? 8.883 8.590 9.264 1.00 90.44 349 ILE A O 1
ATOM 2836 N N . GLU A 1 350 ? 9.452 6.540 10.003 1.00 91.69 350 GLU A N 1
ATOM 2837 C CA . GLU A 1 350 ? 8.889 6.647 11.353 1.00 91.69 350 GLU A CA 1
ATOM 2838 C C . GLU A 1 350 ? 9.228 7.975 12.055 1.00 91.69 350 GLU A C 1
ATOM 2840 O O . GLU A 1 350 ? 8.302 8.618 12.553 1.00 91.69 350 GLU A O 1
ATOM 2845 N N . PRO A 1 351 ? 10.480 8.487 12.026 1.00 90.62 351 PRO A N 1
ATOM 2846 C CA . PRO A 1 351 ? 10.820 9.742 12.701 1.00 90.62 351 PRO A CA 1
ATOM 2847 C C . PRO A 1 351 ? 10.118 10.982 12.129 1.00 90.62 351 PRO A C 1
ATOM 2849 O O . PRO A 1 351 ? 10.113 12.035 12.765 1.00 90.62 351 PRO A O 1
ATOM 2852 N N . ARG A 1 352 ? 9.569 10.888 10.912 1.00 85.25 352 ARG A N 1
ATOM 2853 C CA . ARG A 1 352 ? 8.870 11.982 10.223 1.00 85.25 352 ARG A CA 1
ATOM 2854 C C . ARG A 1 352 ? 7.355 11.930 10.427 1.00 85.25 352 ARG A C 1
ATOM 2856 O O . ARG A 1 352 ? 6.673 12.876 10.038 1.00 85.25 352 ARG A O 1
ATOM 2863 N N . LEU A 1 353 ? 6.821 10.856 11.014 1.00 86.00 353 LEU A N 1
ATOM 2864 C CA . LEU A 1 353 ? 5.388 10.711 11.250 1.00 86.00 353 LEU A CA 1
ATOM 2865 C C . LEU A 1 353 ? 4.933 11.610 12.404 1.00 86.00 353 LEU A C 1
ATOM 2867 O O . LEU A 1 353 ? 5.523 11.627 13.482 1.00 86.00 353 LEU A O 1
ATOM 2871 N N . GLN A 1 354 ? 3.850 12.352 12.178 1.00 84.44 354 GLN A N 1
ATOM 2872 C CA . GLN A 1 354 ? 3.249 13.262 13.152 1.00 84.44 354 GLN A CA 1
ATOM 2873 C C . GLN A 1 354 ? 1.748 12.985 13.254 1.00 84.44 354 GLN A C 1
ATOM 2875 O O . GLN A 1 354 ? 1.118 12.584 12.279 1.00 84.44 354 GLN A O 1
ATOM 2880 N N . GLY A 1 355 ? 1.152 13.224 14.428 1.00 80.25 355 GLY A N 1
ATOM 2881 C CA . GLY A 1 355 ? -0.294 13.035 14.619 1.00 80.25 355 GLY A CA 1
ATOM 2882 C C . GLY A 1 355 ? -1.157 13.989 13.779 1.00 80.25 355 GLY A C 1
ATOM 2883 O O . GLY A 1 355 ? -2.301 13.668 13.468 1.00 80.25 355 GLY A O 1
ATOM 2884 N N . LYS A 1 356 ? -0.606 15.147 13.400 1.00 77.69 356 LYS A N 1
ATOM 2885 C CA . LYS A 1 356 ? -1.195 16.114 12.471 1.00 77.69 356 LYS A CA 1
ATOM 2886 C C . LYS A 1 356 ? -0.071 16.728 11.639 1.00 77.69 356 LYS A C 1
ATOM 2888 O O . LYS A 1 356 ? 0.946 17.109 12.206 1.00 77.69 356 LYS A O 1
ATOM 2893 N N . ALA A 1 357 ? -0.287 16.848 10.335 1.00 77.19 357 ALA A N 1
ATOM 2894 C CA . ALA A 1 357 ? 0.598 17.550 9.418 1.00 77.19 357 ALA A CA 1
ATOM 2895 C C . ALA A 1 357 ? -0.234 18.498 8.546 1.00 77.19 357 ALA A C 1
ATOM 2897 O O . ALA A 1 357 ? -1.319 18.127 8.090 1.00 77.19 357 ALA A O 1
ATOM 2898 N N . ASP A 1 358 ? 0.263 19.716 8.353 1.00 78.44 358 ASP A N 1
ATOM 2899 C CA . ASP A 1 358 ? -0.334 20.689 7.438 1.00 78.44 358 ASP A CA 1
ATOM 2900 C C . ASP A 1 358 ? 0.159 20.424 6.007 1.00 78.44 358 ASP A C 1
ATOM 2902 O O . ASP A 1 358 ? 1.247 19.878 5.815 1.00 78.44 358 ASP A O 1
ATOM 2906 N N . ASP A 1 359 ? -0.668 20.758 5.012 1.00 74.81 359 ASP A N 1
ATOM 2907 C CA . ASP A 1 359 ? -0.398 20.539 3.579 1.00 74.81 359 ASP A CA 1
ATOM 2908 C C . ASP A 1 359 ? 0.036 19.103 3.224 1.00 74.81 359 ASP A C 1
ATOM 2910 O O . ASP A 1 359 ? 0.754 18.851 2.254 1.00 74.81 359 ASP A O 1
ATOM 2914 N N . TRP A 1 360 ? -0.432 18.136 4.014 1.00 74.88 360 TRP A N 1
ATOM 2915 C CA . TRP A 1 360 ? -0.137 16.724 3.841 1.00 74.88 360 TRP A CA 1
ATOM 2916 C C . TRP A 1 360 ? -1.280 15.995 3.136 1.00 74.88 360 TRP A C 1
ATOM 2918 O O . TRP A 1 360 ? -2.460 16.216 3.410 1.00 74.88 360 TRP A O 1
ATOM 2928 N N . THR A 1 361 ? -0.916 15.074 2.249 1.00 73.31 361 THR A N 1
ATOM 2929 C CA . THR A 1 361 ? -1.841 14.136 1.618 1.00 73.31 361 THR A CA 1
ATOM 2930 C C . THR A 1 361 ? -1.576 12.739 2.158 1.00 73.31 361 THR A C 1
ATOM 2932 O O . THR A 1 361 ? -0.442 12.266 2.149 1.00 73.31 361 THR A O 1
ATOM 2935 N N . ASN A 1 362 ? -2.631 12.053 2.594 1.00 69.56 362 ASN A N 1
ATOM 2936 C CA . ASN A 1 362 ? -2.553 10.632 2.931 1.00 69.56 362 ASN A CA 1
ATOM 2937 C C . ASN A 1 362 ? -2.589 9.728 1.690 1.00 69.56 362 ASN A C 1
ATOM 2939 O O . ASN A 1 362 ? -2.658 8.512 1.846 1.00 69.56 362 ASN A O 1
ATOM 2943 N N . MET A 1 363 ? -2.604 10.317 0.483 1.00 70.75 363 MET A N 1
ATOM 2944 C CA . MET A 1 363 ? -2.726 9.612 -0.796 1.00 70.75 363 MET A CA 1
ATOM 2945 C C . MET A 1 363 ? -3.902 8.622 -0.802 1.00 70.75 363 MET A C 1
ATOM 2947 O O . MET A 1 363 ? -3.817 7.549 -1.393 1.00 70.75 363 MET A O 1
ATOM 2951 N N . SER A 1 364 ? -4.992 8.958 -0.100 1.00 66.94 364 SER A N 1
ATOM 2952 C CA . SER A 1 364 ? -6.148 8.073 0.013 1.00 66.94 364 SER A CA 1
ATOM 2953 C C . SER A 1 364 ? -6.766 7.830 -1.362 1.00 66.94 364 SER A C 1
ATOM 2955 O O . SER A 1 364 ? -7.193 8.757 -2.048 1.00 66.94 364 SER A O 1
ATOM 2957 N N . GLU A 1 365 ? -6.828 6.555 -1.737 1.00 63.22 365 GLU A N 1
ATOM 2958 C CA . GLU A 1 365 ? -7.541 6.052 -2.914 1.00 63.22 365 GLU A CA 1
ATOM 2959 C C . GLU A 1 365 ? -9.039 5.821 -2.617 1.00 63.22 365 GLU A C 1
ATOM 2961 O O . GLU A 1 365 ? -9.753 5.241 -3.438 1.00 63.22 365 GLU A O 1
ATOM 2966 N N . ASP A 1 366 ? -9.525 6.242 -1.439 1.00 59.19 366 ASP A N 1
ATOM 2967 C CA . ASP A 1 366 ? -10.925 6.090 -1.044 1.00 59.19 366 ASP A CA 1
ATOM 2968 C C . ASP A 1 366 ? -11.855 7.034 -1.822 1.00 59.19 366 ASP A C 1
ATOM 2970 O O . ASP A 1 366 ? -11.462 7.905 -2.601 1.00 59.19 366 ASP A O 1
ATOM 2974 N N . VAL A 1 367 ? -13.154 6.847 -1.597 1.00 56.06 367 VAL A N 1
ATOM 2975 C CA . VAL A 1 367 ? -14.228 7.580 -2.262 1.00 56.06 367 VAL A CA 1
ATOM 2976 C C . VAL A 1 367 ? -14.104 9.089 -2.031 1.00 56.06 367 VAL A C 1
ATOM 2978 O O . VAL A 1 367 ? -14.421 9.612 -0.963 1.00 56.06 367 VAL A O 1
ATOM 2981 N N . ILE A 1 368 ? -13.747 9.816 -3.090 1.00 59.75 368 ILE A N 1
ATOM 2982 C CA . ILE A 1 368 ? -13.873 11.272 -3.136 1.00 59.75 368 ILE A CA 1
ATOM 2983 C C . ILE A 1 368 ? -15.359 11.612 -3.295 1.00 59.75 368 ILE A C 1
ATOM 2985 O O . ILE A 1 368 ? -15.966 11.385 -4.346 1.00 59.75 368 ILE A O 1
ATOM 2989 N N . HIS A 1 369 ? -15.969 12.174 -2.252 1.00 56.25 369 HIS A N 1
ATOM 2990 C CA . HIS A 1 369 ? -17.340 12.674 -2.320 1.00 56.25 369 HIS A CA 1
ATOM 2991 C C . HIS A 1 369 ? -17.404 13.933 -3.203 1.00 56.25 369 HIS A C 1
ATOM 2993 O O . HIS A 1 369 ? -17.189 15.051 -2.746 1.00 56.25 369 HIS A O 1
ATOM 2999 N N . THR A 1 370 ? -17.724 13.759 -4.487 1.00 56.44 370 THR A N 1
ATOM 3000 C CA . THR A 1 370 ? -17.831 14.857 -5.470 1.00 56.44 370 THR A CA 1
ATOM 3001 C C . THR A 1 370 ? -19.152 15.627 -5.404 1.00 56.44 370 THR A C 1
ATOM 3003 O O . THR A 1 370 ? -19.304 16.660 -6.054 1.00 56.44 370 THR A O 1
ATOM 3006 N N . LYS A 1 371 ? -20.126 15.149 -4.618 1.00 50.66 371 LYS A N 1
ATOM 3007 C CA . LYS A 1 371 ? -21.422 15.808 -4.414 1.00 50.66 371 LYS A CA 1
ATOM 3008 C C . LYS A 1 371 ? -21.480 16.435 -3.021 1.00 50.66 371 LYS A C 1
ATOM 3010 O O . LYS A 1 371 ? -21.581 15.722 -2.030 1.00 50.66 371 LYS A O 1
ATOM 3015 N N . GLY A 1 372 ? -21.450 17.765 -2.958 1.00 59.06 372 GLY A N 1
ATOM 3016 C CA . GLY A 1 372 ? -21.551 18.542 -1.719 1.00 59.06 372 GLY A CA 1
ATOM 3017 C C . GLY A 1 372 ? -20.860 19.900 -1.839 1.00 59.06 372 GLY A C 1
ATOM 3018 O O . GLY A 1 372 ? -20.115 20.140 -2.788 1.00 59.06 372 GLY A O 1
ATOM 3019 N N . LYS A 1 373 ? -21.100 20.812 -0.887 1.00 58.31 373 LYS A N 1
ATOM 3020 C CA . LYS A 1 373 ? -20.262 22.015 -0.775 1.00 58.31 373 LYS A CA 1
ATOM 3021 C C . LYS A 1 373 ? -18.847 21.565 -0.385 1.00 58.31 373 LYS A C 1
ATOM 3023 O O . LYS A 1 373 ? -18.738 20.774 0.552 1.00 58.31 373 LYS A O 1
ATOM 3028 N N . PRO A 1 374 ? -17.785 22.055 -1.052 1.00 61.19 374 PRO A N 1
ATOM 3029 C CA . PRO A 1 374 ? -16.421 21.715 -0.682 1.00 61.19 374 PRO A CA 1
ATOM 3030 C C . PRO A 1 374 ? -16.198 22.063 0.783 1.00 61.19 374 PRO A C 1
ATOM 3032 O O . PRO A 1 374 ? -16.488 23.175 1.239 1.00 61.19 374 PRO A O 1
ATOM 3035 N N . VAL A 1 375 ? -15.728 21.071 1.522 1.00 64.75 375 VAL A N 1
ATOM 3036 C CA . VAL A 1 375 ? -15.549 21.175 2.953 1.00 64.75 375 VAL A CA 1
ATOM 3037 C C . VAL A 1 375 ? -14.232 21.903 3.218 1.00 64.75 375 VAL A C 1
ATOM 3039 O O . VAL A 1 375 ? -13.165 21.393 2.909 1.00 64.75 375 VAL A O 1
ATOM 3042 N N . ARG A 1 376 ? -14.309 23.142 3.722 1.00 69.69 376 ARG A N 1
ATOM 3043 C CA . ARG A 1 376 ? -13.161 24.073 3.787 1.00 69.69 376 ARG A CA 1
ATOM 3044 C C . ARG A 1 376 ? -12.278 23.943 5.034 1.00 69.69 376 ARG A C 1
ATOM 3046 O O . ARG A 1 376 ? -11.377 24.752 5.214 1.00 69.69 376 ARG A O 1
ATOM 3053 N N . SER A 1 377 ? -12.548 22.981 5.912 1.00 71.88 377 SER A N 1
ATOM 3054 C CA . SER A 1 377 ? -11.727 22.735 7.101 1.00 71.88 377 SER A CA 1
ATOM 3055 C C . SER A 1 377 ? -11.710 21.256 7.468 1.00 71.88 377 SER A C 1
ATOM 3057 O O . SER A 1 377 ? -12.660 20.527 7.170 1.00 71.88 377 SER A O 1
ATOM 3059 N N . PHE A 1 378 ? -10.644 20.837 8.155 1.00 69.06 378 PHE A N 1
ATOM 3060 C CA . PHE A 1 378 ? -10.506 19.489 8.706 1.00 69.06 378 PHE A CA 1
ATOM 3061 C C . PHE A 1 378 ? -11.718 19.104 9.568 1.00 69.06 378 PHE A C 1
ATOM 3063 O O . PHE A 1 378 ? -12.349 18.088 9.298 1.00 69.06 378 PHE A O 1
ATOM 3070 N N . ASP A 1 379 ? -12.122 19.961 10.511 1.00 71.56 379 ASP A N 1
ATOM 3071 C CA . ASP A 1 379 ? -13.244 19.690 11.426 1.00 71.56 379 ASP A CA 1
ATOM 3072 C C . ASP A 1 379 ? -14.575 19.484 10.695 1.00 71.56 379 ASP A C 1
ATOM 3074 O O . ASP A 1 379 ? -15.422 18.682 11.093 1.00 71.56 379 ASP A O 1
ATOM 3078 N N . ASN A 1 380 ? -14.798 20.224 9.608 1.00 71.44 380 ASN A N 1
ATOM 3079 C CA . ASN A 1 380 ? -15.995 20.040 8.801 1.00 71.44 380 ASN A CA 1
ATOM 3080 C C . ASN A 1 380 ? -15.923 18.718 8.019 1.00 71.44 380 ASN A C 1
ATOM 3082 O O . ASN A 1 380 ? -16.955 18.079 7.820 1.00 71.44 380 ASN A O 1
ATOM 3086 N N . CYS A 1 381 ? -14.727 18.315 7.572 1.00 68.94 381 CYS A N 1
ATOM 3087 C CA . CYS A 1 381 ? -14.515 17.083 6.811 1.00 68.94 381 CYS A CA 1
ATOM 3088 C C . CYS A 1 381 ? -14.699 15.867 7.719 1.00 68.94 381 CYS A C 1
ATOM 3090 O O . CYS A 1 381 ? -15.443 14.948 7.381 1.00 68.94 381 CYS A O 1
ATOM 3092 N N . GLU A 1 382 ? -14.122 15.922 8.921 1.00 69.44 382 GLU A N 1
ATOM 3093 C CA . GLU A 1 382 ? -14.325 14.927 9.967 1.00 69.44 382 GLU A CA 1
ATOM 3094 C C . GLU A 1 382 ? -15.814 14.785 10.298 1.00 69.44 382 GLU A C 1
ATOM 3096 O O . GLU A 1 382 ? -16.335 13.672 10.294 1.00 69.44 382 GLU A O 1
ATOM 3101 N N . ARG A 1 383 ? -16.541 15.894 10.498 1.00 69.06 383 ARG A N 1
ATOM 3102 C CA . ARG A 1 383 ? -17.993 15.843 10.742 1.00 69.06 383 ARG A CA 1
ATOM 3103 C C . ARG A 1 383 ? -18.763 15.176 9.604 1.00 69.06 383 ARG A C 1
ATOM 3105 O O . ARG A 1 383 ? -19.558 14.280 9.876 1.00 69.06 383 ARG A O 1
ATOM 3112 N N . ALA A 1 384 ? -18.503 15.560 8.356 1.00 67.94 384 ALA A N 1
ATOM 3113 C CA . ALA A 1 384 ? -19.166 14.968 7.195 1.00 67.94 384 ALA A CA 1
ATOM 3114 C C . ALA A 1 384 ? -18.876 13.459 7.068 1.00 67.94 384 ALA A C 1
ATOM 3116 O O . ALA A 1 384 ? -19.784 12.671 6.812 1.00 67.94 384 ALA A O 1
ATOM 3117 N N . PHE A 1 385 ? -17.635 13.033 7.316 1.00 66.62 385 PHE A N 1
ATOM 3118 C CA . PHE A 1 385 ? -17.259 11.618 7.330 1.00 66.62 385 PHE A CA 1
ATOM 3119 C C . PHE A 1 385 ? -17.937 10.828 8.460 1.00 66.62 385 PHE A C 1
ATOM 3121 O O . PHE A 1 385 ? -18.366 9.689 8.275 1.00 66.62 385 PHE A O 1
ATOM 3128 N N . GLN A 1 386 ? -18.065 11.421 9.647 1.00 67.25 386 GLN A N 1
ATOM 3129 C CA . GLN A 1 386 ? -18.801 10.787 10.742 1.00 67.25 386 GLN A CA 1
ATOM 3130 C C . GLN A 1 386 ? -20.295 10.657 10.416 1.00 67.25 386 GLN A C 1
ATOM 3132 O O . GLN A 1 386 ? -20.928 9.687 10.829 1.00 67.25 386 GLN A O 1
ATOM 3137 N N . GLU A 1 387 ? -20.868 11.595 9.657 1.00 68.12 387 GLU A N 1
ATOM 3138 C CA . GLU A 1 387 ? -22.254 11.509 9.189 1.00 68.12 387 GLU A CA 1
ATOM 3139 C C . GLU A 1 387 ? -22.459 10.395 8.157 1.00 68.12 387 GLU A C 1
ATOM 3141 O O . GLU A 1 387 ? -23.430 9.651 8.283 1.00 68.12 387 GLU A O 1
ATOM 3146 N N . THR A 1 388 ? -21.542 10.206 7.202 1.00 68.19 388 THR A N 1
ATOM 3147 C CA . THR A 1 388 ? -21.648 9.119 6.207 1.00 68.19 388 THR A CA 1
ATOM 3148 C C . THR A 1 388 ? -21.490 7.725 6.814 1.00 68.19 388 THR A C 1
ATOM 3150 O O . THR A 1 388 ? -22.032 6.761 6.280 1.00 68.19 388 THR A O 1
ATOM 3153 N N . LYS A 1 389 ? -20.800 7.598 7.955 1.00 73.75 389 LYS A N 1
ATOM 3154 C CA . LYS A 1 389 ? -20.686 6.335 8.705 1.00 73.75 389 LYS A CA 1
ATOM 3155 C C . LYS A 1 389 ? -21.937 5.947 9.493 1.00 73.75 389 LYS A C 1
ATOM 3157 O O . LYS A 1 389 ? -22.006 4.811 9.973 1.00 73.75 389 LYS A O 1
ATOM 3162 N N . ARG A 1 390 ? -22.894 6.858 9.699 1.00 82.38 390 ARG A N 1
ATOM 3163 C CA . ARG A 1 390 ? -24.085 6.563 10.506 1.00 82.38 390 ARG A CA 1
ATOM 3164 C C . ARG A 1 390 ? -24.968 5.538 9.810 1.00 82.38 390 ARG A C 1
ATOM 3166 O O . ARG A 1 390 ? -25.354 5.725 8.663 1.00 82.38 390 ARG A O 1
ATOM 3173 N N . LEU A 1 391 ? -25.332 4.496 10.553 1.00 86.19 391 LEU A N 1
ATOM 3174 C CA . LEU A 1 391 ? -26.387 3.585 10.130 1.00 86.19 391 LEU A CA 1
ATOM 3175 C C . LEU A 1 391 ? -27.719 4.336 10.100 1.00 86.19 391 LEU A C 1
ATOM 3177 O O . LEU A 1 391 ? -27.991 5.199 10.948 1.00 86.19 391 LEU A O 1
ATOM 3181 N N . LEU A 1 392 ? -28.567 3.982 9.141 1.00 85.94 392 LEU A N 1
ATOM 3182 C CA . LEU A 1 392 ? -29.940 4.453 9.091 1.00 85.94 392 LEU A CA 1
ATOM 3183 C C . LEU A 1 392 ? -30.686 3.996 10.347 1.00 85.94 392 LEU A C 1
ATOM 3185 O O . LEU A 1 392 ? -30.415 2.949 10.934 1.00 85.94 392 LEU A O 1
ATOM 3189 N N . ALA A 1 393 ? -31.687 4.778 10.752 1.00 83.00 393 ALA A N 1
ATOM 3190 C CA . ALA A 1 393 ? -32.539 4.432 11.888 1.00 83.00 393 ALA A CA 1
ATOM 3191 C C . ALA A 1 393 ? -33.163 3.034 11.753 1.00 83.00 393 ALA A C 1
ATOM 3193 O O . ALA A 1 393 ? -33.262 2.317 12.740 1.00 83.00 393 ALA A O 1
ATOM 3194 N N . SER A 1 394 ? -33.540 2.659 10.528 1.00 88.62 394 SER A N 1
ATOM 3195 C CA . SER A 1 394 ? -34.131 1.367 10.177 1.00 88.62 394 SER A CA 1
ATOM 3196 C C . SER A 1 394 ? -33.149 0.194 10.214 1.00 88.62 394 SER A C 1
ATOM 3198 O O . SER A 1 394 ? -33.584 -0.949 10.166 1.00 88.62 394 SER A O 1
ATOM 3200 N N . GLU A 1 395 ? -31.841 0.450 10.271 1.00 91.88 395 GLU A N 1
ATOM 3201 C CA . GLU A 1 395 ? -30.805 -0.593 10.272 1.00 91.88 395 GLU A CA 1
ATOM 3202 C C . GLU A 1 395 ? -30.414 -1.045 11.683 1.00 91.88 395 GLU A C 1
ATOM 3204 O O . GLU A 1 395 ? -29.677 -2.019 11.831 1.00 91.88 395 GLU A O 1
ATOM 3209 N N . ILE A 1 396 ? -30.905 -0.364 12.723 1.00 95.94 396 ILE A N 1
ATOM 3210 C CA . ILE A 1 396 ? -30.635 -0.702 14.121 1.00 95.94 396 ILE A CA 1
ATOM 3211 C C . ILE A 1 396 ? -31.958 -1.004 14.818 1.00 95.94 396 ILE A C 1
ATOM 3213 O O . ILE A 1 396 ? -32.755 -0.095 15.050 1.00 95.94 396 ILE A O 1
ATOM 3217 N N . ASN A 1 397 ? -32.147 -2.255 15.230 1.00 96.94 397 ASN A N 1
ATOM 3218 C CA . ASN A 1 397 ? -33.218 -2.620 16.148 1.00 96.94 397 ASN A CA 1
ATOM 3219 C C . ASN A 1 397 ? -32.696 -2.633 17.589 1.00 96.94 397 ASN A C 1
ATOM 3221 O O . ASN A 1 397 ? -31.593 -3.119 17.832 1.00 96.94 397 ASN A O 1
ATOM 3225 N N . VAL A 1 398 ? -33.458 -2.104 18.548 1.00 97.81 398 VAL A N 1
ATOM 3226 C CA . VAL A 1 398 ? -33.123 -2.204 19.979 1.00 97.81 398 VAL A CA 1
ATOM 3227 C C . VAL A 1 398 ? -34.112 -3.148 20.637 1.00 97.81 398 VAL A C 1
ATOM 3229 O O . VAL A 1 398 ? -35.315 -2.904 20.630 1.00 97.81 398 VAL A O 1
ATOM 3232 N N . GLU A 1 399 ? -33.591 -4.215 21.226 1.00 97.69 399 GLU A N 1
ATOM 3233 C CA . GLU A 1 399 ? -34.367 -5.308 21.805 1.00 97.69 399 GLU A CA 1
ATOM 3234 C C . GLU A 1 399 ? -33.951 -5.540 23.259 1.00 97.69 399 GLU A C 1
ATOM 3236 O O . GLU A 1 399 ? -32.834 -5.197 23.657 1.00 97.69 399 GLU A O 1
ATOM 3241 N N . ILE A 1 400 ? -34.827 -6.156 24.057 1.00 98.12 400 ILE A N 1
ATOM 3242 C CA . ILE A 1 400 ? -34.437 -6.682 25.371 1.00 98.12 400 ILE A CA 1
ATOM 3243 C C . ILE A 1 400 ? -33.466 -7.848 25.148 1.00 98.12 400 ILE A C 1
ATOM 3245 O O . ILE A 1 400 ? -33.715 -8.722 24.317 1.00 98.12 400 ILE A O 1
ATOM 3249 N N . ALA A 1 401 ? -32.344 -7.848 25.864 1.00 97.50 401 ALA A N 1
ATOM 3250 C CA . ALA A 1 401 ? -31.411 -8.963 25.842 1.00 97.50 401 ALA A CA 1
ATOM 3251 C C . ALA A 1 401 ? -31.859 -10.051 26.826 1.00 97.50 401 ALA A C 1
ATOM 3253 O O . ALA A 1 401 ? -32.378 -9.768 27.906 1.00 97.50 401 ALA A O 1
ATOM 3254 N N . GLU A 1 402 ? -31.628 -11.300 26.451 1.00 95.75 402 GLU A N 1
ATOM 3255 C CA . GLU A 1 402 ? -32.003 -12.488 27.209 1.00 95.75 402 GLU A CA 1
ATOM 3256 C C . GLU A 1 402 ? -30.752 -13.212 27.717 1.00 95.75 402 GLU A C 1
ATOM 3258 O O . GLU A 1 402 ? -29.635 -12.958 27.270 1.00 95.75 402 GLU A O 1
ATOM 3263 N N . GLU A 1 403 ? -30.932 -14.187 28.608 1.00 95.19 403 GLU A N 1
ATOM 3264 C CA . GLU A 1 403 ? -29.827 -14.975 29.170 1.00 95.19 403 GLU A CA 1
ATOM 3265 C C . GLU A 1 403 ? -28.931 -15.621 28.094 1.00 95.19 403 GLU A C 1
ATOM 3267 O O . GLU A 1 403 ? -27.713 -15.706 28.262 1.00 95.19 403 GLU A O 1
ATOM 3272 N N . LYS A 1 404 ? -29.504 -16.005 26.945 1.00 95.69 404 LYS A N 1
ATOM 3273 C CA . LYS A 1 404 ? -28.751 -16.551 25.802 1.00 95.69 404 LYS A CA 1
ATOM 3274 C C . LYS A 1 404 ? -27.718 -15.571 25.223 1.00 95.69 404 LYS A C 1
ATOM 3276 O O . LYS A 1 404 ? -26.751 -16.008 24.605 1.00 95.69 404 LYS A O 1
ATOM 3281 N N . ASP A 1 405 ? -27.893 -14.267 25.442 1.00 96.69 405 ASP A N 1
ATOM 3282 C CA . ASP A 1 405 ? -26.988 -13.216 24.970 1.00 96.69 405 ASP A CA 1
ATOM 3283 C C . ASP A 1 405 ? -25.805 -12.978 25.934 1.00 96.69 405 ASP A C 1
ATOM 3285 O O . ASP A 1 405 ? -24.850 -12.282 25.577 1.00 96.69 405 ASP A O 1
ATOM 3289 N N . ALA A 1 406 ? -25.819 -13.572 27.138 1.00 96.06 406 ALA A N 1
ATOM 3290 C CA . ALA A 1 406 ? -24.841 -13.310 28.199 1.00 96.06 406 ALA A CA 1
ATOM 3291 C C . ALA A 1 406 ? -23.385 -13.539 27.761 1.00 96.06 406 ALA A C 1
ATOM 3293 O O . ALA A 1 406 ? -22.513 -12.733 28.086 1.00 96.06 406 ALA A O 1
ATOM 3294 N N . CYS A 1 407 ? -23.116 -14.600 26.989 1.00 95.69 407 CYS A N 1
ATOM 3295 C CA . CYS A 1 407 ? -21.771 -14.873 26.474 1.00 95.69 407 CYS A CA 1
ATOM 3296 C C . CYS A 1 407 ? -21.284 -13.772 25.526 1.00 95.69 407 CYS A C 1
ATOM 3298 O O . CYS A 1 407 ? -20.147 -13.321 25.656 1.00 95.69 407 CYS A O 1
ATOM 3300 N N . LYS A 1 408 ? -22.141 -13.300 24.609 1.00 95.25 408 LYS A N 1
ATOM 3301 C CA . LYS A 1 408 ? -21.769 -12.238 23.665 1.00 95.25 408 LYS A CA 1
ATOM 3302 C C . LYS A 1 408 ? -21.576 -10.907 24.387 1.00 95.25 408 LYS A C 1
ATOM 3304 O O . LYS A 1 408 ? -20.627 -10.186 24.108 1.00 95.25 408 LYS A O 1
ATOM 3309 N N . ILE A 1 409 ? -22.428 -10.601 25.362 1.00 95.75 409 ILE A N 1
ATOM 3310 C CA . ILE A 1 409 ? -22.296 -9.408 26.206 1.00 95.75 409 ILE A CA 1
ATOM 3311 C C . ILE A 1 409 ? -20.978 -9.436 27.000 1.00 95.75 409 ILE A C 1
ATOM 3313 O O . ILE A 1 409 ? -20.269 -8.431 27.045 1.00 95.75 409 ILE A O 1
ATOM 3317 N N . ALA A 1 410 ? -20.617 -10.587 27.577 1.00 95.62 410 ALA A N 1
ATOM 3318 C CA . ALA A 1 410 ? -19.355 -10.769 28.291 1.00 95.62 410 ALA A CA 1
ATOM 3319 C C . ALA A 1 410 ? -18.133 -10.620 27.371 1.00 95.62 410 ALA A C 1
ATOM 3321 O O . ALA A 1 410 ? -17.186 -9.920 27.723 1.00 95.62 410 ALA A O 1
ATOM 3322 N N . GLU A 1 411 ? -18.167 -11.216 26.176 1.00 94.94 411 GLU A N 1
ATOM 3323 C CA . GLU A 1 411 ? -17.149 -11.017 25.135 1.00 94.94 411 GLU A CA 1
ATOM 3324 C C . GLU A 1 411 ? -16.977 -9.525 24.807 1.00 94.94 411 GLU A C 1
ATOM 3326 O O . GLU A 1 411 ? -15.852 -9.029 24.739 1.00 94.94 411 GLU A O 1
ATOM 3331 N N . GLY A 1 412 ? -18.088 -8.791 24.688 1.00 93.25 412 GLY A N 1
ATOM 3332 C CA . GLY A 1 412 ? -18.095 -7.360 24.403 1.00 93.25 412 GLY A CA 1
ATOM 3333 C C . GLY A 1 412 ? -17.261 -6.534 25.384 1.00 93.25 412 GLY A C 1
ATOM 3334 O O . GLY A 1 412 ? -16.593 -5.598 24.952 1.00 93.25 412 GLY A O 1
ATOM 3335 N N . LEU A 1 413 ? -17.226 -6.890 26.675 1.00 90.69 413 LEU A N 1
ATOM 3336 C CA . LEU A 1 413 ? -16.400 -6.185 27.663 1.00 90.69 413 LEU A CA 1
ATOM 3337 C C . LEU A 1 413 ? -14.905 -6.277 27.310 1.00 90.69 413 LEU A C 1
ATOM 3339 O O . LEU A 1 413 ? -14.196 -5.275 27.344 1.00 90.69 413 LEU A O 1
ATOM 3343 N N . TYR A 1 414 ? -14.441 -7.461 26.919 1.00 91.50 414 TYR A N 1
ATOM 3344 C CA . TYR A 1 414 ? -13.036 -7.701 26.581 1.00 91.50 414 TYR A CA 1
ATOM 3345 C C . TYR A 1 414 ? -12.638 -7.177 25.202 1.00 91.50 414 TYR A C 1
ATOM 3347 O O . TYR A 1 414 ? -11.457 -6.965 24.956 1.00 91.50 414 TYR A O 1
ATOM 3355 N N . VAL A 1 415 ? -13.605 -6.991 24.303 1.00 91.88 415 VAL A N 1
ATOM 3356 C CA . VAL A 1 415 ? -13.367 -6.455 22.956 1.00 91.88 415 VAL A CA 1
ATOM 3357 C C . VAL A 1 415 ? -13.442 -4.925 22.936 1.00 91.88 415 VAL A C 1
ATOM 3359 O O . VAL A 1 415 ? -12.704 -4.275 22.200 1.00 91.88 415 VAL A O 1
ATOM 3362 N N . CYS A 1 416 ? -14.336 -4.325 23.727 1.00 90.19 416 CYS A N 1
ATOM 3363 C CA . CYS A 1 416 ? -14.598 -2.884 23.673 1.00 90.19 416 CYS A CA 1
ATOM 3364 C C . CYS A 1 416 ? -13.693 -2.053 24.594 1.00 90.19 416 CYS A C 1
ATOM 3366 O O . CYS A 1 416 ? -13.567 -0.844 24.377 1.00 90.19 416 CYS A O 1
ATOM 3368 N N . TYR A 1 417 ? -13.088 -2.660 25.618 1.00 85.62 417 TYR A N 1
ATOM 3369 C CA . TYR A 1 417 ? -12.172 -1.983 26.536 1.00 85.62 417 TYR A CA 1
ATOM 3370 C C . TYR A 1 417 ? -10.714 -2.367 26.255 1.00 85.62 417 TYR A C 1
ATOM 3372 O O . TYR A 1 417 ? -10.440 -3.517 25.927 1.00 85.62 417 TYR A O 1
ATOM 3380 N N . PRO A 1 418 ? -9.766 -1.420 26.385 1.00 83.19 418 PRO A N 1
ATOM 3381 C CA . PRO A 1 418 ? -8.356 -1.694 26.142 1.00 83.19 418 PRO A CA 1
ATOM 3382 C C . PRO A 1 418 ? -7.784 -2.638 27.203 1.00 83.19 418 PRO A C 1
ATOM 3384 O O . PRO A 1 418 ? -8.153 -2.548 28.380 1.00 83.19 418 PRO A O 1
ATOM 3387 N N . ASP A 1 419 ? -6.814 -3.462 26.800 1.00 81.75 419 ASP A N 1
ATOM 3388 C CA . ASP A 1 419 ? -6.160 -4.440 27.678 1.00 81.75 419 ASP A CA 1
ATOM 3389 C C . ASP A 1 419 ? -5.611 -3.801 28.959 1.00 81.75 419 ASP A C 1
ATOM 3391 O O . ASP A 1 419 ? -5.785 -4.365 30.029 1.00 81.75 419 ASP A O 1
ATOM 3395 N N . SER A 1 420 ? -5.090 -2.571 28.905 1.00 82.00 420 SER A N 1
ATOM 3396 C CA . SER A 1 420 ? -4.584 -1.859 30.090 1.00 82.00 420 SER A CA 1
ATOM 3397 C C . SER A 1 420 ? -5.639 -1.628 31.182 1.00 82.00 420 SER A C 1
ATOM 3399 O O . SER A 1 420 ? -5.335 -1.668 32.375 1.00 82.00 420 SER A O 1
ATOM 3401 N N . SER A 1 421 ? -6.901 -1.407 30.796 1.00 82.38 421 SER A N 1
ATOM 3402 C CA . SER A 1 421 ? -8.008 -1.283 31.754 1.00 82.38 421 SER A CA 1
ATOM 3403 C C . SER A 1 421 ? -8.394 -2.641 32.333 1.00 82.38 421 SER A C 1
ATOM 3405 O O . SER A 1 421 ? -8.715 -2.736 33.517 1.00 82.38 421 SER A O 1
ATOM 3407 N N . ILE A 1 422 ? -8.333 -3.689 31.509 1.00 87.62 422 ILE A N 1
ATOM 3408 C CA . ILE A 1 422 ? -8.606 -5.064 31.928 1.00 87.62 422 ILE A CA 1
ATOM 3409 C C . ILE A 1 422 ? -7.483 -5.595 32.825 1.00 87.62 422 ILE A C 1
ATOM 3411 O O . ILE A 1 422 ? -7.784 -6.241 33.815 1.00 87.62 422 ILE A O 1
ATOM 3415 N N . ASP A 1 423 ? -6.214 -5.274 32.569 1.00 90.12 423 ASP A N 1
ATOM 3416 C CA . ASP A 1 423 ? -5.053 -5.679 33.377 1.00 90.12 423 ASP A CA 1
ATOM 3417 C C . ASP A 1 423 ? -5.132 -5.169 34.821 1.00 90.12 423 ASP A C 1
ATOM 3419 O O . ASP A 1 423 ? -4.675 -5.846 35.737 1.00 90.12 423 ASP A O 1
ATOM 3423 N N . THR A 1 424 ? -5.751 -4.005 35.040 1.00 88.56 424 THR A N 1
ATOM 3424 C CA . THR A 1 424 ? -5.979 -3.470 36.395 1.00 88.56 424 THR A CA 1
ATOM 3425 C C . THR A 1 424 ? -6.990 -4.316 37.175 1.00 88.56 424 THR A C 1
ATOM 3427 O O . THR A 1 424 ? -6.907 -4.431 38.392 1.00 88.56 424 THR A O 1
ATOM 3430 N N . ILE A 1 425 ? -7.962 -4.897 36.472 1.00 91.00 425 ILE A N 1
ATOM 3431 C CA . ILE A 1 425 ? -9.055 -5.681 37.052 1.00 91.00 425 ILE A CA 1
ATOM 3432 C C . ILE A 1 425 ? -8.690 -7.166 37.134 1.00 91.00 425 ILE A C 1
ATOM 3434 O O . ILE A 1 425 ? -9.040 -7.834 38.096 1.00 91.00 425 ILE A O 1
ATOM 3438 N N . GLU A 1 426 ? -8.024 -7.691 36.114 1.00 92.50 426 GLU A N 1
ATOM 3439 C CA . GLU A 1 426 ? -7.636 -9.088 35.932 1.00 92.50 426 GLU A CA 1
ATOM 3440 C C . GLU A 1 426 ? -6.116 -9.153 35.775 1.00 92.50 426 GLU A C 1
ATOM 3442 O O . GLU A 1 426 ? -5.630 -9.320 34.653 1.00 92.50 426 GLU A O 1
ATOM 3447 N N . PRO A 1 427 ? -5.328 -8.978 36.844 1.00 91.88 427 PRO A N 1
ATOM 3448 C CA . PRO A 1 427 ? -3.884 -8.856 36.713 1.00 91.88 427 PRO A CA 1
ATOM 3449 C C . PRO A 1 427 ? -3.258 -10.146 36.151 1.00 91.88 427 PRO A C 1
ATOM 3451 O O . PRO A 1 427 ? -3.710 -11.245 36.488 1.00 91.88 427 PRO A O 1
ATOM 3454 N N . PRO A 1 428 ? -2.199 -10.059 35.314 1.00 89.50 428 PRO A N 1
ATOM 3455 C CA . PRO A 1 428 ? -1.655 -11.214 34.593 1.00 89.50 428 PRO A CA 1
ATOM 3456 C C . PRO A 1 428 ? -1.317 -12.434 35.458 1.00 89.50 428 PRO A C 1
ATOM 3458 O O . PRO A 1 428 ? -1.502 -13.563 35.015 1.00 89.50 428 PRO A O 1
ATOM 3461 N N . HIS A 1 429 ? -0.877 -12.222 36.700 1.00 89.88 429 HIS A N 1
ATOM 3462 C CA . HIS A 1 429 ? -0.509 -13.295 37.627 1.00 89.88 429 HIS A CA 1
ATOM 3463 C C . HIS A 1 429 ? -1.708 -14.094 38.180 1.00 89.88 429 HIS A C 1
ATOM 3465 O O . HIS A 1 429 ? -1.501 -15.173 38.725 1.00 89.88 429 HIS A O 1
ATOM 3471 N N . LEU A 1 430 ? -2.945 -13.600 38.031 1.00 89.62 430 LEU A N 1
ATOM 3472 C CA . LEU A 1 430 ? -4.178 -14.309 38.410 1.00 89.62 430 LEU A CA 1
ATOM 3473 C C . LEU A 1 430 ? -4.861 -15.003 37.215 1.00 89.62 430 LEU A C 1
ATOM 3475 O O . LEU A 1 430 ? -5.895 -15.658 37.372 1.00 89.62 430 LEU A O 1
ATOM 3479 N N . ARG A 1 431 ? -4.312 -14.864 36.001 1.00 88.12 431 ARG A N 1
ATOM 3480 C CA . ARG A 1 431 ? -4.902 -15.415 34.773 1.00 88.12 431 ARG A CA 1
ATOM 3481 C C . ARG A 1 431 ? -4.550 -16.901 34.610 1.00 88.12 431 ARG A C 1
ATOM 3483 O O . ARG A 1 431 ? -3.375 -17.254 34.681 1.00 88.12 431 ARG A O 1
ATOM 3490 N N . PRO A 1 432 ? -5.524 -17.790 34.339 1.00 82.81 432 PRO A N 1
ATOM 3491 C CA . PRO A 1 432 ? -5.227 -19.189 34.030 1.00 82.81 432 PRO A CA 1
ATOM 3492 C C . PRO A 1 432 ? -4.592 -19.345 32.634 1.00 82.81 432 PRO A C 1
ATOM 3494 O O . PRO A 1 432 ? -4.688 -18.458 31.791 1.00 82.81 432 PRO A O 1
ATOM 3497 N N . LEU A 1 433 ? -3.999 -20.508 32.340 1.00 76.44 433 LEU A N 1
ATOM 3498 C CA . LEU A 1 433 ? -3.332 -20.775 31.050 1.00 76.44 433 LEU A CA 1
ATOM 3499 C C . LEU A 1 433 ? -4.248 -20.563 29.819 1.00 76.44 433 LEU A C 1
ATOM 3501 O O . LEU A 1 433 ? -3.782 -20.071 28.798 1.00 76.44 433 LEU A O 1
ATOM 3505 N N . ASN A 1 434 ? -5.555 -20.834 29.947 1.00 80.56 434 ASN A N 1
ATOM 3506 C CA . ASN A 1 434 ? -6.582 -20.608 28.912 1.00 80.56 434 ASN A CA 1
ATOM 3507 C C . ASN A 1 434 ? -7.498 -19.409 29.250 1.00 80.56 434 ASN A C 1
ATOM 3509 O O . ASN A 1 434 ? -8.723 -19.494 29.158 1.00 80.56 434 ASN A O 1
ATOM 3513 N N . TYR A 1 435 ? -6.930 -18.300 29.737 1.00 81.75 435 TYR A N 1
ATOM 3514 C CA . TYR A 1 435 ? -7.715 -17.206 30.328 1.00 81.75 435 TYR A CA 1
ATOM 3515 C C . TYR A 1 435 ? -8.725 -16.535 29.395 1.00 81.75 435 TYR A C 1
ATOM 3517 O O . TYR A 1 435 ? -9.729 -16.042 29.902 1.00 81.75 435 TYR A O 1
ATOM 3525 N N . LYS A 1 436 ? -8.503 -16.506 28.074 1.00 85.38 436 LYS A N 1
ATOM 3526 C CA . LYS A 1 436 ? -9.363 -15.759 27.138 1.00 85.38 436 LYS A CA 1
ATOM 3527 C C . LYS A 1 436 ? -10.787 -16.308 27.082 1.00 85.38 436 LYS A C 1
ATOM 3529 O O . LYS A 1 436 ? -11.735 -15.534 27.169 1.00 85.38 436 LYS A O 1
ATOM 3534 N N . GLU A 1 437 ? -10.945 -17.622 27.002 1.00 87.94 437 GLU A N 1
ATOM 3535 C CA . GLU A 1 437 ? -12.251 -18.281 27.000 1.00 87.94 437 GLU A CA 1
ATOM 3536 C C . GLU A 1 437 ? -12.824 -18.357 28.419 1.00 87.94 437 GLU A C 1
ATOM 3538 O O . GLU A 1 437 ? -14.004 -18.075 28.638 1.00 87.94 437 GLU A O 1
ATOM 3543 N N . VAL A 1 438 ? -11.983 -18.685 29.406 1.00 90.81 438 VAL A N 1
ATOM 3544 C CA . VAL A 1 438 ? -12.412 -18.862 30.803 1.00 90.81 438 VAL A CA 1
ATOM 3545 C C . VAL A 1 438 ? -12.987 -17.569 31.388 1.00 90.81 438 VAL A C 1
ATOM 3547 O O . VAL A 1 438 ? -14.009 -17.616 32.073 1.00 90.81 438 VAL A O 1
ATOM 3550 N N . ARG A 1 439 ? -12.382 -16.408 31.104 1.00 91.81 439 ARG A N 1
ATOM 3551 C CA . ARG A 1 439 ? -12.866 -15.112 31.609 1.00 91.81 439 ARG A CA 1
ATOM 3552 C C . ARG A 1 439 ? -14.239 -14.744 31.041 1.00 91.81 439 ARG A C 1
ATOM 3554 O O . ARG A 1 439 ? -15.110 -14.319 31.793 1.00 91.81 439 ARG A O 1
ATOM 3561 N N . ILE A 1 440 ? -14.481 -15.019 29.753 1.00 94.25 440 ILE A N 1
ATOM 3562 C CA . ILE A 1 440 ? -15.782 -14.784 29.106 1.00 94.25 440 ILE A CA 1
ATOM 3563 C C . ILE A 1 440 ? -16.854 -15.649 29.766 1.00 94.25 440 ILE A C 1
ATOM 3565 O O . ILE A 1 440 ? -17.904 -15.137 30.142 1.00 94.25 440 ILE A O 1
ATOM 3569 N N . GLN A 1 441 ? -16.577 -16.941 29.968 1.00 94.56 441 GLN A N 1
ATOM 3570 C CA . GLN A 1 441 ? -17.523 -17.859 30.609 1.00 94.56 441 GLN A CA 1
ATOM 3571 C C . GLN A 1 441 ? -17.841 -17.441 32.047 1.00 94.56 441 GLN A C 1
ATOM 3573 O O . GLN A 1 441 ? -19.008 -17.388 32.442 1.00 94.56 441 GLN A O 1
ATOM 3578 N N . ARG A 1 442 ? -16.814 -17.088 32.828 1.00 95.31 442 ARG A N 1
ATOM 3579 C CA . ARG A 1 442 ? -16.992 -16.615 34.204 1.00 95.31 442 ARG A CA 1
ATOM 3580 C C . ARG A 1 442 ? -17.794 -15.318 34.250 1.00 95.31 442 ARG A C 1
ATOM 3582 O O . ARG A 1 442 ? -18.729 -15.224 35.038 1.00 95.31 442 ARG A O 1
ATOM 3589 N N . LEU A 1 443 ? -17.484 -14.344 33.396 1.00 95.25 443 LEU A N 1
ATOM 3590 C CA . LEU A 1 443 ? -18.205 -13.074 33.341 1.00 95.25 443 LEU A CA 1
ATOM 3591 C C . LEU A 1 443 ? -19.660 -13.251 32.877 1.00 95.25 443 LEU A C 1
ATOM 3593 O O . LEU A 1 443 ? -20.565 -12.692 33.491 1.00 95.25 443 LEU A O 1
ATOM 3597 N N . ALA A 1 444 ? -19.911 -14.090 31.870 1.00 96.81 444 ALA A N 1
ATOM 3598 C CA . ALA A 1 444 ? -21.266 -14.425 31.432 1.00 96.81 444 ALA A CA 1
ATOM 3599 C C . ALA A 1 444 ? -22.087 -15.047 32.573 1.00 96.81 444 ALA A C 1
ATOM 3601 O O . ALA A 1 444 ? -23.237 -14.668 32.795 1.00 96.81 444 ALA A O 1
ATOM 3602 N N . LYS A 1 445 ? -21.472 -15.940 33.362 1.00 96.00 445 LYS A N 1
ATOM 3603 C CA . LYS A 1 445 ? -22.084 -16.509 34.571 1.00 96.00 445 LYS A CA 1
ATOM 3604 C C . LYS A 1 445 ? -22.345 -15.472 35.660 1.00 96.00 445 LYS A C 1
ATOM 3606 O O . LYS A 1 445 ? -23.370 -15.568 36.329 1.00 96.00 445 LYS A O 1
ATOM 3611 N N . ARG A 1 446 ? -21.487 -14.455 35.809 1.00 95.62 446 ARG A N 1
ATOM 3612 C CA . ARG A 1 446 ? -21.751 -13.322 36.714 1.00 95.62 446 ARG A CA 1
ATOM 3613 C C . ARG A 1 446 ? -22.975 -12.512 36.279 1.00 95.62 446 ARG A C 1
ATOM 3615 O O . ARG A 1 446 ? -23.749 -12.093 37.131 1.00 95.62 446 ARG A O 1
ATOM 3622 N N . PHE A 1 447 ? -23.175 -12.322 34.974 1.00 95.56 447 PHE A N 1
ATOM 3623 C CA . PHE A 1 447 ? -24.334 -11.595 34.445 1.00 95.56 447 PHE A CA 1
ATOM 3624 C C . PHE A 1 447 ? -25.629 -12.411 34.454 1.00 95.56 447 PHE A C 1
ATOM 3626 O O . PHE A 1 447 ? -26.701 -11.823 34.553 1.00 95.56 447 PHE A O 1
ATOM 3633 N N . GLN A 1 448 ? -25.560 -13.742 34.395 1.00 95.19 448 GLN A N 1
ATOM 3634 C CA . GLN A 1 448 ? -26.720 -14.640 34.317 1.00 95.19 448 GLN A CA 1
ATOM 3635 C C . GLN A 1 448 ? -27.910 -14.256 35.235 1.00 95.19 448 GLN A C 1
ATOM 3637 O O . GLN A 1 448 ? -29.013 -14.079 34.715 1.00 95.19 448 GLN A O 1
ATOM 3642 N N . PRO A 1 449 ? -27.751 -14.055 36.561 1.00 95.50 449 PRO A N 1
ATOM 3643 C CA . PRO A 1 449 ? -28.890 -13.718 37.423 1.00 95.50 449 PRO A CA 1
ATOM 3644 C C . PRO A 1 449 ? -29.550 -12.370 37.099 1.00 95.50 449 PRO A C 1
ATOM 3646 O O . PRO A 1 449 ? -30.746 -12.188 37.354 1.00 95.50 449 PRO A O 1
ATOM 3649 N N . THR A 1 450 ? -28.801 -11.432 36.517 1.00 95.75 450 THR A N 1
ATOM 3650 C CA . THR A 1 450 ? -29.271 -10.065 36.259 1.00 95.75 450 THR A CA 1
ATOM 3651 C C . THR A 1 450 ? -30.388 -10.013 35.215 1.00 95.75 450 THR A C 1
ATOM 3653 O O . THR A 1 450 ? -31.281 -9.183 35.344 1.00 95.75 450 THR A O 1
ATOM 3656 N N . PHE A 1 451 ? -30.427 -10.953 34.260 1.00 95.75 451 PHE A N 1
ATOM 3657 C CA . PHE A 1 451 ? -31.484 -11.046 33.240 1.00 95.75 451 PHE A CA 1
ATOM 3658 C C . PHE A 1 451 ? -32.868 -11.379 33.813 1.00 95.75 451 PHE A C 1
ATOM 3660 O O . PHE A 1 451 ? -33.881 -11.101 33.181 1.00 95.75 451 PHE A O 1
ATOM 3667 N N . SER A 1 452 ? -32.918 -11.973 35.010 1.00 93.50 452 SER A N 1
ATOM 3668 C CA . SER A 1 452 ? -34.167 -12.340 35.696 1.00 93.50 452 SER A CA 1
ATOM 3669 C C . SER A 1 452 ? -34.460 -11.478 36.927 1.00 93.50 452 SER A C 1
ATOM 3671 O O . SER A 1 452 ? -35.392 -11.776 37.677 1.00 93.50 452 SER A O 1
ATOM 3673 N N . THR A 1 453 ? -33.636 -10.457 37.188 1.00 95.25 453 THR A N 1
ATOM 3674 C CA . THR A 1 453 ? -33.745 -9.629 38.393 1.00 95.25 453 THR A CA 1
ATOM 3675 C C . THR A 1 453 ? -34.663 -8.436 38.130 1.00 95.25 453 THR A C 1
ATOM 3677 O O . THR A 1 453 ? -34.350 -7.619 37.263 1.00 95.25 453 THR A O 1
ATOM 3680 N N . PRO A 1 454 ? -35.778 -8.293 38.873 1.00 94.12 454 PRO A N 1
ATOM 3681 C CA . PRO A 1 454 ? -36.676 -7.155 38.716 1.00 94.12 454 PRO A CA 1
ATOM 3682 C C . PRO A 1 454 ? -35.942 -5.820 38.867 1.00 94.12 454 PRO A C 1
ATOM 3684 O O . PRO A 1 454 ? -35.116 -5.649 39.761 1.00 94.12 454 PRO A O 1
ATOM 3687 N N . GLY A 1 455 ? -36.249 -4.874 37.980 1.00 94.19 455 GLY A N 1
ATOM 3688 C CA . GLY A 1 455 ? -35.618 -3.556 37.963 1.00 94.19 455 GLY A CA 1
ATOM 3689 C C . GLY A 1 455 ? -34.263 -3.503 37.253 1.00 94.19 455 GLY A C 1
ATOM 3690 O O . GLY A 1 455 ? -33.760 -2.404 37.056 1.00 94.19 455 GLY A O 1
ATOM 3691 N N . ILE A 1 456 ? -33.683 -4.626 36.817 1.00 97.00 456 ILE A N 1
ATOM 3692 C CA . ILE A 1 456 ? -32.494 -4.640 35.952 1.00 97.00 456 ILE A CA 1
ATOM 3693 C C . ILE A 1 456 ? -32.926 -5.026 34.541 1.00 97.00 456 ILE A C 1
ATOM 3695 O O . ILE A 1 456 ? -33.673 -5.978 34.340 1.00 97.00 456 ILE A O 1
ATOM 3699 N N . THR A 1 457 ? -32.491 -4.265 33.543 1.00 97.62 457 THR A N 1
ATOM 3700 C CA . THR A 1 457 ? -32.834 -4.497 32.143 1.00 97.62 457 THR A CA 1
ATOM 3701 C C . THR A 1 457 ? -31.600 -4.389 31.270 1.00 97.62 457 THR A C 1
ATOM 3703 O O . THR A 1 457 ? -30.976 -3.333 31.161 1.00 97.62 457 THR A O 1
ATOM 3706 N N . TRP A 1 458 ? -31.289 -5.490 30.597 1.00 98.12 458 TRP A N 1
ATOM 3707 C CA . TRP A 1 458 ? -30.319 -5.506 29.518 1.00 98.12 458 TRP A CA 1
ATOM 3708 C C . TRP A 1 458 ? -31.019 -5.260 28.191 1.00 98.12 458 TRP A C 1
ATOM 3710 O O . TRP A 1 458 ? -32.055 -5.857 27.902 1.00 98.12 458 TRP A O 1
ATOM 3720 N N . ILE A 1 459 ? -30.431 -4.399 27.373 1.00 98.44 459 ILE A N 1
ATOM 3721 C CA . ILE A 1 459 ? -30.869 -4.154 26.003 1.00 98.44 459 ILE A CA 1
ATOM 3722 C C . ILE A 1 459 ? -29.711 -4.362 25.044 1.00 98.44 459 ILE A C 1
ATOM 3724 O O . ILE A 1 459 ? -28.566 -4.040 25.362 1.00 98.44 459 ILE A O 1
ATOM 3728 N N . LYS A 1 460 ? -30.019 -4.853 23.848 1.00 98.25 460 LYS A N 1
ATOM 3729 C CA . LYS A 1 460 ? -29.065 -5.060 22.761 1.00 98.25 460 LYS A CA 1
ATOM 3730 C C . LYS A 1 460 ? -29.494 -4.290 21.523 1.00 98.25 460 LYS A C 1
ATOM 3732 O O . LYS A 1 460 ? -30.677 -4.211 21.206 1.00 98.25 460 LYS A O 1
ATOM 3737 N N . ALA A 1 461 ? -28.517 -3.730 20.825 1.00 98.31 461 ALA A N 1
ATOM 3738 C CA . ALA A 1 461 ? -28.694 -3.193 19.489 1.00 98.31 461 ALA A CA 1
ATOM 3739 C C . ALA A 1 461 ? -28.338 -4.293 18.487 1.00 98.31 461 ALA A C 1
ATOM 3741 O O . ALA A 1 461 ? -27.237 -4.846 18.551 1.00 98.31 461 ALA A O 1
ATOM 3742 N N . VAL A 1 462 ? -29.255 -4.596 17.575 1.00 97.69 462 VAL A N 1
ATOM 3743 C CA . VAL A 1 462 ? -29.111 -5.607 16.529 1.00 97.69 462 VAL A CA 1
ATOM 3744 C C . VAL A 1 462 ? -29.064 -4.908 15.175 1.00 97.69 462 VAL A C 1
ATOM 3746 O O . VAL A 1 462 ? -29.947 -4.115 14.844 1.00 97.69 462 VAL A O 1
ATOM 3749 N N . HIS A 1 463 ? -28.026 -5.189 14.391 1.00 96.81 463 HIS A N 1
ATOM 3750 C CA . HIS A 1 463 ? -27.948 -4.750 13.004 1.00 96.81 463 HIS A CA 1
ATOM 3751 C C . HIS A 1 463 ? -28.926 -5.569 12.167 1.00 96.81 463 HIS A C 1
ATOM 3753 O O . HIS A 1 463 ? -28.749 -6.779 12.021 1.00 96.81 463 HIS A O 1
ATOM 3759 N N . VAL A 1 464 ? -29.949 -4.914 11.623 1.00 93.38 464 VAL A N 1
ATOM 3760 C CA . VAL A 1 464 ? -31.068 -5.581 10.943 1.00 93.38 464 VAL A CA 1
ATOM 3761 C C . VAL A 1 464 ? -30.612 -6.427 9.743 1.00 93.38 464 VAL A C 1
ATOM 3763 O O . VAL A 1 464 ? -30.997 -7.593 9.687 1.00 93.38 464 VAL A O 1
ATOM 3766 N N . PRO A 1 465 ? -29.756 -5.933 8.821 1.00 92.44 465 PRO A N 1
ATOM 3767 C CA . PRO A 1 465 ? -29.335 -6.716 7.656 1.00 92.44 465 PRO A CA 1
ATOM 3768 C C . PRO A 1 465 ? -28.575 -8.006 7.985 1.00 92.44 465 PRO A C 1
ATOM 3770 O O . PRO A 1 465 ? -28.685 -8.982 7.249 1.00 92.44 465 PRO A O 1
ATOM 3773 N N . THR A 1 466 ? -27.785 -8.016 9.062 1.00 92.25 466 THR A N 1
ATOM 3774 C CA . THR A 1 466 ? -26.892 -9.146 9.392 1.00 92.25 466 THR A CA 1
ATOM 3775 C C . THR A 1 466 ? -27.316 -9.920 10.635 1.00 92.25 466 THR A C 1
ATOM 3777 O O . THR A 1 466 ? -26.648 -10.881 11.012 1.00 92.25 466 THR A O 1
ATOM 3780 N N . ASN A 1 467 ? -28.390 -9.494 11.303 1.00 92.75 467 ASN A N 1
ATOM 3781 C CA . ASN A 1 467 ? -28.870 -10.044 12.570 1.00 92.75 467 ASN A CA 1
ATOM 3782 C C . ASN A 1 467 ? -27.764 -10.166 13.644 1.00 92.75 467 ASN A C 1
ATOM 3784 O O . ASN A 1 467 ? -27.678 -11.146 14.383 1.00 92.75 467 ASN A O 1
ATOM 3788 N N . THR A 1 468 ? -26.855 -9.190 13.688 1.00 94.62 468 THR A N 1
ATOM 3789 C CA . THR A 1 468 ? -25.674 -9.208 14.567 1.00 94.62 468 THR A CA 1
ATOM 3790 C C . THR A 1 468 ? -25.878 -8.270 15.748 1.00 94.62 468 THR A C 1
ATOM 3792 O O . THR A 1 468 ? -26.349 -7.152 15.561 1.00 94.62 468 THR A O 1
ATOM 3795 N N . ILE A 1 469 ? -25.487 -8.680 16.959 1.00 96.75 469 ILE A N 1
ATOM 3796 C CA . ILE A 1 469 ? -25.437 -7.772 18.114 1.00 96.75 469 ILE A CA 1
ATOM 3797 C C . ILE A 1 469 ? -24.272 -6.799 17.916 1.00 96.75 469 ILE A C 1
ATOM 3799 O O . ILE A 1 469 ? -23.119 -7.216 17.861 1.00 96.75 469 ILE A O 1
ATOM 3803 N N . ILE A 1 470 ? -24.585 -5.509 17.823 1.00 97.25 470 ILE A N 1
ATOM 3804 C CA . ILE A 1 470 ? -23.625 -4.430 17.533 1.00 97.25 470 ILE A CA 1
ATOM 3805 C C . ILE A 1 470 ? -23.397 -3.488 18.720 1.00 97.25 470 ILE A C 1
ATOM 3807 O O . ILE A 1 470 ? -22.489 -2.655 18.714 1.00 97.25 470 ILE A O 1
ATOM 3811 N N . GLY A 1 471 ? -24.197 -3.629 19.775 1.00 97.75 471 GLY A N 1
ATOM 3812 C CA . GLY A 1 471 ? -24.042 -2.898 21.026 1.00 97.75 471 GLY A CA 1
ATOM 3813 C C . GLY A 1 471 ? -24.962 -3.437 22.114 1.00 97.75 471 GLY A C 1
ATOM 3814 O O . GLY A 1 471 ? -25.906 -4.171 21.832 1.00 97.75 471 GLY A O 1
ATOM 3815 N N . THR A 1 472 ? -24.691 -3.074 23.364 1.00 98.31 472 THR A N 1
ATOM 3816 C CA . THR A 1 472 ? -25.512 -3.471 24.515 1.00 98.31 472 THR A CA 1
ATOM 3817 C C . THR A 1 472 ? -25.463 -2.413 25.609 1.00 98.31 472 THR A C 1
ATOM 3819 O O . THR A 1 472 ? -24.477 -1.684 25.726 1.00 98.31 472 THR A O 1
ATOM 3822 N N . ALA A 1 473 ? -26.509 -2.335 26.425 1.00 97.81 473 ALA A N 1
ATOM 3823 C CA . ALA A 1 473 ? -26.537 -1.513 27.628 1.00 97.81 473 ALA A CA 1
ATOM 3824 C C . ALA A 1 473 ? -27.251 -2.232 28.778 1.00 97.81 473 ALA A C 1
ATOM 3826 O O . ALA A 1 473 ? -28.153 -3.034 28.539 1.00 97.81 473 ALA A O 1
ATOM 3827 N N . CYS A 1 474 ? -26.852 -1.930 30.013 1.00 97.69 474 CYS A N 1
ATOM 3828 C CA . CYS A 1 474 ? -27.502 -2.423 31.226 1.00 97.69 474 CYS A CA 1
ATOM 3829 C C . CYS A 1 474 ? -28.043 -1.250 32.043 1.00 97.69 474 CYS A C 1
ATOM 3831 O O . CYS A 1 474 ? -27.275 -0.464 32.610 1.00 97.69 474 CYS A O 1
ATOM 3833 N N . TRP A 1 475 ? -29.368 -1.165 32.103 1.00 97.81 475 TRP A N 1
ATOM 3834 C CA . TRP A 1 475 ? -30.111 -0.160 32.844 1.00 97.81 475 TRP A CA 1
ATOM 3835 C C . TRP A 1 475 ? -30.693 -0.752 34.123 1.00 97.81 475 TRP A C 1
ATOM 3837 O O . TRP A 1 475 ? -31.267 -1.838 34.119 1.00 97.81 475 TRP A O 1
ATOM 3847 N N . THR A 1 476 ? -30.598 -0.008 35.215 1.00 97.38 476 THR A N 1
ATOM 3848 C CA . THR A 1 476 ? -31.284 -0.295 36.472 1.00 97.38 476 THR A CA 1
ATOM 3849 C C . THR A 1 476 ? -32.337 0.785 36.708 1.00 97.38 476 THR A C 1
ATOM 3851 O O . THR A 1 476 ? -32.043 1.974 36.586 1.00 97.38 476 THR A O 1
ATOM 3854 N N . GLY A 1 477 ? -33.572 0.363 36.967 1.00 96.12 477 GLY A N 1
ATOM 3855 C CA . GLY A 1 477 ? -34.738 1.225 37.108 1.00 96.12 477 GLY A CA 1
ATOM 3856 C C . GLY A 1 477 ? -34.806 1.973 38.445 1.00 96.12 477 GLY A C 1
ATOM 3857 O O . GLY A 1 477 ? -34.110 1.612 39.392 1.00 96.12 477 GLY A O 1
ATOM 3858 N N . PRO A 1 478 ? -35.684 2.986 38.538 1.00 95.56 478 PRO A N 1
ATOM 3859 C CA . PRO A 1 478 ? -35.746 3.928 39.659 1.00 95.56 478 PRO A CA 1
ATOM 3860 C C . PRO A 1 478 ? -36.133 3.338 41.013 1.00 95.56 478 PRO A C 1
ATOM 3862 O O . PRO A 1 478 ? -35.804 3.924 42.041 1.00 95.56 478 PRO A O 1
ATOM 3865 N N . ASP A 1 479 ? -36.836 2.208 41.018 1.00 92.69 479 ASP A N 1
ATOM 3866 C CA . ASP A 1 479 ? -37.276 1.534 42.244 1.00 92.69 479 ASP A CA 1
ATOM 3867 C C . ASP A 1 479 ? -36.281 0.462 42.721 1.00 92.69 479 ASP A C 1
ATOM 3869 O O . ASP A 1 479 ? -36.497 -0.184 43.748 1.00 92.69 479 ASP A O 1
ATOM 3873 N N . ALA A 1 480 ? -35.199 0.235 41.972 1.00 93.06 480 ALA A N 1
ATOM 3874 C CA . ALA A 1 480 ? -34.198 -0.755 42.324 1.00 93.06 480 ALA A CA 1
ATOM 3875 C C . ALA A 1 480 ? -33.246 -0.231 43.419 1.00 93.06 480 ALA A C 1
ATOM 3877 O O . ALA A 1 480 ? -32.959 0.966 43.494 1.00 93.06 480 ALA A O 1
ATOM 3878 N N . PRO A 1 481 ? -32.707 -1.122 44.266 1.00 93.38 481 PRO A N 1
ATOM 3879 C CA . PRO A 1 481 ? -31.762 -0.733 45.305 1.00 93.38 481 PRO A CA 1
ATOM 3880 C C . PRO A 1 481 ? -30.440 -0.194 44.730 1.00 93.38 481 PRO A C 1
ATOM 3882 O O . PRO A 1 481 ? -29.983 -0.595 43.657 1.00 93.38 481 PRO A O 1
ATOM 3885 N N . ILE A 1 482 ? -29.766 0.669 45.500 1.00 94.94 482 ILE A N 1
ATOM 3886 C CA . ILE A 1 482 ? -28.434 1.211 45.174 1.00 94.94 482 ILE A CA 1
ATOM 3887 C C . ILE A 1 482 ? -27.352 0.166 45.490 1.00 94.94 482 ILE A C 1
ATOM 3889 O O . ILE A 1 482 ? -26.580 0.294 46.438 1.00 94.94 482 ILE A O 1
ATOM 3893 N N . VAL A 1 483 ? -27.340 -0.913 44.706 1.00 94.44 483 VAL A N 1
ATOM 3894 C CA . VAL A 1 483 ? -26.292 -1.941 44.713 1.00 94.44 483 VAL A CA 1
ATOM 3895 C C . VAL A 1 483 ? -25.985 -2.338 43.277 1.00 94.44 483 VAL A C 1
ATOM 3897 O O . VAL A 1 483 ? -26.842 -2.881 42.578 1.00 94.44 483 VAL A O 1
ATOM 3900 N N . CYS A 1 484 ? -24.764 -2.074 42.819 1.00 92.94 484 CYS A N 1
ATOM 3901 C CA . CYS A 1 484 ? -24.327 -2.450 41.483 1.00 92.94 484 CYS A CA 1
ATOM 3902 C C . CYS A 1 484 ? -24.389 -3.982 41.306 1.00 92.94 484 CYS A C 1
ATOM 3904 O O . CYS A 1 484 ? -23.768 -4.714 42.086 1.00 92.94 484 CYS A O 1
ATOM 3906 N N . PRO A 1 485 ? -25.086 -4.492 40.272 1.00 90.81 485 PRO A N 1
ATOM 3907 C CA . PRO A 1 485 ? -25.272 -5.931 40.079 1.00 90.81 485 PRO A CA 1
ATOM 3908 C C . PRO A 1 485 ? -23.985 -6.691 39.736 1.00 90.81 485 PRO A C 1
ATOM 3910 O O . PRO A 1 485 ? -23.960 -7.914 39.812 1.00 90.81 485 PRO A O 1
ATOM 3913 N N . ASN A 1 486 ? -22.907 -5.983 39.390 1.00 90.75 486 ASN A N 1
ATOM 3914 C CA . ASN A 1 486 ? -21.630 -6.592 39.023 1.00 90.75 486 ASN A CA 1
ATOM 3915 C C . ASN A 1 486 ? -20.756 -6.942 40.239 1.00 90.75 486 ASN A C 1
ATOM 3917 O O . ASN A 1 486 ? -19.744 -7.626 40.080 1.00 90.75 486 ASN A O 1
ATOM 3921 N N . ARG A 1 487 ? -21.102 -6.487 41.450 1.00 92.62 487 ARG A N 1
ATOM 3922 C CA . ARG A 1 487 ? -20.322 -6.759 42.670 1.00 92.62 487 ARG A CA 1
ATOM 3923 C C . ARG A 1 487 ? -20.398 -8.236 43.070 1.00 92.62 487 ARG A C 1
ATOM 3925 O O . ARG A 1 487 ? -21.425 -8.881 42.882 1.00 92.62 487 ARG A O 1
ATOM 3932 N N . ARG A 1 488 ? -19.353 -8.773 43.716 1.00 94.19 488 ARG A N 1
ATOM 3933 C CA . ARG A 1 488 ? -19.396 -10.146 44.264 1.00 94.19 488 ARG A CA 1
ATOM 3934 C C . ARG A 1 488 ? -20.492 -10.307 45.329 1.00 94.19 488 ARG A C 1
ATOM 3936 O O . ARG A 1 488 ? -21.175 -11.323 45.361 1.00 94.19 488 ARG A O 1
ATOM 3943 N N . ASP A 1 489 ? -20.677 -9.317 46.198 1.00 94.31 489 ASP A N 1
ATOM 3944 C CA . ASP A 1 489 ? -21.690 -9.355 47.265 1.00 94.31 489 ASP A CA 1
ATOM 3945 C C . ASP A 1 489 ? -23.134 -9.156 46.763 1.00 94.31 489 ASP A C 1
ATOM 3947 O O . ASP A 1 489 ? -24.075 -9.435 47.507 1.00 94.31 489 ASP A O 1
ATOM 3951 N N . ALA A 1 490 ? -23.326 -8.797 45.485 1.00 94.44 490 ALA A N 1
ATOM 3952 C CA . ALA A 1 490 ? -24.638 -8.768 44.838 1.00 94.44 490 ALA A CA 1
ATOM 3953 C C . ALA A 1 490 ? -25.318 -10.150 44.861 1.00 94.44 490 ALA A C 1
ATOM 3955 O O . ALA A 1 490 ? -26.534 -10.235 45.023 1.00 94.44 490 ALA A O 1
ATOM 3956 N N . PHE A 1 491 ? -24.537 -11.237 44.796 1.00 95.69 491 PHE A N 1
ATOM 3957 C CA . PHE A 1 491 ? -25.057 -12.606 44.880 1.00 95.69 491 PHE A CA 1
ATOM 3958 C C . PHE A 1 491 ? -25.800 -12.896 46.182 1.00 95.69 491 PHE A C 1
ATOM 3960 O O . PHE A 1 491 ? -26.796 -13.620 46.171 1.00 95.69 491 PHE A O 1
ATOM 3967 N N . THR A 1 492 ? -25.326 -12.331 47.289 1.00 94.88 492 THR A N 1
ATOM 3968 C CA . THR A 1 492 ? -25.987 -12.448 48.590 1.00 94.88 492 THR A CA 1
ATOM 3969 C C . THR A 1 492 ? -27.082 -11.396 48.722 1.00 94.88 492 THR A C 1
ATOM 3971 O O . THR A 1 492 ? -28.196 -11.727 49.107 1.00 94.88 492 THR A O 1
ATOM 3974 N N . PHE A 1 493 ? -26.797 -10.144 48.350 1.00 95.75 493 PHE A N 1
ATOM 3975 C CA . PHE A 1 493 ? -27.730 -9.025 48.499 1.00 95.75 493 PHE A CA 1
ATOM 3976 C C . PHE A 1 493 ? -29.052 -9.231 47.742 1.00 95.75 493 PHE A C 1
ATOM 3978 O O . PHE A 1 493 ? -30.120 -9.005 48.302 1.00 95.75 493 PHE A O 1
ATOM 3985 N N . TYR A 1 494 ? -28.993 -9.701 46.493 1.00 95.25 494 TYR A N 1
ATOM 3986 C CA . TYR A 1 494 ? -30.180 -9.984 45.678 1.00 95.25 494 TYR A CA 1
ATOM 3987 C C . TYR A 1 494 ? -30.735 -11.409 45.875 1.00 95.25 494 TYR A C 1
ATOM 3989 O O . TYR A 1 494 ? -31.650 -11.817 45.158 1.00 95.25 494 TYR A O 1
ATOM 3997 N N . GLY A 1 495 ? -30.173 -12.199 46.798 1.00 95.62 495 GLY A N 1
ATOM 3998 C CA . GLY A 1 495 ? -30.587 -13.587 47.043 1.00 95.62 495 GLY A CA 1
ATOM 3999 C C . GLY A 1 495 ? -30.285 -14.560 45.893 1.00 95.62 495 GLY A C 1
ATOM 4000 O O . GLY A 1 495 ? -30.832 -15.662 45.845 1.00 95.62 495 GLY A O 1
ATOM 4001 N N . TRP A 1 496 ? -29.422 -14.188 44.941 1.00 96.38 496 TRP A N 1
ATOM 4002 C CA . TRP A 1 496 ? -29.096 -15.029 43.784 1.00 96.38 496 TRP A CA 1
ATOM 4003 C C . TRP A 1 496 ? -28.391 -16.322 44.169 1.00 96.38 496 TRP A C 1
ATOM 4005 O O . TRP A 1 496 ? -28.641 -17.346 43.542 1.00 96.38 496 TRP A O 1
ATOM 4015 N N . ARG A 1 497 ? -27.541 -16.291 45.202 1.00 95.06 497 ARG A N 1
ATOM 4016 C CA . ARG A 1 497 ? -26.859 -17.483 45.720 1.00 95.06 497 ARG A CA 1
ATOM 4017 C C . ARG A 1 497 ? -27.859 -18.598 46.032 1.00 95.06 497 ARG A C 1
ATOM 4019 O O . ARG A 1 497 ? -27.703 -19.716 45.550 1.00 95.06 497 ARG A O 1
ATOM 4026 N N . GLU A 1 498 ? -28.889 -18.273 46.808 1.00 94.56 498 GLU A N 1
ATOM 4027 C CA . GLU A 1 498 ? -29.931 -19.216 47.222 1.00 94.56 498 GLU A CA 1
ATOM 4028 C C . GLU A 1 498 ? -30.811 -19.614 46.036 1.00 94.56 498 GLU A C 1
ATOM 4030 O O . GLU A 1 498 ? -31.017 -20.801 45.792 1.00 94.56 498 GLU A O 1
ATOM 4035 N N . LYS A 1 499 ? -31.255 -18.633 45.237 1.00 94.00 499 LYS A N 1
ATOM 4036 C CA . LYS A 1 499 ? -32.113 -18.855 44.063 1.00 94.00 499 LYS A CA 1
ATOM 4037 C C . LYS A 1 499 ? -31.471 -19.771 43.013 1.00 94.00 499 LYS A C 1
ATOM 4039 O O . LYS A 1 499 ? -32.173 -20.551 42.376 1.00 94.00 499 LYS A O 1
ATOM 4044 N N . LEU A 1 500 ? -30.159 -19.660 42.811 1.00 93.00 500 LEU A N 1
ATOM 4045 C CA . LEU A 1 500 ? -29.401 -20.454 41.839 1.00 93.00 500 LEU A CA 1
ATOM 4046 C C . LEU A 1 500 ? -28.832 -21.753 42.429 1.00 93.00 500 LEU A C 1
ATOM 4048 O O . LEU A 1 500 ? -28.303 -22.573 41.679 1.00 93.00 500 LEU A O 1
ATOM 4052 N N . GLY A 1 501 ? -28.909 -21.944 43.750 1.00 94.56 501 GLY A N 1
ATOM 4053 C CA . GLY A 1 501 ? -28.311 -23.090 44.435 1.00 94.56 501 GLY A CA 1
ATOM 4054 C C . GLY A 1 501 ? -26.783 -23.127 44.335 1.00 94.56 501 GLY A C 1
ATOM 4055 O O . GLY A 1 501 ? -26.198 -24.207 44.272 1.00 94.56 501 GLY A O 1
ATOM 4056 N N . TRP A 1 502 ? -26.127 -21.965 44.267 1.00 94.19 502 TRP A N 1
ATOM 4057 C CA . TRP A 1 502 ? -24.670 -21.879 44.151 1.00 94.19 502 TRP A CA 1
ATOM 4058 C C . TRP A 1 502 ? -24.008 -21.836 45.529 1.00 94.19 502 TRP A C 1
ATOM 4060 O O . TRP A 1 502 ? -24.442 -21.131 46.440 1.00 94.19 502 TRP A O 1
ATOM 4070 N N . SER A 1 503 ? -22.924 -22.591 45.678 1.00 94.81 503 SER A N 1
ATOM 4071 C CA . SER A 1 503 ? -22.050 -22.532 46.852 1.00 94.81 503 SER A CA 1
ATOM 4072 C C . SER A 1 503 ? -21.129 -21.308 46.812 1.00 94.81 503 SER A C 1
ATOM 4074 O O . SER A 1 503 ? -20.846 -20.766 45.741 1.00 94.81 503 SER A O 1
ATOM 4076 N N . ASP A 1 504 ? -20.603 -20.904 47.973 1.00 93.31 504 ASP A N 1
ATOM 4077 C CA . ASP A 1 504 ? -19.603 -19.828 48.045 1.00 93.31 504 ASP A CA 1
ATOM 4078 C C . ASP A 1 504 ? -18.367 -20.142 47.194 1.00 93.31 504 ASP A C 1
ATOM 4080 O O . ASP A 1 504 ? -17.896 -19.268 46.478 1.00 93.31 504 ASP A O 1
ATOM 4084 N N . ALA A 1 505 ? -17.924 -21.405 47.167 1.00 95.00 505 ALA A N 1
ATOM 4085 C CA . ALA A 1 505 ? -16.794 -21.842 46.350 1.00 95.00 505 ALA A CA 1
ATOM 4086 C C . ALA A 1 505 ? -17.038 -21.660 44.841 1.00 95.00 505 ALA A C 1
ATOM 4088 O O . ALA A 1 505 ? -16.135 -21.251 44.116 1.00 95.00 505 ALA A O 1
ATOM 4089 N N . GLN A 1 506 ? -18.261 -21.921 44.362 1.00 94.50 506 GLN A N 1
ATOM 4090 C CA . GLN A 1 506 ? -18.615 -21.679 42.958 1.00 94.50 506 GLN A CA 1
ATOM 4091 C C . GLN A 1 506 ? -18.617 -20.186 42.637 1.00 94.50 506 GLN A C 1
ATOM 4093 O O . GLN A 1 506 ? -18.128 -19.788 41.584 1.00 94.50 506 GLN A O 1
ATOM 4098 N N . ILE A 1 507 ? -19.139 -19.351 43.541 1.00 95.25 507 ILE A N 1
ATOM 4099 C CA . ILE A 1 507 ? -19.100 -17.894 43.374 1.00 95.25 507 ILE A CA 1
ATOM 4100 C C . ILE A 1 507 ? -17.644 -17.414 43.384 1.00 95.25 507 ILE A C 1
ATOM 4102 O O . ILE A 1 507 ? -17.260 -16.660 42.496 1.00 95.25 507 ILE A O 1
ATOM 4106 N N . ASP A 1 508 ? -16.813 -17.884 44.313 1.00 94.25 508 ASP A N 1
ATOM 4107 C CA . ASP A 1 508 ? -15.388 -17.542 44.380 1.00 94.25 508 ASP A CA 1
ATOM 4108 C C . ASP A 1 508 ? -14.644 -17.911 43.100 1.00 94.25 508 ASP A C 1
ATOM 4110 O O . ASP A 1 508 ? -13.868 -17.108 42.582 1.00 94.25 508 ASP A O 1
ATOM 4114 N N . GLU A 1 509 ? -14.945 -19.068 42.513 1.00 93.88 509 GLU A N 1
ATOM 4115 C CA . GLU A 1 509 ? -14.365 -19.470 41.236 1.00 93.88 509 GLU A CA 1
ATOM 4116 C C . GLU A 1 509 ? -14.682 -18.472 40.112 1.00 93.88 509 GLU A C 1
ATOM 4118 O O . GLU A 1 509 ? -13.804 -18.151 39.299 1.00 93.88 509 GLU A O 1
ATOM 4123 N N . LEU A 1 510 ? -15.902 -17.920 40.078 1.00 94.69 510 LEU A N 1
ATOM 4124 C CA . LEU A 1 510 ? -16.264 -16.906 39.087 1.00 94.69 510 LEU A CA 1
ATOM 4125 C C . LEU A 1 510 ? -15.365 -15.677 39.192 1.00 94.69 510 LEU A C 1
ATOM 4127 O O . LEU A 1 510 ? -15.100 -15.065 38.160 1.00 94.69 510 LEU A O 1
ATOM 4131 N N . PHE A 1 511 ? -14.874 -15.325 40.383 1.00 94.69 511 PHE A N 1
ATOM 4132 C CA . PHE A 1 511 ? -14.041 -14.146 40.645 1.00 94.69 511 PHE A CA 1
ATOM 4133 C C . PHE A 1 511 ? -12.544 -14.452 40.831 1.00 94.69 511 PHE A C 1
ATOM 4135 O O . PHE A 1 511 ? -11.757 -13.523 40.943 1.00 94.69 511 PHE A O 1
ATOM 4142 N N . ALA A 1 512 ? -12.109 -15.710 40.750 1.00 93.44 512 ALA A N 1
ATOM 4143 C CA . ALA A 1 512 ? -10.736 -16.124 41.075 1.00 93.44 512 ALA A CA 1
ATOM 4144 C C . ALA A 1 512 ? -9.604 -15.455 40.262 1.00 93.44 512 ALA A C 1
ATOM 4146 O O . ALA A 1 512 ? -8.440 -15.560 40.630 1.00 93.44 512 ALA A O 1
ATOM 4147 N N . HIS A 1 513 ? -9.929 -14.813 39.138 1.00 92.50 513 HIS A N 1
ATOM 4148 C CA . HIS A 1 513 ? -8.972 -14.147 38.246 1.00 92.50 513 HIS A CA 1
ATOM 4149 C C . HIS A 1 513 ? -9.070 -12.615 38.289 1.00 92.50 513 HIS A C 1
ATOM 4151 O O . HIS A 1 513 ? -8.413 -11.955 37.488 1.00 92.50 513 HIS A O 1
ATOM 4157 N N . VAL A 1 514 ? -9.908 -12.056 39.173 1.00 93.06 514 VAL A N 1
ATOM 4158 C CA . VAL A 1 514 ? -10.039 -10.606 39.346 1.00 93.06 514 VAL A CA 1
ATOM 4159 C C . VAL A 1 514 ? -9.413 -10.144 40.653 1.00 93.06 514 VAL A C 1
ATOM 4161 O O . VAL A 1 514 ? -9.474 -10.836 41.667 1.00 93.06 514 VAL A O 1
ATOM 4164 N N . ASP A 1 515 ? -8.880 -8.932 40.643 1.00 94.62 515 ASP A N 1
ATOM 4165 C CA . ASP A 1 515 ? -8.595 -8.184 41.855 1.00 94.62 515 ASP A CA 1
ATOM 4166 C C . ASP A 1 515 ? -9.918 -7.684 42.464 1.00 94.62 515 ASP A C 1
ATOM 4168 O O . ASP A 1 515 ? -10.714 -6.975 41.831 1.00 94.62 515 ASP A O 1
ATOM 4172 N N . HIS A 1 516 ? -10.191 -8.100 43.701 1.00 92.25 516 HIS A N 1
ATOM 4173 C CA . HIS A 1 516 ? -11.459 -7.808 44.360 1.00 92.25 516 HIS A CA 1
ATOM 4174 C C . HIS A 1 516 ? -11.659 -6.321 44.667 1.00 92.25 516 HIS A C 1
ATOM 4176 O O . HIS A 1 516 ? -12.804 -5.864 44.590 1.00 92.25 516 HIS A O 1
ATOM 4182 N N . ASP A 1 517 ? -10.605 -5.565 44.988 1.00 92.06 517 ASP A N 1
ATOM 4183 C CA . ASP A 1 517 ? -10.745 -4.127 45.232 1.00 92.06 517 ASP A CA 1
ATOM 4184 C C . ASP A 1 517 ? -10.921 -3.368 43.912 1.00 92.06 517 ASP A C 1
ATOM 4186 O O . ASP A 1 517 ? -11.809 -2.519 43.803 1.00 92.06 517 ASP A O 1
ATOM 4190 N N . ALA A 1 518 ? -10.165 -3.736 42.873 1.00 91.69 518 ALA A N 1
ATOM 4191 C CA . ALA A 1 518 ? -10.268 -3.123 41.550 1.00 91.69 518 ALA A CA 1
ATOM 4192 C C . ALA A 1 518 ? -11.638 -3.357 40.886 1.00 91.69 518 ALA A C 1
ATOM 4194 O O . ALA A 1 518 ? -12.117 -2.493 40.143 1.00 91.69 518 ALA A O 1
ATOM 4195 N N . TRP A 1 519 ? -12.285 -4.496 41.168 1.00 91.88 519 TRP A N 1
ATOM 4196 C CA . TRP A 1 519 ? -13.634 -4.815 40.690 1.00 91.88 519 TRP A CA 1
ATOM 4197 C C . TRP A 1 519 ? -14.735 -4.430 41.689 1.00 91.88 519 TRP A C 1
ATOM 4199 O O . TRP A 1 519 ? -15.477 -3.471 41.474 1.00 91.88 519 TRP A O 1
ATOM 4209 N N . SER A 1 520 ? -14.877 -5.184 42.785 1.00 92.38 520 SER A N 1
ATOM 4210 C CA . SER A 1 520 ? -15.996 -5.016 43.725 1.00 92.38 520 SER A CA 1
ATOM 4211 C C . SER A 1 520 ? -15.813 -3.784 44.606 1.00 92.38 520 SER A C 1
ATOM 4213 O O . SER A 1 520 ? -16.779 -3.054 44.809 1.00 92.38 520 SER A O 1
ATOM 4215 N N . GLY A 1 521 ? -14.591 -3.518 45.081 1.00 93.62 521 GLY A N 1
ATOM 4216 C CA . GLY A 1 521 ? -14.286 -2.331 45.888 1.00 93.62 521 GLY A CA 1
ATOM 4217 C C . GLY A 1 521 ? -14.554 -1.031 45.127 1.00 93.62 521 GLY A C 1
ATOM 4218 O O . GLY A 1 521 ? -15.176 -0.107 45.653 1.00 93.62 521 GLY A O 1
ATOM 4219 N N . ARG A 1 522 ? -14.189 -0.983 43.842 1.00 91.88 522 ARG A N 1
ATOM 4220 C CA . ARG A 1 522 ? -14.537 0.120 42.940 1.00 91.88 522 ARG A CA 1
ATOM 4221 C C . ARG A 1 522 ? -16.049 0.329 42.855 1.00 91.88 522 ARG A C 1
ATOM 4223 O O . ARG A 1 522 ? -16.504 1.446 43.074 1.00 91.88 522 ARG A O 1
ATOM 4230 N N . HIS A 1 523 ? -16.820 -0.721 42.574 1.00 93.69 523 HIS A N 1
ATOM 4231 C CA . HIS A 1 523 ? -18.280 -0.612 42.495 1.00 93.69 523 HIS A CA 1
ATOM 4232 C C . HIS A 1 523 ? -18.927 -0.231 43.836 1.00 93.69 523 HIS A C 1
ATOM 4234 O O . HIS A 1 523 ? -19.908 0.502 43.847 1.00 93.69 523 HIS A O 1
ATOM 4240 N N . GLN A 1 524 ? -18.372 -0.672 44.967 1.00 95.00 524 GLN A N 1
ATOM 4241 C CA . GLN A 1 524 ? -18.822 -0.260 46.302 1.00 95.00 524 GLN A CA 1
ATOM 4242 C C . GLN A 1 524 ? -18.619 1.240 46.546 1.00 95.00 524 GLN A C 1
ATOM 4244 O O . GLN A 1 524 ? -19.522 1.904 47.055 1.00 95.00 524 GLN A O 1
ATOM 4249 N N . ARG A 1 525 ? -17.453 1.784 46.169 1.00 94.75 525 ARG A N 1
ATOM 4250 C CA . ARG A 1 525 ? -17.179 3.228 46.242 1.00 94.75 525 ARG A CA 1
ATOM 4251 C C . ARG A 1 525 ? -18.123 4.018 45.336 1.00 94.75 525 ARG A C 1
ATOM 4253 O O . ARG A 1 525 ? -18.661 5.035 45.759 1.00 94.75 525 ARG A O 1
ATOM 4260 N N . ASP A 1 526 ? -18.369 3.512 44.132 1.00 94.31 526 ASP A N 1
ATOM 4261 C CA . ASP A 1 526 ? -19.274 4.135 43.163 1.00 94.31 526 ASP A CA 1
ATOM 4262 C C . ASP A 1 526 ? -20.734 4.135 43.667 1.00 94.31 526 ASP A C 1
ATOM 4264 O O . ASP A 1 526 ? -21.402 5.168 43.641 1.00 94.31 526 ASP A O 1
ATOM 4268 N N . ASP A 1 527 ? -21.200 3.030 44.260 1.00 95.69 527 ASP A N 1
ATOM 4269 C CA . ASP A 1 527 ? -22.512 2.952 44.916 1.00 95.69 527 ASP A CA 1
ATOM 4270 C C . ASP A 1 527 ? -22.644 3.925 46.097 1.00 95.69 527 ASP A C 1
ATOM 4272 O O . ASP A 1 527 ? -23.710 4.512 46.289 1.00 95.69 527 ASP A O 1
ATOM 4276 N N . ALA A 1 528 ? -21.581 4.116 46.887 1.00 96.12 528 ALA A N 1
ATOM 4277 C CA . ALA A 1 528 ? -21.585 5.064 48.000 1.00 96.12 528 ALA A CA 1
ATOM 4278 C C . ALA A 1 528 ? -21.762 6.509 47.509 1.00 96.12 528 ALA A C 1
ATOM 4280 O O . ALA A 1 528 ? -22.611 7.225 48.036 1.00 96.12 528 ALA A O 1
ATOM 4281 N N . VAL A 1 529 ? -21.042 6.899 46.452 1.00 95.62 529 VAL A N 1
ATOM 4282 C CA . VAL A 1 529 ? -21.188 8.220 45.817 1.00 95.62 529 VAL A CA 1
ATOM 4283 C C . VAL A 1 529 ? -22.581 8.380 45.202 1.00 95.62 529 VAL A C 1
ATOM 4285 O O . VAL A 1 529 ? -23.222 9.416 45.368 1.00 95.62 529 VAL A O 1
ATOM 4288 N N . ARG A 1 530 ? -23.099 7.348 44.525 1.00 95.81 530 ARG A N 1
ATOM 4289 C CA . ARG A 1 530 ? -24.469 7.357 43.989 1.00 95.81 530 ARG A CA 1
ATOM 4290 C C . ARG A 1 530 ? -25.510 7.536 45.095 1.00 95.81 530 ARG A C 1
ATOM 4292 O O . ARG A 1 530 ? -26.446 8.313 44.929 1.00 95.81 530 ARG A O 1
ATOM 4299 N N . LYS A 1 531 ? -25.336 6.862 46.235 1.00 96.31 531 LYS A N 1
ATOM 4300 C CA . LYS A 1 531 ? -26.212 6.992 47.407 1.00 96.31 531 LYS A CA 1
ATOM 4301 C C . LYS A 1 531 ? -26.121 8.372 48.058 1.00 96.31 531 LYS A C 1
ATOM 4303 O O . LYS A 1 531 ? -27.147 8.892 48.478 1.00 96.31 531 LYS A O 1
ATOM 4308 N N . GLU A 1 532 ? -24.933 8.960 48.137 1.00 95.50 532 GLU A N 1
ATOM 4309 C CA . GLU A 1 532 ? -24.742 10.324 48.643 1.00 95.50 532 GLU A CA 1
ATOM 4310 C C . GLU A 1 532 ? -25.482 11.351 47.777 1.00 95.50 532 GLU A C 1
ATOM 4312 O O . GLU A 1 532 ? -26.189 12.208 48.300 1.00 95.50 532 GLU A O 1
ATOM 4317 N N . LEU A 1 533 ? -25.364 11.229 46.452 1.00 94.81 533 LEU A N 1
ATOM 4318 C CA . LEU A 1 533 ? -25.920 12.202 45.512 1.00 94.81 533 LEU A CA 1
ATOM 4319 C C . LEU A 1 533 ? -27.422 12.028 45.263 1.00 94.81 533 LEU A C 1
ATOM 4321 O O . LEU A 1 533 ? -28.119 13.024 45.097 1.00 94.81 533 LEU A O 1
ATOM 4325 N N . LEU A 1 534 ? -27.910 10.784 45.191 1.00 95.25 534 LEU A N 1
ATOM 4326 C CA . LEU A 1 534 ? -29.266 10.457 44.728 1.00 95.25 534 LEU A CA 1
ATOM 4327 C C . LEU A 1 534 ? -30.030 9.505 45.665 1.00 95.25 534 LEU A C 1
ATOM 4329 O O . LEU A 1 534 ? -31.102 9.026 45.313 1.00 95.25 534 LEU A O 1
ATOM 4333 N N . GLY A 1 535 ? -29.521 9.193 46.861 1.00 91.00 535 GLY A N 1
ATOM 4334 C CA . GLY A 1 535 ? -30.151 8.214 47.762 1.00 91.00 535 GLY A CA 1
ATOM 4335 C C . GLY A 1 535 ? -31.551 8.593 48.256 1.00 91.00 535 GLY A C 1
ATOM 4336 O O . GLY A 1 535 ? -32.294 7.719 48.696 1.00 91.00 535 GLY A O 1
ATOM 4337 N N . GLY A 1 536 ? -31.906 9.879 48.183 1.00 90.56 536 GLY A N 1
ATOM 4338 C CA . GLY A 1 536 ? -33.230 10.400 48.526 1.00 90.56 536 GLY A CA 1
ATOM 4339 C C . GLY A 1 536 ? -34.199 10.515 47.346 1.00 90.56 536 GLY A C 1
ATOM 4340 O O . GLY A 1 536 ? -35.318 10.980 47.545 1.00 90.56 536 GLY A O 1
ATOM 4341 N N . GLU A 1 537 ? -33.798 10.128 46.132 1.00 92.94 537 GLU A N 1
ATOM 4342 C CA . GLU A 1 537 ? -34.617 10.293 44.931 1.00 92.94 537 GLU A CA 1
ATOM 4343 C C . GLU A 1 537 ? -34.571 9.088 43.986 1.00 92.94 537 GLU A C 1
ATOM 4345 O O . GLU A 1 537 ? -33.577 8.368 43.863 1.00 92.94 537 GLU A O 1
ATOM 4350 N N . LYS A 1 538 ? -35.680 8.884 43.275 1.00 94.50 538 LYS A N 1
ATOM 4351 C CA . LYS A 1 538 ? -35.794 7.863 42.235 1.00 94.50 538 LYS A CA 1
ATOM 4352 C C . LYS A 1 538 ? -34.906 8.219 41.046 1.00 94.50 538 LYS A C 1
ATOM 4354 O O . LYS A 1 538 ? -34.972 9.339 40.541 1.00 94.50 538 LYS A O 1
ATOM 4359 N N . HIS A 1 539 ? -34.106 7.265 40.574 1.00 97.25 539 HIS A N 1
ATOM 4360 C CA . HIS A 1 539 ? -33.216 7.502 39.441 1.00 97.25 539 HIS A CA 1
ATOM 4361 C C . HIS A 1 539 ? -32.885 6.238 38.641 1.00 97.25 539 HIS A C 1
ATOM 4363 O O . HIS A 1 539 ? -32.699 5.158 39.192 1.00 97.25 539 HIS A O 1
ATOM 4369 N N . TRP A 1 540 ? -32.736 6.388 37.329 1.00 97.75 540 TRP A N 1
ATOM 4370 C CA . TRP A 1 540 ? -32.173 5.353 36.465 1.00 97.75 540 TRP A CA 1
ATOM 4371 C C . TRP A 1 540 ? -30.654 5.275 36.623 1.00 97.75 540 TRP A C 1
ATOM 4373 O O . TRP A 1 540 ? -29.984 6.298 36.760 1.00 97.75 540 TRP A O 1
ATOM 4383 N N . TYR A 1 541 ? -30.090 4.074 36.526 1.00 97.62 541 TYR A N 1
ATOM 4384 C CA . TYR A 1 541 ? -28.644 3.855 36.538 1.00 97.62 541 TYR A CA 1
ATOM 4385 C C . TYR A 1 541 ? -28.177 3.102 35.291 1.00 97.62 541 TYR A C 1
ATOM 4387 O O . TYR A 1 541 ? -28.663 2.009 35.009 1.00 97.62 541 TYR A O 1
ATOM 4395 N N . LEU A 1 542 ? -27.224 3.677 34.553 1.00 97.31 542 LEU A N 1
ATOM 4396 C CA . LEU A 1 542 ? -26.540 3.007 33.446 1.00 97.31 542 LEU A CA 1
ATOM 4397 C C . LEU A 1 542 ? -25.245 2.374 33.954 1.00 97.31 542 LEU A C 1
ATOM 4399 O O . LEU A 1 542 ? -24.243 3.064 34.126 1.00 97.31 542 LEU A O 1
ATOM 4403 N N . SER A 1 543 ? -25.258 1.059 34.161 1.00 92.94 543 SER A N 1
ATOM 4404 C CA . SER A 1 543 ? -24.097 0.332 34.699 1.00 92.94 543 SER A CA 1
ATOM 4405 C C . SER A 1 543 ? -23.094 -0.104 33.628 1.00 92.94 543 SER A C 1
ATOM 4407 O O . SER A 1 543 ? -21.920 -0.328 33.923 1.00 92.94 543 SER A O 1
ATOM 4409 N N . LEU A 1 544 ? -23.546 -0.243 32.378 1.00 93.44 544 LEU A N 1
ATOM 4410 C CA . LEU A 1 544 ? -22.705 -0.637 31.252 1.00 93.44 544 LEU A CA 1
ATOM 4411 C C . LEU A 1 544 ? -23.284 -0.113 29.938 1.00 93.44 544 LEU A C 1
ATOM 4413 O O . LEU A 1 544 ? -24.488 -0.215 29.708 1.00 93.44 544 LEU A O 1
ATOM 4417 N N . LEU A 1 545 ? -22.414 0.378 29.055 1.00 95.75 545 LEU A N 1
ATOM 4418 C CA . LEU A 1 545 ? -22.731 0.717 27.670 1.00 95.75 545 LEU A CA 1
ATOM 4419 C C . LEU A 1 545 ? -21.577 0.281 26.768 1.00 95.75 545 LEU A C 1
ATOM 4421 O O . LEU A 1 545 ? -20.443 0.721 26.950 1.00 95.75 545 LEU A O 1
ATOM 4425 N N . LEU A 1 546 ? -21.879 -0.559 25.782 1.00 95.19 546 LEU A N 1
ATOM 4426 C CA . LEU A 1 546 ? -20.916 -1.114 24.840 1.00 95.19 546 LEU A CA 1
ATOM 4427 C C . LEU A 1 546 ? -21.370 -0.889 23.399 1.00 95.19 546 LEU A C 1
ATOM 4429 O O . LEU A 1 546 ? -22.550 -0.996 23.059 1.00 95.19 546 LEU A O 1
ATOM 4433 N N . THR A 1 547 ? -20.408 -0.625 22.525 1.00 95.44 547 THR A N 1
ATOM 4434 C CA . THR A 1 547 ? -20.571 -0.676 21.070 1.00 95.44 547 THR A CA 1
ATOM 4435 C C . THR A 1 547 ? -19.326 -1.338 20.510 1.00 95.44 547 THR A C 1
ATOM 4437 O O . THR A 1 547 ? -18.219 -0.857 20.775 1.00 95.44 547 THR A O 1
ATOM 4440 N N . TRP A 1 548 ? -19.510 -2.430 19.769 1.00 95.06 548 TRP A N 1
ATOM 4441 C CA . TRP A 1 548 ? -18.398 -3.185 19.193 1.00 95.06 548 TRP A CA 1
ATOM 4442 C C . TRP A 1 548 ? -17.554 -2.278 18.280 1.00 95.06 548 TRP A C 1
ATOM 4444 O O . TRP A 1 548 ? -18.141 -1.435 17.592 1.00 95.06 548 TRP A O 1
ATOM 4454 N N . PRO A 1 549 ? -16.207 -2.378 18.298 1.00 92.12 549 PRO A N 1
ATOM 4455 C CA . PRO A 1 549 ? -15.303 -1.415 17.658 1.00 92.12 549 PRO A CA 1
ATOM 4456 C C . PRO A 1 549 ? -15.650 -1.068 16.206 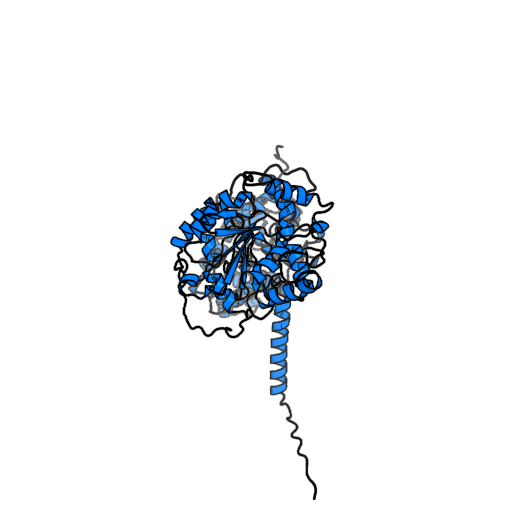1.00 92.12 549 PRO A C 1
ATOM 4458 O O . PRO A 1 549 ? -15.664 0.104 15.833 1.00 92.12 549 PRO A O 1
ATOM 4461 N N . GLU A 1 550 ? -16.012 -2.061 15.403 1.00 90.94 550 GLU A N 1
ATOM 4462 C CA . GLU A 1 550 ? -16.356 -1.919 13.989 1.00 90.94 550 GLU A CA 1
ATOM 4463 C C . GLU A 1 550 ? -17.681 -1.157 13.740 1.00 90.94 550 GLU A C 1
ATOM 4465 O O . GLU A 1 550 ? -17.910 -0.610 12.650 1.00 90.94 550 GLU A O 1
ATOM 4470 N N . TRP A 1 551 ? -18.517 -1.038 14.778 1.00 92.62 551 TRP A N 1
ATOM 4471 C CA . TRP A 1 551 ? -19.810 -0.345 14.788 1.00 92.62 551 TRP A CA 1
ATOM 4472 C C . TRP A 1 551 ? -19.783 1.004 15.532 1.00 92.62 551 TRP A C 1
ATOM 4474 O O . TRP A 1 551 ? -20.793 1.717 15.576 1.00 92.62 551 TRP A O 1
ATOM 4484 N N . GLN A 1 552 ? -18.640 1.395 16.105 1.00 90.62 552 GLN A N 1
ATOM 4485 C CA . GLN A 1 552 ? -18.481 2.689 16.775 1.00 90.62 552 GLN A CA 1
ATOM 4486 C C . GLN A 1 552 ? -18.562 3.859 15.783 1.00 90.62 552 GLN A C 1
ATOM 4488 O O . GLN A 1 552 ? -18.257 3.732 14.600 1.00 90.62 552 GLN A O 1
ATOM 4493 N N . GLY A 1 553 ? -19.032 5.018 16.256 1.00 86.50 553 GLY A N 1
ATOM 4494 C CA . GLY A 1 553 ? -19.266 6.201 15.412 1.00 86.50 553 GLY A CA 1
ATOM 4495 C C . GLY A 1 553 ? -20.520 6.118 14.530 1.00 86.50 553 GLY A C 1
ATOM 4496 O O . GLY A 1 553 ? -20.945 7.127 13.978 1.00 86.50 553 GLY A O 1
ATOM 4497 N N . ARG A 1 554 ? -21.192 4.961 14.465 1.00 91.06 554 ARG A N 1
ATOM 4498 C CA . ARG A 1 554 ? -22.331 4.733 13.558 1.00 91.06 554 ARG A CA 1
ATOM 4499 C C . ARG A 1 554 ? -23.717 5.000 14.158 1.00 91.06 554 ARG A C 1
ATOM 4501 O O . ARG A 1 554 ? -24.726 4.625 13.573 1.00 91.06 554 ARG A O 1
ATOM 4508 N N . GLY A 1 555 ? -23.786 5.628 15.334 1.00 90.94 555 GLY A N 1
ATOM 4509 C CA . GLY A 1 555 ? -25.048 5.973 16.012 1.00 90.94 555 GLY A CA 1
ATOM 4510 C C . GLY A 1 555 ? -25.625 4.907 16.960 1.00 90.94 555 GLY A C 1
ATOM 4511 O O . GLY A 1 555 ? -26.641 5.168 17.602 1.00 90.94 555 GLY A O 1
ATOM 4512 N N . VAL A 1 556 ? -24.969 3.753 17.123 1.00 95.19 556 VAL A N 1
ATOM 4513 C CA . VAL A 1 556 ? -25.438 2.632 17.970 1.00 95.19 556 VAL A CA 1
ATOM 4514 C C . VAL A 1 556 ? -25.616 3.030 19.440 1.00 95.19 556 VAL A C 1
ATOM 4516 O O . VAL A 1 556 ? -26.698 2.864 20.001 1.00 95.19 556 VAL A O 1
ATOM 4519 N N . ALA A 1 557 ? -24.594 3.631 20.057 1.00 94.31 557 ALA A N 1
ATOM 4520 C CA . ALA A 1 557 ? -24.649 4.066 21.456 1.00 94.31 557 ALA A CA 1
ATOM 4521 C C . ALA A 1 557 ? -25.814 5.033 21.732 1.00 94.31 557 ALA A C 1
ATOM 4523 O O . ALA A 1 557 ? -26.468 4.942 22.768 1.0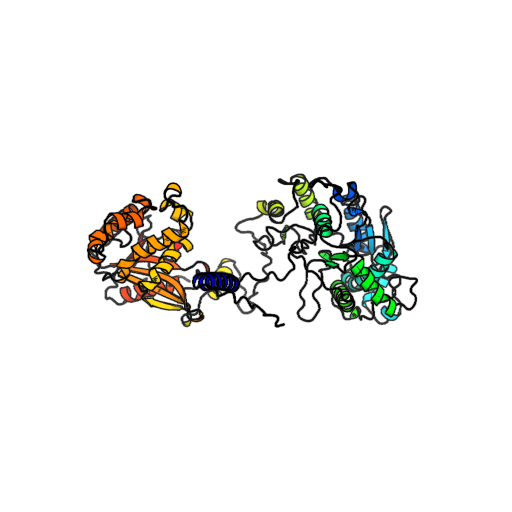0 94.31 557 ALA A O 1
ATOM 4524 N N . ARG A 1 558 ? -26.129 5.926 20.780 1.00 93.06 558 ARG A N 1
ATOM 4525 C CA . ARG A 1 558 ? -27.255 6.863 20.908 1.00 93.06 558 ARG A CA 1
ATOM 4526 C C . ARG A 1 558 ? -28.597 6.131 20.968 1.00 93.06 558 ARG A C 1
ATOM 4528 O O . ARG A 1 558 ? -29.455 6.531 21.745 1.00 93.06 558 ARG A O 1
ATOM 4535 N N . ARG A 1 559 ? -28.774 5.056 20.192 1.00 94.69 559 ARG A N 1
ATOM 4536 C CA . ARG A 1 559 ? -29.998 4.235 20.213 1.00 94.69 559 ARG A CA 1
ATOM 4537 C C . ARG A 1 559 ? -30.185 3.522 21.551 1.00 94.69 559 ARG A C 1
ATOM 4539 O O . ARG A 1 559 ? -31.281 3.547 22.098 1.00 94.69 559 ARG A O 1
ATOM 4546 N N . LEU A 1 560 ? -29.108 2.962 22.098 1.00 97.69 560 LEU A N 1
ATOM 4547 C CA . LEU A 1 560 ? -29.117 2.316 23.416 1.00 97.69 560 LEU A CA 1
ATOM 4548 C C . LEU A 1 560 ? -29.395 3.316 24.550 1.00 97.69 560 LEU A C 1
ATOM 4550 O O . LEU A 1 560 ? -30.108 2.995 25.497 1.00 97.69 560 LEU A O 1
ATOM 4554 N N . LEU A 1 561 ? -28.864 4.538 24.443 1.00 97.50 561 LEU A N 1
ATOM 4555 C CA . LEU A 1 561 ? -29.123 5.606 25.410 1.00 97.50 561 LEU A CA 1
ATOM 4556 C C . LEU A 1 561 ? -30.575 6.082 25.382 1.00 97.50 561 LEU A C 1
ATOM 4558 O O . LEU A 1 561 ? -31.188 6.218 26.440 1.00 97.50 561 LEU A O 1
ATOM 4562 N N . ASN A 1 562 ? -31.129 6.296 24.185 1.00 95.94 562 ASN A N 1
ATOM 4563 C CA . ASN A 1 562 ? -32.507 6.757 24.027 1.00 95.94 562 ASN A CA 1
ATOM 4564 C C . ASN A 1 562 ? -33.513 5.809 24.700 1.00 95.94 562 ASN A C 1
ATOM 4566 O O . ASN A 1 562 ? -34.457 6.288 25.304 1.00 95.94 562 ASN A O 1
ATOM 4570 N N . TRP A 1 563 ? -33.271 4.491 24.715 1.00 97.00 563 TRP A N 1
ATOM 4571 C CA . TRP A 1 563 ? -34.164 3.544 25.401 1.00 97.00 563 TRP A CA 1
ATOM 4572 C C . TRP A 1 563 ? -34.415 3.897 26.879 1.00 97.00 563 TRP A C 1
ATOM 4574 O O . TRP A 1 563 ? -35.545 3.787 27.350 1.00 97.00 563 TRP A O 1
ATOM 4584 N N . GLY A 1 564 ? -33.371 4.312 27.608 1.00 96.25 564 GLY A N 1
ATOM 4585 C CA . GLY A 1 564 ? -33.488 4.727 29.010 1.00 96.25 564 GLY A CA 1
ATOM 4586 C C . GLY A 1 564 ? -33.950 6.177 29.153 1.00 96.25 564 GLY A C 1
ATOM 4587 O O . GLY A 1 564 ? -34.756 6.483 30.027 1.00 96.25 564 GLY A O 1
ATOM 4588 N N . ILE A 1 565 ? -33.469 7.061 28.274 1.00 97.06 565 ILE A N 1
ATOM 4589 C CA . ILE A 1 565 ? -33.819 8.490 28.278 1.00 97.06 565 ILE A CA 1
ATOM 4590 C C . ILE A 1 565 ? -35.310 8.693 28.018 1.00 97.06 565 ILE A C 1
ATOM 4592 O O . ILE A 1 565 ? -35.956 9.398 28.783 1.00 97.06 565 ILE A O 1
ATOM 4596 N N . ASP A 1 566 ? -35.863 8.035 27.000 1.00 95.81 566 ASP A N 1
ATOM 4597 C CA . ASP A 1 566 ? -37.269 8.172 26.616 1.00 95.81 566 ASP A CA 1
ATOM 4598 C C . ASP A 1 566 ? -38.198 7.722 27.759 1.00 95.81 566 ASP A C 1
ATOM 4600 O O . ASP A 1 566 ? -39.287 8.260 27.923 1.00 95.81 566 ASP A O 1
ATOM 4604 N N . LYS A 1 567 ? -37.761 6.762 28.589 1.00 96.12 567 LYS A N 1
ATOM 4605 C CA . LYS A 1 567 ? -38.492 6.330 29.793 1.00 96.12 567 LYS A CA 1
ATOM 4606 C C . LYS A 1 567 ? -38.381 7.330 30.931 1.00 96.12 567 LYS A C 1
ATOM 4608 O O . LYS A 1 567 ? -39.373 7.605 31.589 1.00 96.12 567 LYS A O 1
ATOM 4613 N N . ALA A 1 568 ? -37.181 7.847 31.177 1.00 96.06 568 ALA A N 1
ATOM 4614 C CA . ALA A 1 568 ? -36.955 8.841 32.216 1.00 96.06 568 ALA A CA 1
ATOM 4615 C C . ALA A 1 568 ? -37.716 10.148 31.932 1.00 96.06 568 ALA A C 1
ATOM 4617 O O . ALA A 1 568 ? -38.265 10.740 32.857 1.00 96.06 568 ALA A O 1
ATOM 4618 N N . ASP A 1 569 ? -37.775 10.558 30.662 1.00 95.88 569 ASP A N 1
ATOM 4619 C CA . ASP A 1 569 ? -38.438 11.783 30.199 1.00 95.88 569 ASP A CA 1
ATOM 4620 C C . ASP A 1 569 ? -39.962 11.658 30.073 1.00 95.88 569 ASP A C 1
ATOM 4622 O O . ASP A 1 569 ? -40.636 12.677 29.948 1.00 95.88 569 ASP A O 1
ATOM 4626 N N . ALA A 1 570 ? -40.512 10.439 30.083 1.00 94.44 570 ALA A N 1
ATOM 4627 C CA . ALA A 1 570 ? -41.958 10.217 30.034 1.00 94.44 570 ALA A CA 1
ATOM 4628 C C . ALA A 1 570 ? -42.665 10.510 31.372 1.00 94.44 570 ALA A C 1
ATOM 4630 O O . ALA A 1 570 ? -43.886 10.654 31.392 1.00 94.44 570 ALA A O 1
ATOM 4631 N N . GLU A 1 571 ? -41.913 10.580 32.472 1.00 91.81 571 GLU A N 1
ATOM 4632 C CA . GLU A 1 571 ? -42.417 10.927 33.804 1.00 91.81 571 GLU A CA 1
ATOM 4633 C C . GLU A 1 571 ? -42.468 12.452 33.996 1.00 91.81 571 GLU A C 1
ATOM 4635 O O . GLU A 1 571 ? -41.655 13.185 33.428 1.00 91.81 571 GLU A O 1
ATOM 4640 N N . ASP A 1 572 ? -43.392 12.931 34.833 1.00 89.00 572 ASP A N 1
ATOM 4641 C CA . ASP A 1 572 ? -43.514 14.349 35.193 1.00 89.00 572 ASP A CA 1
ATOM 4642 C C . ASP A 1 572 ? -43.406 14.539 36.722 1.00 89.00 572 ASP A C 1
ATOM 4644 O O . ASP A 1 572 ? -44.325 14.150 37.453 1.00 89.00 572 ASP A O 1
ATOM 4648 N N . PRO A 1 573 ? -42.298 15.108 37.242 1.00 90.94 573 PRO A N 1
ATOM 4649 C CA . PRO A 1 573 ? -41.116 15.569 36.506 1.00 90.94 573 PRO A CA 1
ATOM 4650 C C . PRO A 1 573 ? -40.243 14.408 35.979 1.00 90.94 573 PRO A C 1
ATOM 4652 O O . PRO A 1 573 ? -40.289 13.308 36.542 1.00 90.94 573 PRO A O 1
ATOM 4655 N N . PRO A 1 574 ? -39.376 14.650 34.970 1.00 94.81 574 PRO A N 1
ATOM 4656 C CA . PRO A 1 574 ? -38.466 13.633 34.453 1.00 94.81 574 PRO A CA 1
ATOM 4657 C C . PRO A 1 574 ? -37.616 12.987 35.547 1.00 94.81 574 PRO A C 1
ATOM 4659 O O . PRO A 1 574 ? -36.983 13.669 36.359 1.00 94.81 574 PRO A O 1
ATOM 4662 N N . THR A 1 575 ? -37.557 11.657 35.537 1.00 97.06 575 THR A N 1
ATOM 4663 C CA . THR A 1 575 ? -36.781 10.890 36.518 1.00 97.06 575 THR A CA 1
ATOM 4664 C C . THR A 1 575 ? -35.282 11.121 36.305 1.00 97.06 575 THR A C 1
ATOM 4666 O O . THR A 1 575 ? -34.791 11.101 35.174 1.00 97.06 575 THR A O 1
ATOM 4669 N N . ALA A 1 576 ? -34.522 11.317 37.386 1.00 97.19 576 ALA A N 1
ATOM 4670 C CA . ALA A 1 576 ? -33.079 11.518 37.288 1.00 97.19 576 ALA A CA 1
ATOM 4671 C C . ALA A 1 576 ? -32.373 10.283 36.695 1.00 97.19 576 ALA A C 1
ATOM 4673 O O . ALA A 1 576 ? -32.843 9.152 36.811 1.00 97.19 576 ALA A O 1
ATOM 4674 N N . MET A 1 577 ? -31.218 10.481 36.063 1.00 98.00 577 MET A N 1
ATOM 4675 C CA . MET A 1 577 ? -30.389 9.393 35.537 1.00 98.00 577 MET A CA 1
ATOM 4676 C C . MET A 1 577 ? -28.940 9.569 35.978 1.00 98.00 577 MET A C 1
ATOM 4678 O O . MET A 1 577 ? -28.434 10.690 35.977 1.00 98.00 577 MET A O 1
ATOM 4682 N N . TYR A 1 578 ? -28.269 8.467 36.296 1.00 97.50 578 TYR A N 1
ATOM 4683 C CA . TYR A 1 578 ? -26.908 8.425 36.823 1.00 97.50 578 TYR A CA 1
ATOM 4684 C C . TYR A 1 578 ? -26.021 7.486 36.005 1.00 97.50 578 TYR A C 1
ATOM 4686 O O . TYR A 1 578 ? -26.460 6.407 35.595 1.00 97.50 578 TYR A O 1
ATOM 4694 N N . LEU A 1 579 ? -24.762 7.877 35.805 1.00 96.75 579 LEU A N 1
ATOM 4695 C CA . LEU A 1 579 ? -23.717 7.017 35.250 1.00 96.75 579 LEU A CA 1
ATOM 4696 C C . LEU A 1 579 ? -22.320 7.454 35.693 1.00 96.75 579 LEU A C 1
ATOM 4698 O O . LEU A 1 579 ? -22.090 8.621 36.023 1.00 96.75 579 LEU A O 1
ATOM 4702 N N . GLU A 1 580 ? -21.368 6.531 35.597 1.00 94.75 580 GLU A N 1
ATOM 4703 C CA . GLU A 1 580 ? -19.939 6.821 35.620 1.00 94.75 580 GLU A CA 1
ATOM 4704 C C . GLU A 1 580 ? -19.335 6.704 34.211 1.00 94.75 580 GLU A C 1
ATOM 4706 O O . GLU A 1 580 ? -19.575 5.743 33.480 1.00 94.75 580 GLU A O 1
ATOM 4711 N N . THR A 1 581 ? -18.498 7.666 33.818 1.00 91.56 581 THR A N 1
ATOM 4712 C CA . THR A 1 581 ? -17.864 7.708 32.493 1.00 91.56 581 THR A CA 1
ATOM 4713 C C . THR A 1 581 ? -16.344 7.821 32.565 1.00 91.56 581 THR A C 1
ATOM 4715 O O . THR A 1 581 ? -15.776 8.431 33.467 1.00 91.56 581 THR A O 1
ATOM 4718 N N . SER A 1 582 ? -15.656 7.298 31.550 1.00 85.25 582 SER A N 1
ATOM 4719 C CA . SER A 1 582 ? -14.264 7.667 31.280 1.00 85.25 582 SER A CA 1
ATOM 4720 C C . SER A 1 582 ? -14.182 9.061 30.644 1.00 85.25 582 SER A C 1
ATOM 4722 O O . SER A 1 582 ? -15.149 9.539 30.040 1.00 85.25 582 SER A O 1
ATOM 4724 N N . ALA A 1 583 ? -13.003 9.691 30.699 1.00 82.38 583 ALA A N 1
ATOM 4725 C CA . ALA A 1 583 ? -12.752 10.967 30.022 1.00 82.38 583 ALA A CA 1
ATOM 4726 C C . ALA A 1 583 ? -13.033 10.892 28.507 1.00 82.38 583 ALA A C 1
ATOM 4728 O O . ALA A 1 583 ? -13.579 11.828 27.928 1.00 82.38 583 ALA A O 1
ATOM 4729 N N . LYS A 1 584 ? -12.737 9.743 27.878 1.00 78.75 584 LYS A N 1
ATOM 4730 C CA . LYS A 1 584 ? -12.964 9.500 26.445 1.00 78.75 584 LYS A CA 1
ATOM 4731 C C . LYS A 1 584 ? -14.453 9.445 26.080 1.00 78.75 584 LYS A C 1
ATOM 4733 O O . LYS A 1 584 ? -14.835 9.939 25.025 1.00 78.75 584 LYS A O 1
ATOM 4738 N N . ALA A 1 585 ? -15.292 8.853 26.935 1.00 83.50 585 ALA A N 1
ATOM 4739 C CA . ALA A 1 585 ? -16.724 8.688 26.665 1.00 83.50 585 ALA A CA 1
ATOM 4740 C C . ALA A 1 585 ? -17.581 9.886 27.115 1.00 83.50 585 ALA A C 1
ATOM 4742 O O . ALA A 1 585 ? -18.720 10.015 26.667 1.00 83.50 585 ALA A O 1
ATOM 4743 N N . LYS A 1 586 ? -17.027 10.798 27.928 1.00 88.06 586 LYS A N 1
ATOM 4744 C CA . LYS A 1 586 ? -17.739 11.941 28.525 1.00 88.06 586 LYS A CA 1
ATOM 4745 C C . LYS A 1 586 ? -18.572 12.735 27.512 1.00 88.06 586 LYS A C 1
ATOM 4747 O O . LYS A 1 586 ? -19.763 12.952 27.731 1.00 88.06 586 LYS A O 1
ATOM 4752 N N . ARG A 1 587 ? -17.980 13.088 26.363 1.00 87.00 587 ARG A N 1
ATOM 4753 C CA . ARG A 1 587 ? -18.665 13.869 25.319 1.00 87.00 587 ARG A CA 1
ATOM 4754 C C . ARG A 1 587 ? -19.944 13.196 24.818 1.00 87.00 587 ARG A C 1
ATOM 4756 O O . ARG A 1 587 ? -20.900 13.900 24.517 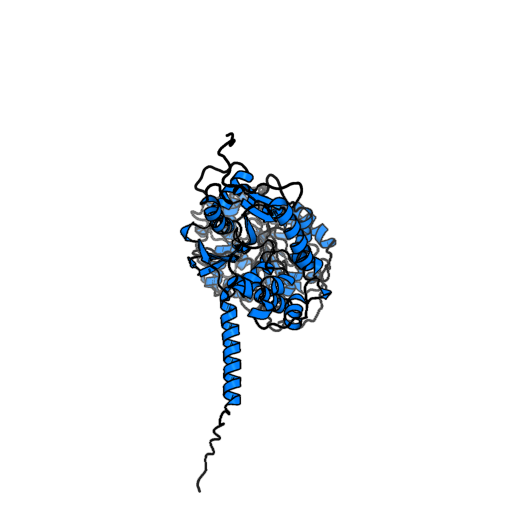1.00 87.00 587 ARG A O 1
ATOM 4763 N N . VAL A 1 588 ? -20.002 11.864 24.740 1.00 87.50 588 VAL A N 1
ATOM 4764 C CA . VAL A 1 588 ? -21.196 11.139 24.260 1.00 87.50 588 VAL A CA 1
ATOM 4765 C C . VAL A 1 588 ? -22.400 11.418 25.162 1.00 87.50 588 VAL A C 1
ATOM 4767 O O . VAL A 1 588 ? -23.500 11.661 24.667 1.00 87.50 588 VAL A O 1
ATOM 4770 N N . TYR A 1 589 ? -22.182 11.446 26.476 1.00 94.00 589 TYR A N 1
ATOM 4771 C CA . TYR A 1 589 ? -23.234 11.662 27.465 1.00 94.00 589 TYR A CA 1
ATOM 4772 C C . TYR A 1 589 ? -23.656 13.140 27.559 1.00 94.00 589 TYR A C 1
ATOM 4774 O O . TYR A 1 589 ? -24.847 13.439 27.661 1.00 94.00 589 TYR A O 1
ATOM 4782 N N . GLU A 1 590 ? -22.720 14.084 27.418 1.00 91.56 590 GLU A N 1
ATOM 4783 C CA . GLU A 1 590 ? -23.027 15.529 27.389 1.00 91.56 590 GLU A CA 1
ATOM 4784 C C . GLU A 1 590 ? -23.965 15.916 26.233 1.00 91.56 590 GLU A C 1
ATOM 4786 O O . GLU A 1 590 ? -24.826 16.794 26.376 1.00 91.56 590 GLU A O 1
ATOM 4791 N N . HIS A 1 591 ? -23.835 15.237 25.088 1.00 89.06 591 HIS A N 1
ATOM 4792 C CA . HIS A 1 591 ? -24.695 15.444 23.919 1.00 89.06 591 HIS A CA 1
ATOM 4793 C C . HIS A 1 591 ? -26.150 15.025 24.153 1.00 89.06 591 HIS A C 1
ATOM 4795 O O . HIS A 1 591 ? -27.029 15.466 23.414 1.00 89.06 591 HIS A O 1
ATOM 4801 N N . VAL A 1 592 ? -26.418 14.182 25.154 1.00 91.50 592 VAL A N 1
ATOM 4802 C CA . VAL A 1 592 ? -27.776 13.725 25.490 1.00 91.50 592 VAL A CA 1
ATOM 4803 C C . VAL A 1 592 ? -28.288 14.293 26.816 1.00 91.50 592 VAL A C 1
ATOM 4805 O O . VAL A 1 592 ? -29.336 13.878 27.303 1.00 91.50 592 VAL A O 1
ATOM 4808 N N . GLY A 1 593 ? -27.591 15.289 27.374 1.00 93.06 593 GLY A N 1
ATOM 4809 C CA . GLY A 1 593 ? -28.064 16.069 28.521 1.00 93.06 593 GLY A CA 1
ATOM 4810 C C . GLY A 1 593 ? -27.500 15.659 29.880 1.00 93.06 593 GLY A C 1
ATOM 4811 O O . GLY A 1 593 ? -27.931 16.211 30.885 1.00 93.06 593 GLY A O 1
ATOM 4812 N N . PHE A 1 594 ? -26.535 14.738 29.940 1.00 95.62 594 PHE A N 1
ATOM 4813 C CA . PHE A 1 594 ? -25.821 14.472 31.190 1.00 95.62 594 PHE A CA 1
ATOM 4814 C C . PHE A 1 594 ? -24.860 15.615 31.529 1.00 95.62 594 PHE A C 1
ATOM 4816 O O . PHE A 1 594 ? -24.176 16.150 30.655 1.00 95.62 594 PHE A O 1
ATOM 4823 N N . VAL A 1 595 ? -24.774 15.947 32.815 1.00 94.94 595 VAL A N 1
ATOM 4824 C CA . VAL A 1 595 ? -23.905 16.990 33.367 1.00 94.94 595 VAL A CA 1
ATOM 4825 C C . VAL A 1 595 ? -22.954 16.362 34.381 1.00 94.94 595 VAL A C 1
ATOM 4827 O O . VAL A 1 595 ? -23.383 15.612 35.263 1.00 94.94 595 VAL A O 1
ATOM 4830 N N . GLN A 1 596 ? -21.658 16.654 34.249 1.00 94.06 596 GLN A N 1
ATOM 4831 C CA . GLN A 1 596 ? -20.627 16.155 35.161 1.00 94.06 596 GLN A CA 1
ATOM 4832 C C . GLN A 1 596 ? -20.814 16.733 36.568 1.00 94.06 596 GLN A C 1
ATOM 4834 O O . GLN A 1 596 ? -21.125 17.912 36.720 1.00 94.06 596 GLN A O 1
ATOM 4839 N N . GLN A 1 597 ? -20.603 15.898 37.584 1.00 93.00 597 GLN A N 1
ATOM 4840 C CA . GLN A 1 597 ? -20.650 16.296 38.988 1.00 93.00 597 GLN A CA 1
ATOM 4841 C C . GLN A 1 597 ? -19.227 16.384 39.553 1.00 93.00 597 GLN A C 1
ATOM 4843 O O . GLN A 1 597 ? -18.511 15.381 39.608 1.00 93.00 597 GLN A O 1
ATOM 4848 N N . GLY A 1 598 ? -18.815 17.589 39.959 1.00 84.38 598 GLY A N 1
ATOM 4849 C CA . GLY A 1 598 ? -17.459 17.863 40.450 1.00 84.38 598 GLY A CA 1
ATOM 4850 C C . GLY A 1 598 ? -16.362 17.542 39.425 1.00 84.38 598 GLY A C 1
ATOM 4851 O O . GLY A 1 598 ? -16.592 17.545 38.217 1.00 84.38 598 GLY A O 1
ATOM 4852 N N . GLU A 1 599 ? -15.159 17.229 39.909 1.00 73.00 599 GLU A N 1
ATOM 4853 C CA . GLU A 1 599 ? -14.001 16.865 39.069 1.00 73.00 599 GLU A CA 1
ATOM 4854 C C . GLU A 1 599 ? -13.969 15.369 38.684 1.00 73.00 599 GLU A C 1
ATOM 4856 O O . GLU A 1 599 ? -13.029 14.891 38.049 1.00 73.00 599 GLU A O 1
ATOM 4861 N N . GLY A 1 600 ? -14.997 14.602 39.062 1.00 78.19 600 GLY A N 1
ATOM 4862 C CA . GLY A 1 600 ? -15.004 13.141 38.986 1.00 78.19 600 GLY A CA 1
ATOM 4863 C C . GLY A 1 600 ? -15.613 12.546 37.713 1.00 78.19 600 GLY A C 1
ATOM 4864 O O . GLY A 1 600 ? -16.060 13.229 36.799 1.00 78.19 600 GLY A O 1
ATOM 4865 N N . LYS A 1 601 ? -15.686 11.214 37.674 1.00 90.94 601 LYS A N 1
ATOM 4866 C CA . LYS A 1 601 ? -16.286 10.418 36.583 1.00 90.94 601 LYS A CA 1
ATOM 4867 C C . LYS A 1 601 ? -17.822 10.416 36.555 1.00 90.94 601 LYS A C 1
ATOM 4869 O O . LYS A 1 601 ? -18.405 9.779 35.684 1.00 90.94 601 LYS A O 1
ATOM 4874 N N . VAL A 1 602 ? -18.475 11.063 37.515 1.00 96.12 602 VAL A N 1
ATOM 4875 C CA . VAL A 1 602 ? -19.925 10.978 37.730 1.00 96.12 602 VAL A CA 1
ATOM 4876 C C . VAL A 1 602 ? -20.666 11.958 36.833 1.00 96.12 602 VAL A C 1
ATOM 4878 O O . VAL A 1 602 ? -20.285 13.126 36.735 1.00 96.12 602 VAL A O 1
ATOM 4881 N N . MET A 1 603 ? -21.759 11.503 36.220 1.00 96.75 603 MET A N 1
ATOM 4882 C CA . MET A 1 603 ? -22.668 12.369 35.480 1.00 96.75 603 MET A CA 1
ATOM 4883 C C . MET A 1 603 ? -24.130 12.114 35.839 1.00 96.75 603 MET A C 1
ATOM 4885 O O . MET A 1 603 ? -24.549 10.968 36.003 1.00 96.75 603 MET A O 1
ATOM 4889 N N . ILE A 1 604 ? -24.909 13.196 35.907 1.00 97.12 604 ILE A N 1
ATOM 4890 C CA . ILE A 1 604 ? -26.342 13.168 36.214 1.00 97.12 604 ILE A CA 1
ATOM 4891 C C . ILE A 1 604 ? -27.120 13.887 35.113 1.00 97.12 604 ILE A C 1
ATOM 4893 O O . ILE A 1 604 ? -26.697 14.938 34.631 1.00 97.12 604 ILE A O 1
ATOM 4897 N N . ARG A 1 605 ? -28.269 13.333 34.726 1.00 96.50 605 ARG A N 1
ATOM 4898 C CA . ARG A 1 605 ? -29.244 13.959 33.823 1.00 96.50 605 ARG A CA 1
ATOM 4899 C C . ARG A 1 605 ? -30.575 14.134 34.551 1.00 96.50 605 ARG A C 1
ATOM 4901 O O . ARG A 1 605 ? -31.041 13.196 35.187 1.00 96.50 605 ARG A O 1
ATOM 4908 N N . ARG A 1 606 ? -31.184 15.319 34.447 1.00 94.19 606 ARG A N 1
ATOM 4909 C CA . ARG A 1 606 ? -32.476 15.674 35.068 1.00 94.19 606 ARG A CA 1
ATOM 4910 C C . ARG A 1 606 ? -33.446 16.207 34.010 1.00 94.19 606 ARG A C 1
ATOM 4912 O O . ARG A 1 606 ? -33.840 17.366 34.051 1.00 94.19 606 ARG A O 1
ATOM 4919 N N . GLY A 1 607 ? -33.750 15.371 33.019 1.00 87.25 607 GLY A N 1
ATOM 4920 C CA . GLY A 1 607 ? -34.576 15.746 31.871 1.00 87.25 607 GLY A CA 1
ATOM 4921 C C . GLY A 1 607 ? -33.801 16.380 30.704 1.00 87.25 607 GLY A C 1
ATOM 4922 O O . GLY A 1 607 ? -32.564 16.445 30.720 1.00 87.25 607 GLY A O 1
ATOM 4923 N N . PRO A 1 608 ? -34.514 16.799 29.645 1.00 81.81 608 PRO A N 1
ATOM 4924 C CA . PRO A 1 608 ? -33.916 17.394 28.455 1.00 81.81 608 PRO A CA 1
ATOM 4925 C C . PRO A 1 608 ? -33.257 18.745 28.767 1.00 81.81 608 PRO A C 1
ATOM 4927 O O . PRO A 1 608 ? -33.706 19.490 29.636 1.00 81.81 608 PRO A O 1
ATOM 4930 N N . LYS A 1 609 ? -32.185 19.088 28.034 1.00 64.81 609 LYS A N 1
ATOM 4931 C CA . LYS A 1 609 ? -31.573 20.424 28.123 1.00 64.81 609 LYS A CA 1
ATOM 4932 C C . LYS A 1 609 ? -32.648 21.465 27.797 1.00 64.81 609 LYS A C 1
ATOM 4934 O O . LYS A 1 609 ? -33.209 21.422 26.704 1.00 64.81 609 LYS A O 1
ATOM 4939 N N . ALA A 1 610 ? -32.923 22.383 28.727 1.00 48.97 610 ALA A N 1
ATOM 4940 C CA . ALA A 1 610 ? -33.753 23.547 28.441 1.00 48.97 610 ALA A CA 1
ATOM 4941 C C . ALA A 1 610 ? -33.201 24.246 27.189 1.00 48.97 610 ALA A C 1
ATOM 4943 O O . ALA A 1 610 ? -31.985 24.392 27.049 1.00 48.97 610 ALA A O 1
ATOM 4944 N N . ALA A 1 611 ? -34.084 24.623 26.265 1.00 35.94 611 ALA A N 1
ATOM 4945 C CA . ALA A 1 611 ? -33.738 25.304 25.023 1.00 35.94 611 ALA A CA 1
ATOM 4946 C C . ALA A 1 611 ? -33.270 26.745 25.303 1.00 35.94 611 ALA A C 1
ATOM 4948 O O . ALA A 1 611 ? -33.975 27.705 25.010 1.00 35.94 611 ALA A O 1
ATOM 4949 N N . ALA A 1 612 ? -32.100 26.899 25.914 1.00 36.00 612 ALA A N 1
ATOM 4950 C CA . ALA A 1 612 ? -31.429 28.173 26.102 1.00 36.00 612 ALA A CA 1
ATOM 4951 C C . ALA A 1 612 ? -29.963 28.027 25.676 1.00 36.00 612 ALA A C 1
ATOM 4953 O O . ALA A 1 612 ? -29.258 27.125 26.125 1.00 36.00 612 ALA A O 1
ATOM 4954 N N . ASP A 1 613 ? -29.555 28.934 24.789 1.00 33.88 613 ASP A N 1
ATOM 4955 C CA . ASP A 1 613 ? -28.188 29.220 24.344 1.00 33.88 613 ASP A CA 1
ATOM 4956 C C . ASP A 1 613 ? -27.513 28.219 23.390 1.00 33.88 613 ASP A C 1
ATOM 4958 O O . ASP A 1 613 ? -26.470 27.634 23.677 1.00 33.88 613 ASP A O 1
ATOM 4962 N N . VAL A 1 614 ? -28.041 28.132 22.165 1.00 29.17 614 VAL A N 1
ATOM 4963 C CA . VAL A 1 614 ? -27.198 27.928 20.974 1.00 29.17 614 VAL A CA 1
ATOM 4964 C C . VAL A 1 614 ? -27.130 29.275 20.253 1.00 29.17 614 VAL A C 1
ATOM 4966 O O . VAL A 1 614 ? -28.044 29.629 19.513 1.00 29.17 614 VAL A O 1
ATOM 4969 N N . LYS A 1 615 ? -26.089 30.066 20.540 1.00 27.56 615 LYS A N 1
ATOM 4970 C CA . LYS A 1 615 ? -25.709 31.196 19.680 1.00 27.56 615 LYS A CA 1
ATOM 4971 C C . LYS A 1 615 ? -25.110 30.642 18.383 1.00 27.56 615 LYS A C 1
ATOM 4973 O O . LYS A 1 615 ? -24.387 29.647 18.439 1.00 27.56 615 LYS A O 1
ATOM 4978 N N . GLU A 1 616 ? -25.490 31.290 17.280 1.00 28.55 616 GLU A N 1
ATOM 4979 C CA . GLU A 1 616 ? -25.100 31.041 15.879 1.00 28.55 616 GLU A CA 1
ATOM 4980 C C . GLU A 1 616 ? -23.613 30.755 15.646 1.00 28.55 616 GLU A C 1
ATOM 4982 O O . GLU A 1 616 ? -22.764 31.384 16.323 1.00 28.55 616 GLU A O 1
#

pLDDT: mean 86.38, std 14.69, range [27.56, 98.75]

InterPro domains:
  IPR000182 GNAT domain [PF13673] (541-599)
  IPR000182 GNAT domain [PS51186] (470-616)
  IPR003378 Fringe-like, glycosyltransferase domain [PF02434] (172-251)
  IPR016181 Acyl-CoA N-acyltransferase [SSF55729] (395-603)
  IPR052523 Trichothecene Biosynthesis Acetyltransferases [PTHR42791] (396-602)

Organism: NCBI:txid1769908

Radius of gyration: 35.1 Å; chains: 1; bounding box: 76×110×91 Å

Foldseek 3Di:
DDDDDDDPDPPQDPVNVVVVVVVVVVVVCVVVVVVVDPPVPPPADDPPQQDPQPDDPPDDQFFLDVLRCLVVVLCVLEEEEEEDEQLCLAPLVVVLCVVCVVNVHNYAAEYLDWDAHPNDTYHNLQPQADVVLVPPQVLCVVSVVSVPDPHDHNDDPSRQLVSLLSQLLVLQVCCVVNVRHFKYKQEYSFKDFDVVVVSVVCSSDGLLDWAKEAAWDDDPPAAIFHDRHLIIMTGSNLSVLLVVLVVVVDPDPPDTNHDLSPDNSNPDPHNRRSNQRSSVVSVHHYRHDPPQRPAAQLVLDDDDPVFQAPAHGMYGPHDPVSVVLVVVCSNVFPCSRDGHGSNRSVVSCVVVDDPDDPPDDNVDPDDDPPDDDPQPDPVSVVVVVLVVLADDPVQKDKAWDALVCLLVVLLLVVQFDDVVLVCLWQPPVLADPPRNNLLSVLRSVLCNVQRVQPQKTKMFIAGVVVRDGFKIWIKGFQPDDLAQSNALCVCVVSVVCVVVVHDPVNSCSSRSRTDNCSGRVVSVVVSVVCCVVDVPFGEMETEDIGGRPVSPSHCRSVVNVCVVQVVQVVDVQRHKYKYFADPVCVVVVVVQAWDDDPPHRITMHRHGDDPDDPDD